Protein AF-A0AAW3J0A4-F1 (afdb_monomer_lite)

Secondary structure (DSSP, 8-state):
-PPTT-------S-S--TT-GGG-SHHHHHHHHHHHHHHHHHHHHHHHHHHTTTTS----EEHHHHHHHHHT--GGG-SEEEEEESSSTHHHHHHHHHHHHHHTT--EEEEEE----TTS-HHHHHHHHHHHHHHHHTTPEEEEES--S-EEEEEE-SSGGG-EEEEEE----------TTTT--EEEEEETGGGHHHHHHHHHHTT--TTTTT---TT--EEEEE---HHHHHHHTTSGGG-STT-EEEEEEEEGGGEEESBSEEEHHHHHHHHHHHHHHHTTT--TTS-EEEEETTS-EEE-PPPEEEEETTEEEEEE-HHHHHHHHHH---SEEEEEEEES--SPPS----B-GGG-EEE-S---HHHHBTT--GGG---HHHHHT-GGGT--GGGTSTTS----

Organism: Vibrio parahaemolyticus (NCBI:txid670)

Radius of gyration: 23.4 Å; chains: 1; bounding box: 53×56×75 Å

Sequence (408 aa):
MYQNNTYHIQINDLPLTTTSFDKINKTTIEESIQKGIEAASNFFNSETVHISNRENNSNYLSKDFILNSFVIEKPEKHNALVISSQDTKYVYGLFPTLLGWIDEKKPVIFITKKLDYYGIDPDRILHEKYRRLILRKFGIKIIEREHIPFSSFLFINHSREQCKSIIINNIENNTYGSSYNADMSYGTIYNGNIDLHIQDSLITSLDISSSDYKHTLSSIEFTIKKDNHNNVKRSLRQVSQYTNKDIDIQKKSINLNDVRLMTRYVKSYKYNQIENLDSILKRYDLSVEDFCSIEFKDGTTIPITPIILEKHGNENIVVKGNSRLSYISREKNITSVPVFMVNHVQAPLPSTGQFCLSDLIITTLDKEASSRYIKWDYNRFRHIELLVRKPEDYIKEDDANTTHRKSA

Foldseek 3Di:
DDDDDDQDQDQPDQPDDPPPPVVDDPVSVVVNVVSSLVSLLVSVVCCVVVVVPDPDDDPWAFPLRLLQVLLPDQLVLFQAKEWEDQALLCCVVCVLSVVRNLLVQHAYEYEYEDDDPPPDDPQVSLVRVLSVVVCVLSVHHYHYDNDTSFTWMWGHHPDLQAIKIKTFHADPDPDPDDDSPNGGGTIDMDHGDVCSVVSVVNCVSSVDDPVNRVPGSVPNDKAKDFDPLPLLVVLLCVFPLNVDPPKDKDKDKDFLQLEWEQFQEDRQSLLSSLVSNQVSQVVRVHGLQGFMWMAGPVRDIATPDHFEWEDDPSGTYTLDQLSSSLNCVPVPPDGIGIYIYIYPRPQDAQAPHTHHSVSHDHDSDDDDPPRGGHNGDPVRRGPSVCRSPPSPVPDDCCNVPVPPDDDD

Structure (mmCIF, N/CA/C/O backbone):
data_AF-A0AAW3J0A4-F1
#
_entry.id   AF-A0AAW3J0A4-F1
#
loop_
_atom_site.group_PDB
_atom_site.id
_atom_site.type_symbol
_atom_site.label_atom_id
_atom_site.label_alt_id
_atom_site.label_comp_id
_atom_site.label_asym_id
_atom_site.label_entity_id
_atom_site.label_seq_id
_atom_site.pdbx_PDB_ins_code
_atom_site.Cartn_x
_atom_site.Cartn_y
_atom_site.Cartn_z
_atom_site.occupancy
_atom_site.B_iso_or_equiv
_atom_site.auth_seq_id
_atom_site.auth_comp_id
_atom_site.auth_asym_id
_atom_site.auth_atom_id
_atom_site.pdbx_PDB_model_num
ATOM 1 N N . MET A 1 1 ? 25.966 -33.544 -26.942 1.00 33.97 1 MET A N 1
ATOM 2 C CA . MET A 1 1 ? 26.208 -32.870 -25.649 1.00 33.97 1 MET A CA 1
ATOM 3 C C . MET A 1 1 ? 25.363 -31.608 -25.643 1.00 33.97 1 MET A C 1
ATOM 5 O O . MET A 1 1 ? 25.751 -30.638 -26.275 1.00 33.97 1 MET A O 1
ATOM 9 N N . TYR A 1 2 ? 24.169 -31.661 -25.054 1.00 32.00 2 TYR A N 1
ATOM 10 C CA . TYR A 1 2 ? 23.320 -30.479 -24.883 1.00 32.00 2 TYR A CA 1
ATOM 11 C C . TYR A 1 2 ? 23.845 -29.687 -23.680 1.00 32.00 2 TYR A C 1
ATOM 13 O O . TYR A 1 2 ? 24.153 -30.290 -22.652 1.00 32.00 2 TYR A O 1
ATOM 21 N N . GLN A 1 3 ? 24.016 -28.371 -23.821 1.00 29.88 3 GLN A N 1
ATOM 22 C CA . GLN A 1 3 ? 24.344 -27.494 -22.696 1.00 29.88 3 GLN A CA 1
ATOM 23 C C . GLN A 1 3 ? 23.234 -27.612 -21.642 1.00 29.88 3 GLN A C 1
ATOM 25 O O . GLN A 1 3 ? 22.067 -27.355 -21.927 1.00 29.88 3 GLN A O 1
ATOM 30 N N . ASN A 1 4 ? 23.593 -28.012 -20.421 1.00 35.75 4 ASN A N 1
ATOM 31 C CA . ASN A 1 4 ? 22.702 -27.873 -19.274 1.00 35.75 4 ASN A CA 1
ATOM 32 C C . ASN A 1 4 ? 22.539 -26.364 -19.022 1.00 35.75 4 ASN A C 1
ATOM 34 O O . ASN A 1 4 ? 23.549 -25.701 -18.796 1.00 35.75 4 ASN A O 1
ATOM 38 N N . ASN A 1 5 ? 21.300 -25.858 -19.088 1.00 44.53 5 ASN A N 1
ATOM 39 C CA . ASN A 1 5 ? 20.868 -24.447 -18.957 1.00 44.53 5 ASN A CA 1
ATOM 40 C C . ASN A 1 5 ? 20.547 -23.695 -20.265 1.00 44.53 5 ASN A C 1
ATOM 42 O O . ASN A 1 5 ? 20.711 -22.478 -20.334 1.00 44.53 5 ASN A O 1
ATOM 46 N N . THR A 1 6 ? 20.040 -24.373 -21.296 1.00 43.56 6 THR A N 1
ATOM 47 C CA . THR A 1 6 ? 19.353 -23.694 -22.411 1.00 43.56 6 THR A CA 1
ATOM 48 C C . THR A 1 6 ? 17.845 -23.899 -22.280 1.00 43.56 6 THR A C 1
ATOM 50 O O . THR A 1 6 ? 17.370 -25.033 -22.311 1.00 43.56 6 THR A O 1
ATOM 53 N N . TYR A 1 7 ? 17.093 -22.808 -22.124 1.00 55.50 7 TYR A N 1
ATOM 54 C CA . TYR A 1 7 ? 15.631 -22.819 -22.094 1.00 55.50 7 TYR A CA 1
ATOM 55 C C . TYR A 1 7 ? 15.089 -22.254 -23.408 1.00 55.50 7 TYR A C 1
ATOM 57 O O . TYR A 1 7 ? 15.546 -21.210 -23.873 1.00 55.50 7 TYR A O 1
ATOM 65 N N . HIS A 1 8 ? 14.134 -22.951 -24.020 1.00 57.50 8 HIS A N 1
ATOM 66 C CA . HIS A 1 8 ? 13.570 -22.577 -25.315 1.00 57.50 8 HIS A CA 1
ATOM 67 C C . HIS A 1 8 ? 12.117 -22.128 -25.149 1.00 57.50 8 HIS A C 1
ATOM 69 O O . HIS A 1 8 ? 11.261 -22.927 -24.776 1.00 57.50 8 HIS A O 1
ATOM 75 N N . ILE A 1 9 ? 11.831 -20.862 -25.468 1.00 57.81 9 ILE A N 1
ATOM 76 C CA . ILE A 1 9 ? 10.458 -20.374 -25.641 1.00 57.81 9 ILE A CA 1
ATOM 77 C C . ILE A 1 9 ? 10.057 -20.668 -27.084 1.00 57.81 9 ILE A C 1
ATOM 79 O O . ILE A 1 9 ? 10.575 -20.052 -28.017 1.00 57.81 9 ILE A O 1
ATOM 83 N N . GLN A 1 10 ? 9.160 -21.631 -27.274 1.00 70.12 10 GLN A N 1
ATOM 84 C CA . GLN A 1 10 ? 8.637 -21.964 -28.593 1.00 70.12 10 GLN A CA 1
ATOM 85 C C . GLN A 1 10 ? 7.375 -21.141 -28.871 1.00 70.12 10 GLN A C 1
ATOM 87 O O . GLN A 1 10 ? 6.367 -21.288 -28.184 1.00 70.12 10 GLN A O 1
ATOM 92 N N . ILE A 1 11 ? 7.429 -20.285 -29.892 1.00 70.19 11 ILE A N 1
ATOM 93 C CA . ILE A 1 11 ? 6.273 -19.520 -30.371 1.00 70.19 11 ILE A CA 1
ATOM 94 C C . ILE A 1 11 ? 5.651 -20.298 -31.531 1.00 70.19 11 ILE A C 1
ATOM 96 O O . ILE A 1 11 ? 6.241 -20.386 -32.608 1.00 70.19 11 ILE A O 1
ATOM 100 N N . ASN A 1 12 ? 4.480 -20.889 -31.299 1.00 72.56 12 ASN A N 1
ATOM 101 C CA . ASN A 1 12 ? 3.760 -21.664 -32.308 1.00 72.56 12 ASN A CA 1
ATOM 102 C C . ASN A 1 12 ? 2.781 -20.788 -33.105 1.00 72.56 12 ASN A C 1
ATOM 104 O O . ASN A 1 12 ? 2.341 -19.734 -32.646 1.00 72.56 12 ASN A O 1
ATOM 108 N N . ASP A 1 13 ? 2.433 -21.253 -34.306 1.00 73.50 13 ASP A N 1
ATOM 109 C CA . ASP A 1 13 ? 1.355 -20.714 -35.143 1.00 73.50 13 ASP A CA 1
ATOM 110 C C . ASP A 1 13 ? 1.483 -19.233 -35.524 1.00 73.50 13 ASP A C 1
ATOM 112 O O . ASP A 1 13 ? 0.476 -18.544 -35.685 1.00 73.50 13 ASP A O 1
ATOM 116 N N . LEU A 1 14 ? 2.696 -18.703 -35.683 1.00 76.50 14 LEU A N 1
ATOM 117 C CA . LEU A 1 14 ? 2.867 -17.320 -36.135 1.00 76.50 14 LEU A CA 1
ATOM 118 C C . LEU A 1 14 ? 2.110 -17.070 -37.459 1.00 76.50 14 LEU A C 1
ATOM 120 O O . LEU A 1 14 ? 2.222 -17.870 -38.392 1.00 76.50 14 LEU A O 1
ATOM 124 N N . PRO A 1 15 ? 1.365 -15.952 -37.583 1.00 74.62 15 PRO A N 1
ATOM 125 C CA . PRO A 1 15 ? 0.663 -15.600 -38.825 1.00 74.62 15 PRO A CA 1
ATOM 126 C C . PRO A 1 15 ? 1.640 -15.265 -39.968 1.00 74.62 15 PRO A C 1
ATOM 128 O O . PRO A 1 15 ? 1.260 -15.208 -41.142 1.00 74.62 15 PRO A O 1
ATOM 131 N N . LEU A 1 16 ? 2.915 -15.067 -39.625 1.00 72.50 16 LEU A N 1
ATOM 132 C CA . LEU A 1 16 ? 4.015 -14.768 -40.525 1.00 72.50 16 LEU A CA 1
ATOM 133 C C . LEU A 1 16 ? 5.013 -15.933 -40.531 1.00 72.50 16 LEU A C 1
ATOM 135 O O . LEU A 1 16 ? 5.444 -16.411 -39.485 1.00 72.50 16 LEU A O 1
ATOM 139 N N . THR A 1 17 ? 5.404 -16.360 -41.730 1.00 70.56 17 THR A N 1
ATOM 140 C CA . THR A 1 17 ? 6.536 -17.269 -41.952 1.00 70.56 17 THR A CA 1
ATOM 141 C C . THR A 1 17 ? 7.714 -16.473 -42.509 1.00 70.56 17 THR A C 1
ATOM 143 O O . THR A 1 17 ? 7.550 -15.313 -42.894 1.00 70.56 17 THR A O 1
ATOM 146 N N . THR A 1 18 ? 8.896 -17.085 -42.603 1.00 66.56 18 THR A N 1
ATOM 147 C CA . THR A 1 18 ? 10.116 -16.440 -43.128 1.00 66.56 18 THR A CA 1
ATOM 148 C C . THR A 1 18 ? 9.983 -15.909 -44.561 1.00 66.56 18 THR A C 1
ATOM 150 O O . THR A 1 18 ? 10.826 -15.130 -44.993 1.00 66.56 18 THR A O 1
ATOM 153 N N . THR A 1 19 ? 8.932 -16.295 -45.290 1.00 70.69 19 THR A N 1
ATOM 154 C CA . THR A 1 19 ? 8.660 -15.874 -46.671 1.00 70.69 19 THR A CA 1
ATOM 155 C C . THR A 1 19 ? 7.355 -15.081 -46.833 1.00 70.69 19 THR A C 1
ATOM 157 O O . THR A 1 19 ? 7.002 -14.714 -47.951 1.00 70.69 19 THR A O 1
ATOM 160 N N . SER A 1 20 ? 6.638 -14.763 -45.747 1.00 68.12 20 SER A N 1
ATOM 161 C CA . SER A 1 20 ? 5.319 -14.103 -45.788 1.00 68.12 20 SER A CA 1
ATOM 162 C C . SER A 1 20 ? 5.383 -12.571 -45.943 1.00 68.12 20 SER A C 1
ATOM 164 O O . SER A 1 20 ? 4.632 -11.866 -45.269 1.00 68.12 20 SER A O 1
ATOM 166 N N . PHE A 1 21 ? 6.252 -12.033 -46.806 1.00 70.31 21 PHE A N 1
ATOM 167 C CA . PHE A 1 21 ? 6.453 -10.579 -46.946 1.00 70.31 21 PHE A CA 1
ATOM 168 C C . PHE A 1 21 ? 5.169 -9.823 -47.322 1.00 70.31 21 PHE A C 1
ATOM 170 O O . PHE A 1 21 ? 4.890 -8.770 -46.755 1.00 70.31 21 PHE A O 1
ATOM 177 N N . ASP A 1 22 ? 4.332 -10.412 -48.178 1.00 77.56 22 ASP A N 1
ATOM 178 C CA . ASP A 1 22 ? 3.074 -9.806 -48.644 1.00 77.56 22 ASP A CA 1
ATOM 179 C C . ASP A 1 22 ? 1.973 -9.770 -47.572 1.00 77.56 22 ASP A C 1
ATOM 181 O O . ASP A 1 22 ? 0.955 -9.096 -47.727 1.00 77.56 22 ASP A O 1
ATOM 185 N N . LYS A 1 23 ? 2.155 -10.518 -46.477 1.00 71.94 23 LYS A N 1
ATOM 186 C CA . LYS A 1 23 ? 1.202 -10.590 -45.363 1.00 71.94 23 LYS A CA 1
ATOM 187 C C . LYS A 1 23 ? 1.581 -9.665 -44.212 1.00 71.94 23 LYS A C 1
ATOM 189 O O . LYS A 1 23 ? 0.787 -9.544 -43.288 1.00 71.94 23 LYS A O 1
ATOM 194 N N . ILE A 1 24 ? 2.747 -9.012 -44.261 1.00 77.94 24 ILE A N 1
ATOM 195 C CA . ILE A 1 24 ? 3.204 -8.105 -43.205 1.00 77.94 24 ILE A CA 1
ATOM 196 C C . ILE A 1 24 ? 2.346 -6.840 -43.232 1.00 77.94 24 ILE A C 1
ATOM 198 O O . ILE A 1 24 ? 2.543 -5.922 -44.025 1.00 77.94 24 ILE A O 1
ATOM 202 N N . ASN A 1 25 ? 1.388 -6.789 -42.321 1.00 80.44 25 ASN A N 1
ATOM 203 C CA . ASN A 1 25 ? 0.594 -5.609 -42.021 1.00 80.44 25 ASN A CA 1
ATOM 204 C C . ASN A 1 25 ? 0.474 -5.436 -40.502 1.00 80.44 25 ASN A C 1
ATOM 206 O O . ASN A 1 25 ? 0.845 -6.321 -39.727 1.00 80.44 25 ASN A O 1
ATOM 210 N N . LYS A 1 26 ? -0.062 -4.290 -40.070 1.00 78.38 26 LYS A N 1
ATOM 211 C CA . LYS A 1 26 ? -0.186 -3.949 -38.648 1.00 78.38 26 LYS A CA 1
ATOM 212 C C . LYS A 1 26 ? -0.871 -5.056 -37.830 1.00 78.38 26 LYS A C 1
ATOM 214 O O . LYS A 1 26 ? -0.348 -5.434 -36.790 1.00 78.38 26 LYS A O 1
ATOM 219 N N . THR A 1 27 ? -1.961 -5.624 -38.340 1.00 79.25 27 THR A N 1
ATOM 220 C CA . THR A 1 27 ? -2.719 -6.691 -37.672 1.00 79.25 27 THR A CA 1
ATOM 221 C C . THR A 1 27 ? -1.880 -7.954 -37.483 1.00 79.25 27 THR A C 1
ATOM 223 O O . THR A 1 27 ? -1.773 -8.457 -36.372 1.00 79.25 27 THR A O 1
ATOM 226 N N . THR A 1 28 ? -1.196 -8.428 -38.527 1.00 81.56 28 THR A N 1
ATOM 227 C CA . THR A 1 28 ? -0.340 -9.629 -38.421 1.00 81.56 28 THR A CA 1
ATOM 228 C C . THR A 1 28 ? 0.875 -9.436 -37.507 1.00 81.56 28 THR A C 1
ATOM 230 O O . THR A 1 28 ? 1.349 -10.397 -36.897 1.00 81.56 28 THR A O 1
ATOM 233 N N . ILE A 1 29 ? 1.378 -8.201 -37.384 1.00 77.12 29 ILE A N 1
ATOM 234 C CA . ILE A 1 29 ? 2.446 -7.849 -36.440 1.00 77.12 29 ILE A CA 1
ATOM 235 C C . ILE A 1 29 ? 1.910 -7.903 -35.006 1.00 77.12 29 ILE A C 1
ATOM 237 O O . ILE A 1 29 ? 2.530 -8.541 -34.158 1.00 77.12 29 ILE A O 1
ATOM 241 N N . GLU A 1 30 ? 0.758 -7.285 -34.739 1.00 75.81 30 GLU A N 1
ATOM 242 C CA . GLU A 1 30 ? 0.104 -7.305 -33.422 1.00 75.81 30 GLU A CA 1
ATOM 243 C C . GLU A 1 30 ? -0.242 -8.737 -32.988 1.00 75.81 30 GLU A C 1
ATOM 245 O O . GLU A 1 30 ? 0.070 -9.130 -31.866 1.00 75.81 30 GLU A O 1
ATOM 250 N N . GLU A 1 31 ? -0.778 -9.557 -33.895 1.00 79.44 31 GLU A N 1
ATOM 251 C CA . GLU A 1 31 ? -1.033 -10.981 -33.652 1.00 79.44 31 GLU A CA 1
ATOM 252 C C . GLU A 1 31 ? 0.256 -11.760 -33.346 1.00 79.44 31 GLU A C 1
ATOM 254 O O . GLU A 1 31 ? 0.280 -12.586 -32.436 1.00 79.44 31 GLU A O 1
ATOM 259 N N . SER A 1 32 ? 1.350 -11.491 -34.066 1.00 77.94 32 SER A N 1
ATOM 260 C CA . SER A 1 32 ? 2.645 -12.143 -33.815 1.00 77.94 32 SER A CA 1
ATOM 261 C C . SER A 1 32 ? 3.224 -11.765 -32.449 1.00 77.94 32 SER A C 1
ATOM 263 O O . SER A 1 32 ? 3.738 -12.627 -31.735 1.00 77.94 32 SER A O 1
ATOM 265 N N . ILE A 1 33 ? 3.117 -10.488 -32.063 1.00 72.38 33 ILE A N 1
ATOM 266 C CA . ILE A 1 33 ? 3.530 -10.001 -30.741 1.00 72.38 33 ILE A CA 1
ATOM 267 C C . ILE A 1 33 ? 2.684 -10.666 -29.653 1.00 72.38 33 ILE A C 1
ATOM 269 O O . ILE A 1 33 ? 3.238 -11.165 -28.675 1.00 72.38 33 ILE A O 1
ATOM 273 N N . GLN A 1 34 ? 1.365 -10.728 -29.841 1.00 72.56 34 GLN A N 1
ATOM 274 C CA . GLN A 1 34 ? 0.445 -11.359 -28.901 1.00 72.56 34 GLN A CA 1
ATOM 275 C C . GLN A 1 34 ? 0.770 -12.847 -28.704 1.00 72.56 34 GLN A C 1
ATOM 277 O O . GLN A 1 34 ? 0.898 -13.291 -27.564 1.00 72.56 34 GLN A O 1
ATOM 282 N N . LYS A 1 35 ? 1.043 -13.588 -29.786 1.00 76.00 35 LYS A N 1
ATOM 283 C CA . LYS A 1 35 ? 1.506 -14.983 -29.702 1.00 76.00 35 LYS A CA 1
ATOM 284 C C . LYS A 1 35 ? 2.850 -15.121 -28.995 1.00 76.00 35 LYS A C 1
ATOM 286 O O . LYS A 1 35 ? 3.061 -16.093 -28.279 1.00 76.00 35 LYS A O 1
ATOM 291 N N . GLY A 1 36 ? 3.754 -14.155 -29.151 1.00 70.12 36 GLY A N 1
ATOM 292 C CA . GLY A 1 36 ? 5.008 -14.109 -28.397 1.00 70.12 36 GLY A CA 1
ATOM 293 C C . GLY A 1 36 ? 4.797 -13.903 -26.894 1.00 70.12 36 GLY A C 1
ATOM 294 O O . GLY A 1 36 ? 5.432 -14.583 -26.091 1.00 70.12 36 GLY A O 1
ATOM 295 N N . ILE A 1 37 ? 3.877 -13.014 -26.503 1.00 67.88 37 ILE A N 1
ATOM 296 C CA . ILE A 1 37 ? 3.503 -12.782 -25.095 1.00 67.88 37 ILE A CA 1
ATOM 297 C C . ILE A 1 37 ? 2.853 -14.027 -24.502 1.00 67.88 37 ILE A C 1
ATOM 299 O O . ILE A 1 37 ? 3.195 -14.425 -23.390 1.00 67.88 37 ILE A O 1
ATOM 303 N N . GLU A 1 38 ? 1.937 -14.649 -25.240 1.00 70.50 38 GLU A N 1
ATOM 304 C CA . GLU A 1 38 ? 1.288 -15.897 -24.842 1.00 70.50 38 GLU A CA 1
ATOM 305 C C . GLU A 1 38 ? 2.308 -17.019 -24.716 1.00 70.50 38 GLU A C 1
ATOM 307 O O . GLU A 1 38 ? 2.314 -17.709 -23.709 1.00 70.50 38 GLU A O 1
ATOM 312 N N . ALA A 1 39 ? 3.227 -17.170 -25.669 1.00 68.44 39 ALA A N 1
ATOM 313 C CA . ALA A 1 39 ? 4.290 -18.166 -25.602 1.00 68.44 39 ALA A CA 1
ATOM 314 C C . ALA A 1 39 ? 5.246 -17.927 -24.427 1.00 68.44 39 ALA A C 1
ATOM 316 O O . ALA A 1 39 ? 5.621 -18.885 -23.761 1.00 68.44 39 ALA A O 1
ATOM 317 N N . ALA A 1 40 ? 5.616 -16.678 -24.133 1.00 64.81 40 ALA A N 1
ATOM 318 C CA . ALA A 1 40 ? 6.432 -16.348 -22.967 1.00 64.81 40 ALA A CA 1
ATOM 319 C C . ALA A 1 40 ? 5.680 -16.641 -21.660 1.00 64.81 40 ALA A C 1
ATOM 321 O O . ALA A 1 40 ? 6.215 -17.310 -20.778 1.00 64.81 40 ALA A O 1
ATOM 322 N N . SER A 1 41 ? 4.419 -16.213 -21.563 1.00 62.34 41 SER A N 1
ATOM 323 C CA . SER A 1 41 ? 3.547 -16.494 -20.416 1.00 62.34 41 SER A CA 1
ATOM 324 C C . SER A 1 41 ? 3.371 -18.000 -20.223 1.00 62.34 41 SER A C 1
ATOM 326 O O . SER A 1 41 ? 3.578 -18.512 -19.129 1.00 62.34 41 SER A O 1
ATOM 328 N N . ASN A 1 42 ? 3.087 -18.730 -21.303 1.00 64.25 42 ASN A N 1
ATOM 329 C CA . ASN A 1 42 ? 2.945 -20.181 -21.322 1.00 64.25 42 ASN A CA 1
ATOM 330 C C . ASN A 1 42 ? 4.250 -20.883 -20.982 1.00 64.25 42 ASN A C 1
ATOM 332 O O . ASN A 1 42 ? 4.215 -21.867 -20.260 1.00 64.25 42 ASN A O 1
ATOM 336 N N . PHE A 1 43 ? 5.399 -20.404 -21.456 1.00 65.69 43 PHE A N 1
ATOM 337 C CA . PHE A 1 43 ? 6.700 -20.947 -21.085 1.00 65.69 43 PHE A CA 1
ATOM 338 C C . PHE A 1 43 ? 6.905 -20.848 -19.571 1.00 65.69 43 PHE A C 1
ATOM 340 O O . PHE A 1 43 ? 7.107 -21.876 -18.934 1.00 65.69 43 PHE A O 1
ATOM 347 N N . PHE A 1 44 ? 6.731 -19.671 -18.963 1.00 60.97 44 PHE A N 1
ATOM 348 C CA . PHE A 1 44 ? 6.833 -19.537 -17.503 1.00 60.97 44 PHE A CA 1
ATOM 349 C C . PHE A 1 44 ? 5.771 -20.379 -16.771 1.00 60.97 44 PHE A C 1
ATOM 351 O O . PHE A 1 44 ? 6.057 -21.010 -15.751 1.00 60.97 44 PHE A O 1
ATOM 358 N N . ASN A 1 45 ? 4.569 -20.488 -17.339 1.00 56.03 45 ASN A N 1
ATOM 359 C CA . ASN A 1 45 ? 3.487 -21.331 -16.829 1.00 56.03 45 ASN A CA 1
ATOM 360 C C . ASN A 1 45 ? 3.662 -22.839 -17.115 1.00 56.03 45 ASN A C 1
ATOM 362 O O . ASN A 1 45 ? 2.877 -23.620 -16.589 1.00 56.03 45 ASN A O 1
ATOM 366 N N . SER A 1 46 ? 4.639 -23.283 -17.923 1.00 52.38 46 SER A N 1
ATOM 367 C CA . SER A 1 46 ? 4.823 -24.693 -18.353 1.00 52.38 46 SER A CA 1
ATOM 368 C C . SER A 1 46 ? 6.202 -25.276 -18.035 1.00 52.38 46 SER A C 1
ATOM 370 O O . SER A 1 46 ? 6.300 -26.476 -17.772 1.00 52.38 46 SER A O 1
ATOM 372 N N . GLU A 1 47 ? 7.241 -24.448 -17.894 1.00 48.19 47 GLU A N 1
ATOM 373 C CA . GLU A 1 47 ? 8.426 -24.742 -17.071 1.00 48.19 47 GLU A CA 1
ATOM 374 C C . GLU A 1 47 ? 7.973 -25.273 -15.694 1.00 48.19 47 GLU A C 1
ATOM 376 O O . GLU A 1 47 ? 8.496 -26.250 -15.159 1.00 48.19 47 GLU A O 1
ATOM 381 N N . THR A 1 48 ? 6.854 -24.721 -15.230 1.00 41.78 48 THR A N 1
ATOM 382 C CA . THR A 1 48 ? 6.009 -25.152 -14.116 1.00 41.78 48 THR A CA 1
ATOM 383 C C . THR A 1 48 ? 5.634 -26.657 -14.103 1.00 41.78 48 THR A C 1
ATOM 385 O O . THR A 1 48 ? 5.651 -27.296 -13.048 1.00 41.78 48 THR A O 1
ATOM 388 N N . VAL A 1 49 ? 5.292 -27.257 -15.251 1.00 38.91 49 VAL A N 1
ATOM 389 C CA . VAL A 1 49 ? 4.831 -28.662 -15.369 1.00 38.91 49 VAL A CA 1
ATOM 390 C C . VAL A 1 49 ? 5.999 -29.632 -15.575 1.00 38.91 49 VAL A C 1
ATOM 392 O O . VAL A 1 49 ? 5.948 -30.786 -15.152 1.00 38.91 49 VAL A O 1
ATOM 395 N N . HIS A 1 50 ? 7.084 -29.179 -16.203 1.00 37.00 50 HIS A N 1
ATOM 396 C CA . HIS A 1 50 ? 8.261 -30.021 -16.425 1.00 37.00 50 HIS A CA 1
ATOM 397 C C . HIS A 1 50 ? 9.211 -30.074 -15.220 1.00 37.00 50 HIS A C 1
ATOM 399 O O . HIS A 1 50 ? 9.896 -31.084 -15.044 1.00 37.00 50 HIS A O 1
ATOM 405 N N . ILE A 1 51 ? 9.218 -29.049 -14.360 1.00 40.72 51 ILE A N 1
ATOM 406 C CA . ILE A 1 51 ? 9.975 -29.062 -13.099 1.00 40.72 51 ILE A CA 1
ATOM 407 C C . ILE A 1 51 ? 9.246 -29.863 -12.009 1.00 40.72 51 ILE A C 1
ATOM 409 O O . ILE A 1 51 ? 9.912 -30.526 -11.224 1.00 40.72 51 ILE A O 1
ATOM 413 N N . SER A 1 52 ? 7.908 -29.908 -11.989 1.00 35.06 52 SER A N 1
ATOM 414 C CA . SER A 1 52 ? 7.146 -30.680 -10.987 1.00 35.06 52 SER A CA 1
ATOM 415 C C . SER A 1 52 ? 7.280 -32.208 -11.113 1.00 35.06 52 SER A C 1
ATOM 417 O O . SER A 1 52 ? 7.020 -32.916 -10.144 1.00 35.06 52 SER A O 1
ATOM 419 N N . ASN A 1 53 ? 7.734 -32.720 -12.265 1.00 37.25 53 ASN A N 1
ATOM 420 C CA . ASN A 1 53 ? 8.017 -34.146 -12.495 1.00 37.25 53 ASN A CA 1
ATOM 421 C C . ASN A 1 53 ? 9.488 -34.544 -12.252 1.00 37.25 53 ASN A C 1
ATOM 423 O O . ASN A 1 53 ? 9.841 -35.714 -12.405 1.00 37.25 53 ASN A O 1
ATOM 427 N N . ARG A 1 54 ? 10.361 -33.599 -11.882 1.00 38.12 54 ARG A N 1
ATOM 428 C CA . ARG A 1 54 ? 11.690 -33.893 -11.328 1.00 38.12 54 ARG A CA 1
ATOM 429 C C . ARG A 1 54 ? 11.616 -33.627 -9.829 1.00 38.12 54 ARG A C 1
ATOM 431 O O . ARG A 1 54 ? 11.097 -32.599 -9.427 1.00 38.12 54 ARG A O 1
ATOM 438 N N . GLU A 1 55 ? 12.127 -34.535 -9.003 1.00 34.28 55 GLU A N 1
ATOM 439 C CA . GLU A 1 55 ? 12.091 -34.490 -7.528 1.00 34.28 55 GLU A CA 1
ATOM 440 C C . GLU A 1 55 ? 12.912 -33.341 -6.888 1.00 34.28 55 GLU A C 1
ATOM 442 O O . GLU A 1 55 ? 13.579 -33.523 -5.876 1.00 34.28 55 GLU A O 1
ATOM 447 N N . ASN A 1 56 ? 12.860 -32.130 -7.441 1.00 34.72 56 ASN A N 1
ATOM 448 C CA . ASN A 1 56 ? 13.358 -30.917 -6.814 1.00 34.72 56 ASN A CA 1
ATOM 449 C C . ASN A 1 56 ? 12.184 -29.955 -6.644 1.00 34.72 56 ASN A C 1
ATOM 451 O O . ASN A 1 56 ? 11.690 -29.400 -7.622 1.00 34.72 56 ASN A O 1
ATOM 455 N N . ASN A 1 57 ? 11.752 -29.800 -5.388 1.00 35.03 57 ASN A N 1
ATOM 456 C CA . ASN A 1 57 ? 10.780 -28.828 -4.885 1.00 35.03 57 ASN A CA 1
ATOM 457 C C . ASN A 1 57 ? 10.542 -27.656 -5.843 1.00 35.03 57 ASN A C 1
ATOM 459 O O . ASN A 1 57 ? 11.367 -26.751 -5.963 1.00 35.03 57 ASN A O 1
ATOM 463 N N . SER A 1 58 ? 9.387 -27.653 -6.495 1.00 41.38 58 SER A N 1
ATOM 464 C CA . SER A 1 58 ? 8.932 -26.506 -7.258 1.00 41.38 58 SER A CA 1
ATOM 465 C C . SER A 1 58 ? 8.863 -25.269 -6.351 1.00 41.38 58 SER A C 1
ATOM 467 O O . SER A 1 58 ? 8.068 -25.238 -5.409 1.00 41.38 58 SER A O 1
ATOM 469 N N . ASN A 1 59 ? 9.692 -24.260 -6.637 1.00 50.81 59 ASN A N 1
ATOM 470 C CA . ASN A 1 59 ? 9.780 -22.967 -5.945 1.00 50.81 59 ASN A CA 1
ATOM 471 C C . ASN A 1 59 ? 8.539 -22.076 -6.193 1.00 50.81 59 ASN A C 1
ATOM 473 O O . ASN A 1 59 ? 8.673 -20.891 -6.497 1.00 50.81 59 ASN A O 1
ATOM 477 N N . TYR A 1 60 ? 7.320 -22.618 -6.091 1.00 61.22 60 TYR A N 1
ATOM 478 C CA . TYR A 1 60 ? 6.111 -21.797 -6.096 1.00 61.22 60 TYR A CA 1
ATOM 479 C C . TYR A 1 60 ? 5.984 -21.111 -4.757 1.00 61.22 60 TYR A C 1
ATOM 481 O O . TYR A 1 60 ? 5.687 -21.725 -3.730 1.00 61.22 60 TYR A O 1
ATOM 489 N N . LEU A 1 61 ? 6.198 -19.808 -4.781 1.00 76.44 61 LEU A N 1
ATOM 490 C CA . LEU A 1 61 ? 6.027 -18.997 -3.603 1.00 76.44 61 LEU A CA 1
ATOM 491 C C . LEU A 1 61 ? 4.656 -18.342 -3.679 1.00 76.44 61 LEU A C 1
ATOM 493 O O . LEU A 1 61 ? 4.298 -17.685 -4.659 1.00 76.44 61 LEU A O 1
ATOM 497 N N . SER A 1 62 ? 3.891 -18.553 -2.612 1.00 81.44 62 SER A N 1
ATOM 498 C CA . SER A 1 62 ? 2.590 -17.927 -2.386 1.00 81.44 62 SER A CA 1
ATOM 499 C C . SER A 1 62 ? 2.668 -16.409 -2.576 1.00 81.44 62 SER A C 1
ATOM 501 O O . SER A 1 62 ? 3.723 -15.797 -2.365 1.00 81.44 62 SER A O 1
ATOM 503 N N . LYS A 1 63 ? 1.552 -15.779 -2.928 1.00 83.19 63 LYS A N 1
ATOM 504 C CA . LYS A 1 63 ? 1.484 -14.337 -3.163 1.00 83.19 63 LYS A CA 1
ATOM 505 C C . LYS A 1 63 ? 1.999 -13.532 -1.976 1.00 83.19 63 LYS A C 1
ATOM 507 O O . LYS A 1 63 ? 2.818 -12.631 -2.160 1.00 83.19 63 LYS A O 1
ATOM 512 N N . ASP A 1 64 ? 1.526 -13.826 -0.767 1.00 83.44 64 ASP A N 1
ATOM 513 C CA . ASP A 1 64 ? 1.927 -13.094 0.432 1.00 83.44 64 ASP A CA 1
ATOM 514 C C . ASP A 1 64 ? 3.426 -13.287 0.719 1.00 83.44 64 ASP A C 1
ATOM 516 O O . ASP A 1 64 ? 4.078 -12.330 1.146 1.00 83.44 64 ASP A O 1
ATOM 520 N N . PHE A 1 65 ? 3.999 -14.459 0.407 1.00 85.00 65 PHE A N 1
ATOM 521 C CA . PHE A 1 65 ? 5.448 -14.676 0.454 1.00 85.00 65 PHE A CA 1
ATOM 522 C C . PHE A 1 65 ? 6.186 -13.805 -0.563 1.00 85.00 65 PHE A C 1
ATOM 524 O O . PHE A 1 65 ? 7.125 -13.114 -0.185 1.00 85.00 65 PHE A O 1
ATOM 531 N N . ILE A 1 66 ? 5.763 -13.782 -1.829 1.00 88.50 66 ILE A N 1
ATOM 532 C CA . ILE A 1 66 ? 6.425 -12.976 -2.862 1.00 88.50 66 ILE A CA 1
ATOM 533 C C . ILE A 1 66 ? 6.352 -11.483 -2.541 1.00 88.50 66 ILE A C 1
ATOM 535 O O . ILE A 1 66 ? 7.363 -10.781 -2.612 1.00 88.50 66 ILE A O 1
ATOM 539 N N . LEU A 1 67 ? 5.178 -10.988 -2.138 1.00 90.06 67 LEU A N 1
ATOM 540 C CA . LEU A 1 67 ? 5.033 -9.603 -1.699 1.00 90.06 67 LEU A CA 1
ATOM 541 C C . LEU A 1 67 ? 5.941 -9.326 -0.500 1.00 90.06 67 LEU A C 1
ATOM 543 O O . LEU A 1 67 ? 6.561 -8.270 -0.436 1.00 90.06 67 LEU A O 1
ATOM 547 N N . ASN A 1 68 ? 6.082 -10.277 0.426 1.00 88.69 68 ASN A N 1
ATOM 548 C CA . ASN A 1 68 ? 7.022 -10.146 1.531 1.00 88.69 68 ASN A CA 1
ATOM 549 C C . ASN A 1 68 ? 8.469 -10.069 1.035 1.00 88.69 68 ASN A C 1
ATOM 551 O O . ASN A 1 68 ? 9.196 -9.180 1.460 1.00 88.69 68 ASN A O 1
ATOM 555 N N . SER A 1 69 ? 8.863 -10.935 0.102 1.00 89.44 69 SER A N 1
ATOM 556 C CA . SER A 1 69 ? 10.184 -10.929 -0.528 1.00 89.44 69 SER A CA 1
ATOM 557 C C . SER A 1 69 ? 10.487 -9.655 -1.308 1.00 89.44 69 SER A C 1
ATOM 559 O O . SER A 1 69 ? 11.662 -9.360 -1.490 1.00 89.44 69 SER A O 1
ATOM 561 N N . PHE A 1 70 ? 9.472 -8.924 -1.771 1.00 92.69 70 PHE A N 1
ATOM 562 C CA . PHE A 1 70 ? 9.626 -7.584 -2.333 1.00 92.69 70 PHE A CA 1
ATOM 563 C C . PHE A 1 70 ? 9.787 -6.523 -1.231 1.00 92.69 70 PHE A C 1
ATOM 565 O O . PHE A 1 70 ? 10.688 -5.695 -1.295 1.00 92.69 70 PHE A O 1
ATOM 572 N N . VAL A 1 71 ? 8.936 -6.557 -0.200 1.00 92.94 71 VAL A N 1
ATOM 573 C CA . VAL A 1 71 ? 8.903 -5.543 0.872 1.00 92.94 71 VAL A CA 1
ATOM 574 C C . VAL A 1 71 ? 10.165 -5.533 1.739 1.00 92.94 71 VAL A C 1
ATOM 576 O O . VAL A 1 71 ? 10.551 -4.466 2.211 1.00 92.94 71 VAL A O 1
ATOM 579 N N . ILE A 1 72 ? 10.781 -6.695 1.974 1.00 90.38 72 ILE A N 1
ATOM 580 C CA . ILE A 1 72 ? 11.993 -6.806 2.805 1.00 90.38 72 ILE A CA 1
ATOM 581 C C . ILE A 1 72 ? 13.269 -6.358 2.085 1.00 90.38 72 ILE A C 1
ATOM 583 O O . ILE A 1 72 ? 14.308 -6.228 2.735 1.00 90.38 72 ILE A O 1
ATOM 587 N N . GLU A 1 73 ? 13.221 -6.159 0.762 1.00 91.44 73 GLU A N 1
ATOM 588 C CA . GLU A 1 73 ? 14.381 -5.643 0.042 1.00 91.44 73 GLU A CA 1
ATOM 589 C C . GLU A 1 73 ? 14.624 -4.192 0.417 1.00 91.44 73 GLU A C 1
ATOM 591 O O . GLU A 1 73 ? 13.720 -3.352 0.390 1.00 91.44 73 GLU A O 1
ATOM 596 N N . LYS A 1 74 ? 15.874 -3.912 0.778 1.00 89.50 74 LYS A N 1
ATOM 597 C CA . LYS A 1 74 ? 16.258 -2.608 1.292 1.00 89.50 74 LYS A CA 1
ATOM 598 C C . LYS A 1 74 ? 16.836 -1.744 0.166 1.00 89.50 74 LYS A C 1
ATOM 600 O O . LYS A 1 74 ? 17.798 -2.191 -0.470 1.00 89.50 74 LYS A O 1
ATOM 605 N N . PRO A 1 75 ? 16.290 -0.541 -0.104 1.00 90.75 75 PRO A N 1
ATOM 606 C CA . PRO A 1 75 ? 16.692 0.262 -1.259 1.00 90.75 75 PRO A CA 1
ATOM 607 C C . PRO A 1 75 ? 18.197 0.552 -1.324 1.00 90.75 75 PRO A C 1
ATOM 609 O O . PRO A 1 75 ? 18.767 0.603 -2.412 1.00 90.75 75 PRO A O 1
ATOM 612 N N . GLU A 1 76 ? 18.879 0.696 -0.184 1.00 88.06 76 GLU A N 1
ATOM 613 C CA . GLU A 1 76 ? 20.314 0.981 -0.114 1.00 88.06 76 GLU A CA 1
ATOM 614 C C . GLU A 1 76 ? 21.190 -0.089 -0.782 1.00 88.06 76 GLU A C 1
ATOM 616 O O . GLU A 1 76 ? 22.263 0.243 -1.287 1.00 88.06 76 GLU A O 1
ATOM 621 N N . LYS A 1 77 ? 20.714 -1.341 -0.851 1.00 89.56 77 LYS A N 1
ATOM 622 C CA . LYS A 1 77 ? 21.421 -2.480 -1.463 1.00 89.56 77 LYS A CA 1
ATOM 623 C C . LYS A 1 77 ? 21.322 -2.532 -2.984 1.00 89.56 77 LYS A C 1
ATOM 625 O O . LYS A 1 77 ? 21.888 -3.436 -3.598 1.00 89.56 77 LYS A O 1
ATOM 630 N N . HIS A 1 78 ? 20.557 -1.621 -3.571 1.00 90.75 78 HIS A N 1
ATOM 631 C CA . HIS A 1 78 ? 20.223 -1.638 -4.982 1.00 90.75 78 HIS A CA 1
ATOM 632 C C . HIS A 1 78 ? 20.495 -0.285 -5.622 1.00 90.75 78 HIS A C 1
ATOM 634 O O . HIS A 1 78 ? 20.468 0.762 -4.972 1.00 90.75 78 HIS A O 1
ATOM 640 N N . ASN A 1 79 ? 20.741 -0.295 -6.924 1.00 89.38 79 ASN A N 1
ATOM 641 C CA . ASN A 1 79 ? 20.894 0.927 -7.700 1.00 89.38 79 ASN A CA 1
ATOM 642 C C . ASN A 1 79 ? 19.558 1.463 -8.185 1.00 89.38 79 ASN A C 1
ATOM 644 O O . ASN A 1 79 ? 19.373 2.672 -8.205 1.00 89.38 79 ASN A O 1
ATOM 648 N N . ALA A 1 80 ? 18.650 0.580 -8.596 1.00 92.00 80 ALA A N 1
ATOM 649 C CA . ALA A 1 80 ? 17.341 0.961 -9.098 1.00 92.00 80 ALA A CA 1
ATOM 650 C C . ALA A 1 80 ? 16.324 -0.164 -8.897 1.00 92.00 80 ALA A C 1
ATOM 652 O O . ALA A 1 80 ? 16.684 -1.337 -8.770 1.00 92.00 80 ALA A O 1
ATOM 653 N N . LEU A 1 81 ? 15.050 0.210 -8.921 1.00 93.94 81 LEU A N 1
ATOM 654 C CA . LEU A 1 81 ? 13.920 -0.704 -8.953 1.00 93.94 81 LEU A CA 1
ATOM 655 C C . LEU A 1 81 ? 13.163 -0.530 -10.268 1.00 93.94 81 LEU A C 1
ATOM 657 O O . LEU A 1 81 ? 12.749 0.574 -10.618 1.00 93.94 81 LEU A O 1
ATOM 661 N N . VAL A 1 82 ? 12.929 -1.631 -10.969 1.00 94.00 82 VAL A N 1
ATOM 662 C CA . VAL A 1 82 ? 12.025 -1.679 -12.117 1.00 94.00 82 VAL A CA 1
ATOM 663 C C . VAL A 1 82 ? 10.801 -2.487 -11.728 1.00 94.00 82 VAL A C 1
ATOM 665 O O . VAL A 1 82 ? 10.913 -3.595 -11.212 1.00 94.00 82 VAL A O 1
ATOM 668 N N . ILE A 1 83 ? 9.625 -1.944 -12.006 1.00 94.56 83 ILE A N 1
ATOM 669 C CA . ILE A 1 83 ? 8.352 -2.631 -11.836 1.00 94.56 83 ILE A CA 1
ATOM 670 C C . ILE A 1 83 ? 7.701 -2.745 -13.207 1.00 94.56 83 ILE A C 1
ATOM 672 O O . ILE A 1 83 ? 7.522 -1.728 -13.875 1.00 94.56 83 ILE A O 1
ATOM 676 N N . SER A 1 84 ? 7.328 -3.953 -13.622 1.00 93.06 84 SER A N 1
ATOM 677 C CA . SER A 1 84 ? 6.504 -4.171 -14.815 1.00 93.06 84 SER A CA 1
ATOM 678 C C . SER A 1 84 ? 5.154 -4.750 -14.416 1.00 93.06 84 SER A C 1
ATOM 680 O O . SER A 1 84 ? 5.077 -5.634 -13.566 1.00 93.06 84 SER A O 1
ATOM 682 N N . SER A 1 85 ? 4.069 -4.239 -14.991 1.00 91.50 85 SER A N 1
ATOM 683 C CA . SER A 1 85 ? 2.714 -4.752 -14.754 1.00 91.50 85 SER A CA 1
ATOM 684 C C . SER A 1 85 ? 1.766 -4.236 -15.833 1.00 91.50 85 SER A C 1
ATOM 686 O O . SER A 1 85 ? 2.003 -3.175 -16.399 1.00 91.50 85 SER A O 1
ATOM 688 N N . GLN A 1 86 ? 0.677 -4.954 -16.114 1.00 88.19 86 GLN A N 1
ATOM 689 C CA . GLN A 1 86 ? -0.336 -4.505 -17.084 1.00 88.19 86 GLN A CA 1
ATOM 690 C C . GLN A 1 86 ? -1.015 -3.192 -16.661 1.00 88.19 86 GLN A C 1
ATOM 692 O O . GLN A 1 86 ? -1.384 -2.376 -17.500 1.00 88.19 86 GLN A O 1
ATOM 697 N N . ASP A 1 87 ? -1.175 -2.986 -15.354 1.00 88.62 87 ASP A N 1
ATOM 698 C CA . ASP A 1 87 ? -1.709 -1.765 -14.759 1.00 88.62 87 ASP A CA 1
ATOM 699 C C . ASP A 1 87 ? -0.936 -1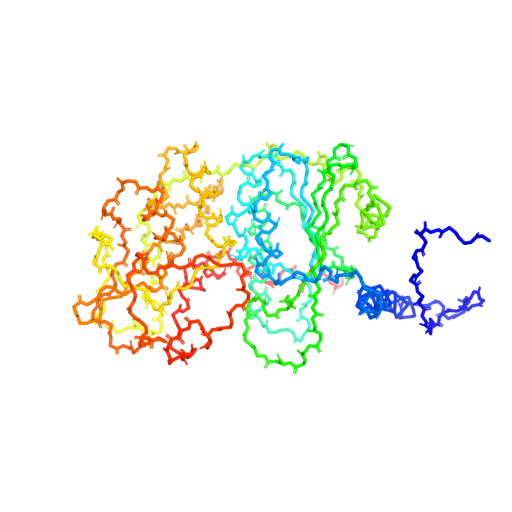.388 -13.482 1.00 88.62 87 ASP A C 1
ATOM 701 O O . ASP A 1 87 ? -0.027 -2.097 -13.038 1.00 88.62 87 ASP A O 1
ATOM 705 N N . THR A 1 88 ? -1.279 -0.252 -12.874 1.00 90.75 88 THR A N 1
ATOM 706 C CA . THR A 1 88 ? -0.576 0.252 -11.684 1.00 90.75 88 THR A CA 1
ATOM 707 C C . THR A 1 88 ? -1.234 -0.148 -10.356 1.00 90.75 88 THR A C 1
ATOM 709 O O . THR A 1 88 ? -0.927 0.454 -9.327 1.00 90.75 88 THR A O 1
ATOM 712 N N . LYS A 1 89 ? -2.117 -1.165 -10.307 1.00 86.94 89 LYS A N 1
ATOM 713 C CA . LYS A 1 89 ? -2.867 -1.555 -9.083 1.00 86.94 89 LYS A CA 1
ATOM 714 C C . LYS A 1 89 ? -2.001 -1.730 -7.836 1.00 86.94 89 LYS A C 1
ATOM 716 O O . LYS A 1 89 ? -2.414 -1.331 -6.742 1.00 86.94 89 LYS A O 1
ATOM 721 N N . TYR A 1 90 ? -0.785 -2.248 -8.000 1.00 84.25 90 TYR A N 1
ATOM 722 C CA . TYR A 1 90 ? 0.160 -2.467 -6.906 1.00 84.25 90 TYR A CA 1
ATOM 723 C C . TYR A 1 90 ? 0.524 -1.198 -6.129 1.00 84.25 90 TYR A C 1
ATOM 725 O O . TYR A 1 90 ? 0.856 -1.304 -4.949 1.00 84.25 90 TYR A O 1
ATOM 733 N N . VAL A 1 91 ? 0.404 -0.005 -6.724 1.00 88.38 91 VAL A N 1
ATOM 734 C CA . VAL A 1 91 ? 0.766 1.271 -6.081 1.00 88.38 91 VAL A CA 1
ATOM 735 C C . VAL A 1 91 ? 0.057 1.456 -4.743 1.00 88.38 91 VAL A C 1
ATOM 737 O O . VAL A 1 91 ? 0.693 1.824 -3.763 1.00 88.38 91 VAL A O 1
ATOM 740 N N . TYR A 1 92 ? -1.236 1.139 -4.646 1.00 87.12 92 TYR A N 1
ATOM 741 C CA . TYR A 1 92 ? -1.967 1.267 -3.380 1.00 87.12 92 TYR A CA 1
ATOM 742 C C . TYR A 1 92 ? -1.519 0.243 -2.333 1.00 87.12 92 TYR A C 1
ATOM 744 O O . TYR A 1 92 ? -1.409 0.553 -1.145 1.00 87.12 92 TYR A O 1
ATOM 752 N N . GLY A 1 93 ? -1.285 -0.999 -2.765 1.00 85.06 93 GLY A N 1
ATOM 753 C CA . GLY A 1 93 ? -0.891 -2.100 -1.890 1.00 85.06 93 GLY A CA 1
ATOM 754 C C . GLY A 1 93 ? 0.551 -1.988 -1.392 1.00 85.06 93 GLY A C 1
ATOM 755 O O . GLY A 1 93 ? 0.839 -2.426 -0.274 1.00 85.06 93 GLY A O 1
ATOM 756 N N . LEU A 1 94 ? 1.426 -1.389 -2.199 1.00 89.12 94 LEU A N 1
ATOM 757 C CA . LEU A 1 94 ? 2.869 -1.295 -1.990 1.00 89.12 94 LEU A CA 1
ATOM 758 C C . LEU A 1 94 ? 3.356 0.120 -1.672 1.00 89.12 94 LEU A C 1
ATOM 760 O O . LEU A 1 94 ? 4.558 0.341 -1.571 1.00 89.12 94 LEU A O 1
ATOM 764 N N . PHE A 1 95 ? 2.433 1.057 -1.444 1.00 89.75 95 PHE A N 1
ATOM 765 C CA . PHE A 1 95 ? 2.741 2.469 -1.236 1.00 89.75 95 PHE A CA 1
ATOM 766 C C . PHE A 1 95 ? 3.860 2.742 -0.213 1.00 89.75 95 PHE A C 1
ATOM 768 O O . PHE A 1 95 ? 4.802 3.440 -0.581 1.00 89.75 95 PHE A O 1
ATOM 775 N N . PRO A 1 96 ? 3.841 2.191 1.024 1.00 91.38 96 PRO A N 1
ATOM 776 C CA . PRO A 1 96 ? 4.909 2.468 1.991 1.00 91.38 96 PRO A CA 1
ATOM 777 C C . PRO A 1 96 ? 6.272 1.947 1.530 1.00 91.38 96 PRO A C 1
ATOM 779 O O . PRO A 1 96 ? 7.296 2.564 1.797 1.00 91.38 96 PRO A O 1
ATOM 782 N N . THR A 1 97 ? 6.284 0.825 0.808 1.00 93.19 97 THR A N 1
ATOM 783 C CA . THR A 1 97 ? 7.509 0.269 0.233 1.00 93.19 97 THR A CA 1
ATOM 784 C C . THR A 1 97 ? 8.054 1.197 -0.840 1.00 93.19 97 THR A C 1
ATOM 786 O O . THR A 1 97 ? 9.215 1.572 -0.760 1.00 93.19 97 THR A O 1
ATOM 789 N N . LEU A 1 98 ? 7.218 1.626 -1.795 1.00 93.00 98 LEU A N 1
ATOM 790 C CA . LEU A 1 98 ? 7.625 2.569 -2.842 1.00 93.00 98 LEU A CA 1
ATOM 791 C C . LEU A 1 98 ? 8.147 3.877 -2.245 1.00 93.00 98 LEU A C 1
ATOM 793 O O . LEU A 1 98 ? 9.187 4.359 -2.680 1.00 93.00 98 LEU A O 1
ATOM 797 N N . LEU A 1 99 ? 7.475 4.406 -1.218 1.00 92.69 99 LEU A N 1
ATOM 798 C CA . LEU A 1 99 ? 7.924 5.600 -0.504 1.00 92.69 99 LEU A CA 1
ATOM 799 C C . LEU A 1 99 ? 9.351 5.436 0.033 1.00 92.69 99 LEU A C 1
ATOM 801 O O . LEU A 1 99 ? 10.140 6.359 -0.107 1.00 92.69 99 LEU A O 1
ATOM 805 N N . GLY A 1 100 ? 9.706 4.263 0.567 1.00 92.75 100 GLY A N 1
ATOM 806 C CA . GLY A 1 100 ? 11.070 3.977 1.024 1.00 92.75 100 GLY A CA 1
ATOM 807 C C . GLY A 1 100 ? 12.111 4.049 -0.091 1.00 92.75 100 GLY A C 1
ATOM 808 O O . GLY A 1 100 ? 13.171 4.631 0.105 1.00 92.75 100 GLY A O 1
ATOM 809 N N . TRP A 1 101 ? 11.797 3.531 -1.281 1.00 93.19 101 TRP A N 1
ATOM 810 C CA . TRP A 1 101 ? 12.682 3.644 -2.449 1.00 93.19 101 TRP A CA 1
ATOM 811 C C . TRP A 1 101 ? 12.902 5.097 -2.874 1.00 93.19 101 TRP A C 1
ATOM 813 O O . TRP A 1 101 ? 14.031 5.505 -3.144 1.00 93.19 101 TRP A O 1
ATOM 823 N N . ILE A 1 102 ? 11.823 5.880 -2.906 1.00 91.88 102 ILE A N 1
ATOM 824 C CA . ILE A 1 102 ? 11.870 7.285 -3.314 1.00 91.88 102 ILE A CA 1
ATOM 825 C C . ILE A 1 102 ? 12.624 8.124 -2.273 1.00 91.88 102 ILE A C 1
ATOM 827 O O . ILE A 1 102 ? 13.437 8.969 -2.640 1.00 91.88 102 ILE A O 1
ATOM 831 N N . ASP A 1 103 ? 12.389 7.876 -0.984 1.00 90.56 103 ASP A N 1
ATOM 832 C CA . ASP A 1 103 ? 13.010 8.606 0.123 1.00 90.56 103 ASP A CA 1
ATOM 833 C C . ASP A 1 103 ? 14.525 8.350 0.222 1.00 90.56 103 ASP A C 1
ATOM 835 O O . ASP A 1 103 ? 15.303 9.276 0.437 1.00 90.56 103 ASP A O 1
ATOM 839 N N . GLU A 1 104 ? 14.964 7.120 -0.068 1.00 90.19 104 GLU A N 1
ATOM 840 C CA . GLU A 1 104 ? 16.384 6.761 -0.238 1.00 90.19 104 GLU A CA 1
ATOM 841 C C . GLU A 1 104 ? 16.982 7.266 -1.566 1.00 90.19 104 GLU A C 1
ATOM 843 O O . GLU A 1 104 ? 18.126 6.956 -1.911 1.00 90.19 104 GLU A O 1
ATOM 848 N N . LYS A 1 105 ? 16.209 8.037 -2.343 1.00 89.00 105 LYS A N 1
ATOM 849 C CA . LYS A 1 105 ? 16.598 8.607 -3.639 1.00 89.00 105 LYS A CA 1
ATOM 850 C C . LYS A 1 105 ? 17.101 7.542 -4.618 1.00 89.00 105 LYS A C 1
ATOM 852 O O . LYS A 1 105 ? 18.009 7.799 -5.413 1.00 89.00 105 LYS A O 1
ATOM 857 N N . LYS A 1 106 ? 16.491 6.351 -4.593 1.00 90.25 106 LYS A N 1
ATOM 858 C CA . LYS A 1 106 ? 16.784 5.252 -5.522 1.00 90.25 106 LYS A CA 1
ATOM 859 C C . LYS A 1 106 ? 15.844 5.297 -6.726 1.00 90.25 106 LYS A C 1
ATOM 861 O O . LYS A 1 106 ? 14.632 5.245 -6.524 1.00 90.25 106 LYS A O 1
ATOM 866 N N . PRO A 1 107 ? 16.361 5.386 -7.968 1.00 91.12 107 PRO A N 1
ATOM 867 C CA . PRO A 1 107 ? 15.545 5.401 -9.175 1.00 91.12 107 PRO A CA 1
ATOM 868 C C . PRO A 1 107 ? 14.511 4.274 -9.201 1.00 91.12 107 PRO A C 1
ATOM 870 O O . PRO A 1 107 ? 14.851 3.100 -9.041 1.00 91.12 107 PRO A O 1
ATOM 873 N N . VAL A 1 108 ? 13.253 4.641 -9.445 1.00 92.50 108 VAL A N 1
ATOM 874 C CA . VAL A 1 108 ? 12.160 3.694 -9.670 1.00 92.50 108 VAL A CA 1
ATOM 875 C C . VAL A 1 108 ? 11.593 3.926 -11.065 1.00 92.50 108 VAL A C 1
ATOM 877 O O . VAL A 1 108 ? 11.274 5.058 -11.441 1.00 92.50 108 VAL A O 1
ATOM 880 N N . ILE A 1 109 ? 11.460 2.845 -11.827 1.00 93.31 109 ILE A N 1
ATOM 881 C CA . ILE A 1 109 ? 10.883 2.835 -13.171 1.00 93.31 109 ILE A CA 1
ATOM 882 C C . ILE A 1 109 ? 9.656 1.932 -13.142 1.00 93.31 109 ILE A C 1
ATOM 884 O O . ILE A 1 109 ? 9.731 0.793 -12.688 1.00 93.31 109 ILE A O 1
ATOM 888 N N . PHE A 1 110 ? 8.532 2.431 -13.641 1.00 94.00 110 PHE A N 1
ATOM 889 C CA . PHE A 1 110 ? 7.295 1.674 -13.762 1.00 94.00 110 PHE A CA 1
ATOM 890 C C . PHE A 1 110 ? 6.944 1.499 -15.240 1.00 94.00 110 PHE A C 1
ATOM 892 O O . PHE A 1 110 ? 6.609 2.464 -15.925 1.00 94.00 110 PHE A O 1
ATOM 899 N N . ILE A 1 111 ? 7.007 0.270 -15.738 1.00 93.75 111 ILE A N 1
ATOM 900 C CA . ILE A 1 111 ? 6.636 -0.086 -17.106 1.00 93.75 111 ILE A CA 1
ATOM 901 C C . ILE A 1 111 ? 5.209 -0.630 -17.079 1.00 93.75 111 ILE A C 1
ATOM 903 O O . ILE A 1 111 ? 4.922 -1.595 -16.370 1.00 93.75 111 ILE A O 1
ATOM 907 N N . THR A 1 112 ? 4.304 0.006 -17.817 1.00 93.62 112 THR A N 1
ATOM 908 C CA . THR A 1 112 ? 2.876 -0.335 -17.797 1.00 93.62 112 THR A CA 1
ATOM 909 C C . THR A 1 112 ? 2.232 -0.225 -19.168 1.00 93.62 112 THR A C 1
ATOM 911 O O . THR A 1 112 ? 2.781 0.413 -20.070 1.00 93.62 112 THR A O 1
ATOM 914 N N . LYS A 1 113 ? 1.069 -0.856 -19.352 1.00 90.81 113 LYS A N 1
ATOM 915 C CA . LYS A 1 113 ? 0.337 -0.757 -20.612 1.00 90.81 113 LYS A CA 1
ATOM 916 C C . LYS A 1 113 ? -0.122 0.689 -20.845 1.00 90.81 113 LYS A C 1
ATOM 918 O O . LYS A 1 113 ? -0.451 1.410 -19.894 1.00 90.81 113 LYS A O 1
ATOM 923 N N . LYS A 1 114 ? -0.161 1.141 -22.099 1.00 90.00 114 LYS A N 1
ATOM 924 C CA . LYS A 1 114 ? -0.833 2.396 -22.459 1.00 90.00 114 LYS A CA 1
ATOM 925 C C . LYS A 1 114 ? -2.278 2.363 -21.976 1.00 90.00 114 LYS A C 1
ATOM 927 O O . LYS A 1 114 ? -2.927 1.318 -21.975 1.00 90.00 114 LYS A O 1
ATOM 932 N N . LEU A 1 115 ? -2.744 3.511 -21.497 1.00 85.62 115 LEU A N 1
ATOM 933 C CA . LEU A 1 115 ? -4.106 3.628 -21.005 1.00 85.62 115 LEU A CA 1
ATOM 934 C C . LEU A 1 115 ? -5.059 3.563 -22.202 1.00 85.62 115 LEU A C 1
ATOM 936 O O . LEU A 1 115 ? -5.063 4.474 -23.026 1.00 85.62 115 LEU A O 1
ATOM 940 N N . ASP A 1 116 ? -5.835 2.487 -22.289 1.00 76.38 116 ASP A N 1
ATOM 941 C CA . ASP A 1 116 ? -6.918 2.356 -23.258 1.00 76.38 116 ASP A CA 1
ATOM 942 C C . ASP A 1 116 ? -8.254 2.677 -22.575 1.00 76.38 116 ASP A C 1
ATOM 944 O O . ASP A 1 116 ? -8.497 2.275 -21.435 1.00 76.38 116 ASP A O 1
ATOM 948 N N . TYR A 1 117 ? -9.095 3.444 -23.261 1.00 68.19 117 TYR A N 1
ATOM 949 C CA . TYR A 1 117 ? -10.388 3.916 -22.775 1.00 68.19 117 TYR A CA 1
ATOM 950 C C . TYR A 1 117 ? -11.547 3.030 -23.256 1.00 68.19 117 TYR A C 1
ATOM 952 O O . TYR A 1 117 ? -12.655 3.144 -22.733 1.00 68.19 117 TYR A O 1
ATOM 960 N N . TYR A 1 118 ? -11.325 2.151 -24.239 1.00 56.84 118 TYR A N 1
ATOM 961 C CA . TYR A 1 118 ? -12.402 1.371 -24.844 1.00 56.84 118 TYR A CA 1
ATOM 962 C C . TYR A 1 118 ? -12.877 0.221 -23.945 1.00 56.84 118 TYR A C 1
ATOM 964 O O . TYR A 1 118 ? -12.115 -0.669 -23.577 1.00 56.84 118 TYR A O 1
ATOM 972 N N . GLY A 1 119 ? -14.174 0.221 -23.617 1.00 61.72 119 GLY A N 1
ATOM 973 C CA . GLY A 1 119 ? -14.852 -0.894 -22.942 1.00 61.72 119 GLY A CA 1
ATOM 974 C C . GLY A 1 119 ? -14.484 -1.104 -21.468 1.00 61.72 119 GLY A C 1
ATOM 975 O O . GLY A 1 119 ? -14.910 -2.095 -20.877 1.00 61.72 119 GLY A O 1
ATOM 976 N N . ILE A 1 120 ? -13.712 -0.196 -20.865 1.00 72.12 120 ILE A N 1
ATOM 977 C CA . ILE A 1 120 ? -13.329 -0.262 -19.452 1.00 72.12 120 ILE A CA 1
ATOM 978 C C . ILE A 1 120 ? -14.244 0.642 -18.622 1.00 72.12 120 ILE A C 1
ATOM 980 O O . ILE A 1 120 ? -14.541 1.771 -19.003 1.00 72.12 120 ILE A O 1
ATOM 984 N N . ASP A 1 121 ? -14.654 0.134 -17.461 1.00 79.81 121 ASP A N 1
ATOM 985 C CA . ASP A 1 121 ? -15.369 0.873 -16.418 1.00 79.81 121 ASP A CA 1
ATOM 986 C C . ASP A 1 121 ? -14.708 2.245 -16.116 1.00 79.81 121 ASP A C 1
ATOM 988 O O . ASP A 1 121 ? -13.514 2.275 -15.778 1.00 79.81 121 ASP A O 1
ATOM 992 N N . PRO A 1 122 ? -15.444 3.373 -16.222 1.00 82.56 122 PRO A N 1
ATOM 993 C CA . PRO A 1 122 ? -14.922 4.714 -15.953 1.00 82.56 122 PRO A CA 1
ATOM 994 C C . PRO A 1 122 ? -14.223 4.854 -14.596 1.00 82.56 122 PRO A C 1
ATOM 996 O O . PRO A 1 122 ? -13.160 5.476 -14.521 1.00 82.56 122 PRO A O 1
ATOM 999 N N . ASP A 1 123 ? -14.747 4.215 -13.546 1.00 82.62 123 ASP A N 1
ATOM 1000 C CA . ASP A 1 123 ? -14.154 4.264 -12.204 1.00 82.62 123 ASP A CA 1
ATOM 1001 C C . ASP A 1 123 ? -12.768 3.605 -12.190 1.00 82.62 123 ASP A C 1
ATOM 1003 O O . ASP A 1 123 ? -11.808 4.110 -11.594 1.00 82.62 123 ASP A O 1
ATOM 1007 N N . ARG A 1 124 ? -12.610 2.492 -12.917 1.00 83.00 124 ARG A N 1
ATOM 1008 C CA . ARG A 1 124 ? -11.318 1.810 -13.061 1.00 83.00 124 ARG A CA 1
ATOM 1009 C C . ARG A 1 124 ? -10.297 2.686 -13.787 1.00 83.00 124 ARG A C 1
ATOM 1011 O O . ARG A 1 124 ? -9.130 2.707 -13.380 1.00 83.00 124 ARG A O 1
ATOM 1018 N N . ILE A 1 125 ? -10.717 3.407 -14.828 1.00 86.94 125 ILE A N 1
ATOM 1019 C CA . ILE A 1 125 ? -9.860 4.358 -15.553 1.00 86.94 125 ILE A CA 1
ATOM 1020 C C . ILE A 1 125 ? -9.431 5.492 -14.619 1.00 86.94 125 ILE A C 1
ATOM 1022 O O . ILE A 1 125 ? -8.250 5.845 -14.577 1.00 86.94 125 ILE A O 1
ATOM 1026 N N . LEU A 1 126 ? -10.364 6.037 -13.838 1.00 87.94 126 LEU A N 1
ATOM 1027 C CA . LEU A 1 126 ? -10.094 7.123 -12.903 1.00 87.94 126 LEU A CA 1
ATOM 1028 C C . LEU A 1 126 ? -9.069 6.713 -11.831 1.00 87.94 126 LEU A C 1
ATOM 1030 O O . LEU A 1 126 ? -8.083 7.421 -11.601 1.00 87.94 126 LEU A O 1
ATOM 1034 N N . HIS A 1 127 ? -9.226 5.527 -11.239 1.00 88.75 127 HIS A N 1
ATOM 1035 C CA . HIS A 1 127 ? -8.248 4.977 -10.298 1.00 88.75 127 HIS A CA 1
ATOM 1036 C C . HIS A 1 127 ? -6.868 4.752 -10.937 1.00 88.75 127 HIS A C 1
ATOM 1038 O O . HIS A 1 127 ? -5.847 5.030 -10.303 1.00 88.75 127 HIS A O 1
ATOM 1044 N N . GLU A 1 128 ? -6.800 4.274 -12.182 1.00 90.75 128 GLU A N 1
ATOM 1045 C CA . GLU A 1 128 ? -5.529 4.105 -12.898 1.00 90.75 128 GLU A CA 1
ATOM 1046 C C . GLU A 1 128 ? -4.842 5.451 -13.169 1.00 90.75 128 GLU A C 1
ATOM 1048 O O . GLU A 1 128 ? -3.646 5.591 -12.896 1.00 90.75 128 GLU A O 1
ATOM 1053 N N . LYS A 1 129 ? -5.592 6.472 -13.609 1.00 91.62 129 LYS A N 1
ATOM 1054 C CA . LYS A 1 129 ? -5.077 7.842 -13.766 1.00 91.62 129 LYS A CA 1
ATOM 1055 C C . LYS A 1 129 ? -4.497 8.371 -12.457 1.00 91.62 129 LYS A C 1
ATOM 1057 O O . LYS A 1 129 ? -3.405 8.939 -12.454 1.00 91.62 129 LYS A O 1
ATOM 1062 N N . TYR A 1 130 ? -5.178 8.131 -11.339 1.00 91.94 130 TYR A N 1
ATOM 1063 C CA . TYR A 1 130 ? -4.746 8.638 -10.038 1.00 91.94 130 TYR A CA 1
ATOM 1064 C C . TYR A 1 130 ? -3.464 7.959 -9.560 1.00 91.94 130 TYR A C 1
ATOM 1066 O O . TYR A 1 130 ? -2.544 8.621 -9.082 1.00 91.94 130 TYR A O 1
ATOM 1074 N N . ARG A 1 131 ? -3.347 6.641 -9.745 1.00 92.38 131 ARG A N 1
ATOM 1075 C CA . ARG A 1 131 ? -2.112 5.911 -9.424 1.00 92.38 131 ARG A CA 1
ATOM 1076 C C . ARG A 1 131 ? -0.932 6.408 -10.261 1.00 92.38 131 ARG A C 1
ATOM 1078 O O . ARG A 1 131 ? 0.136 6.646 -9.699 1.00 92.38 131 ARG A O 1
ATOM 1085 N N . ARG A 1 132 ? -1.125 6.654 -11.563 1.00 93.44 132 ARG A N 1
ATOM 1086 C CA . ARG A 1 132 ? -0.092 7.257 -12.429 1.00 93.44 132 ARG A CA 1
ATOM 1087 C C . ARG A 1 132 ? 0.263 8.685 -12.006 1.00 93.44 132 ARG A C 1
ATOM 1089 O O . ARG A 1 132 ? 1.439 9.037 -12.024 1.00 93.44 132 ARG A O 1
ATOM 1096 N N . LEU A 1 133 ? -0.713 9.491 -11.582 1.00 91.75 133 LEU A N 1
ATOM 1097 C CA . LEU A 1 133 ? -0.472 10.828 -11.026 1.00 91.75 133 LEU A CA 1
ATOM 1098 C C . LEU A 1 133 ? 0.414 10.760 -9.775 1.00 91.75 133 LEU A C 1
ATOM 1100 O O . LEU A 1 133 ? 1.398 11.492 -9.692 1.00 91.75 133 LEU A O 1
ATOM 1104 N N . ILE A 1 134 ? 0.105 9.864 -8.832 1.00 90.81 134 ILE A N 1
ATOM 1105 C CA . ILE A 1 134 ? 0.912 9.661 -7.622 1.00 90.81 134 ILE A CA 1
ATOM 1106 C C . ILE A 1 134 ? 2.350 9.281 -7.988 1.00 90.81 134 ILE A C 1
ATOM 1108 O O . ILE A 1 134 ? 3.286 9.916 -7.509 1.00 90.81 134 ILE A O 1
ATOM 1112 N N . LEU A 1 135 ? 2.528 8.277 -8.853 1.00 91.88 135 LEU A N 1
ATOM 1113 C CA . LEU A 1 135 ? 3.850 7.837 -9.310 1.00 91.88 135 LEU A CA 1
ATOM 1114 C C . LEU A 1 135 ? 4.661 9.011 -9.889 1.00 91.88 135 LEU A C 1
ATOM 1116 O O . LEU A 1 135 ? 5.804 9.222 -9.490 1.00 91.88 135 LEU A O 1
ATOM 1120 N N . ARG A 1 136 ? 4.051 9.828 -10.760 1.00 90.25 136 ARG A N 1
ATOM 1121 C CA . ARG A 1 136 ? 4.698 11.014 -11.349 1.00 90.25 136 ARG A CA 1
ATOM 1122 C C . ARG A 1 136 ? 5.043 12.082 -10.313 1.00 90.25 136 ARG A C 1
ATOM 1124 O O . ARG A 1 136 ? 6.117 12.666 -10.401 1.00 90.25 136 ARG A O 1
ATOM 1131 N N . LYS A 1 137 ? 4.177 12.329 -9.323 1.00 88.81 137 LYS A N 1
ATOM 1132 C CA . LYS A 1 137 ? 4.459 13.276 -8.226 1.00 88.81 137 LYS A CA 1
ATOM 1133 C C . LYS A 1 137 ? 5.659 12.847 -7.380 1.00 88.81 137 LYS A C 1
ATOM 1135 O O . LYS A 1 137 ? 6.417 13.694 -6.925 1.00 88.81 137 LYS A O 1
ATOM 1140 N N . PHE A 1 138 ? 5.870 11.542 -7.231 1.00 88.69 138 PHE A N 1
ATOM 1141 C CA . PHE A 1 138 ? 7.080 10.975 -6.635 1.00 88.69 138 PHE A CA 1
ATOM 1142 C C . PHE A 1 138 ? 8.259 10.854 -7.613 1.00 88.69 138 PHE A C 1
ATOM 1144 O O . PHE A 1 138 ? 9.238 10.187 -7.300 1.00 88.69 138 PHE A O 1
ATOM 1151 N N . GLY A 1 139 ? 8.156 11.446 -8.807 1.00 88.25 139 GLY A N 1
ATOM 1152 C CA . GLY A 1 139 ? 9.159 11.407 -9.874 1.00 88.25 139 GLY A CA 1
ATOM 1153 C C . GLY A 1 139 ? 9.557 10.001 -10.326 1.00 88.25 139 GLY A C 1
ATOM 1154 O O . GLY A 1 139 ? 10.658 9.803 -10.838 1.00 88.25 139 GLY A O 1
ATOM 1155 N N . ILE A 1 140 ? 8.658 9.027 -10.169 1.00 91.00 140 ILE A N 1
ATOM 1156 C CA . ILE A 1 140 ? 8.815 7.693 -10.743 1.00 91.00 140 ILE A CA 1
ATOM 1157 C C . ILE A 1 140 ? 8.625 7.803 -12.255 1.00 91.00 140 ILE A C 1
ATOM 1159 O O . ILE A 1 140 ? 7.602 8.304 -12.735 1.00 91.00 140 ILE A O 1
ATOM 1163 N N . LYS A 1 141 ? 9.601 7.301 -13.018 1.00 90.56 141 LYS A N 1
ATOM 1164 C CA . LYS A 1 141 ? 9.525 7.274 -14.481 1.00 90.56 141 LYS A CA 1
ATOM 1165 C C . LYS A 1 141 ? 8.498 6.231 -14.907 1.00 90.56 141 LYS A C 1
ATOM 1167 O O . LYS A 1 141 ? 8.675 5.050 -14.626 1.00 90.56 141 LYS A O 1
ATOM 1172 N N . ILE A 1 142 ? 7.453 6.655 -15.613 1.00 92.38 142 ILE A N 1
ATOM 1173 C CA . ILE A 1 142 ? 6.465 5.743 -16.199 1.00 92.38 142 ILE A CA 1
ATOM 1174 C C . ILE A 1 142 ? 6.796 5.543 -17.677 1.00 92.38 142 ILE A C 1
ATOM 1176 O O . ILE A 1 142 ? 6.863 6.516 -18.426 1.00 92.38 142 ILE A O 1
ATOM 1180 N N . ILE A 1 143 ? 6.990 4.292 -18.090 1.00 92.38 143 ILE A N 1
ATOM 1181 C CA . ILE A 1 143 ? 7.182 3.898 -19.489 1.00 92.38 143 ILE A CA 1
ATOM 1182 C C . ILE A 1 143 ? 5.920 3.167 -19.936 1.00 92.38 143 ILE A C 1
ATOM 1184 O O . ILE A 1 143 ? 5.597 2.098 -19.421 1.00 92.38 143 ILE A O 1
ATOM 1188 N N . GLU A 1 144 ? 5.196 3.752 -20.885 1.00 93.19 144 GLU A N 1
ATOM 1189 C CA . GLU A 1 144 ? 3.952 3.181 -21.396 1.00 93.19 144 GLU A CA 1
ATOM 1190 C C . GLU A 1 144 ? 4.210 2.374 -22.674 1.00 93.19 144 GLU A C 1
ATOM 1192 O O . GLU A 1 144 ? 4.851 2.864 -23.606 1.00 93.19 144 GLU A O 1
ATOM 1197 N N . ARG A 1 145 ? 3.707 1.137 -22.732 1.00 89.75 145 ARG A N 1
ATOM 1198 C CA . ARG A 1 145 ? 3.873 0.223 -23.877 1.00 89.75 145 ARG A CA 1
ATOM 1199 C C . ARG A 1 145 ? 2.537 -0.348 -24.331 1.00 89.75 145 ARG A C 1
ATOM 1201 O O . ARG A 1 145 ? 1.608 -0.437 -23.541 1.00 89.75 145 ARG A O 1
ATOM 1208 N N . GLU A 1 146 ? 2.436 -0.761 -25.590 1.00 85.81 146 GLU A N 1
ATOM 1209 C CA . GLU A 1 146 ? 1.238 -1.480 -26.065 1.00 85.81 146 GLU A CA 1
ATOM 1210 C C . GLU A 1 146 ? 1.106 -2.849 -25.389 1.00 85.81 146 GLU A C 1
ATOM 1212 O O . GLU A 1 146 ? 0.015 -3.286 -25.027 1.00 85.81 146 GLU A O 1
ATOM 1217 N N . HIS A 1 147 ? 2.251 -3.489 -25.154 1.00 83.06 147 HIS A N 1
ATOM 1218 C CA . HIS A 1 147 ? 2.342 -4.831 -24.614 1.00 83.06 147 HIS A CA 1
ATOM 1219 C C . HIS A 1 147 ? 3.364 -4.900 -23.482 1.00 83.06 147 HIS A C 1
ATOM 1221 O O . HIS A 1 147 ? 4.464 -4.350 -23.582 1.00 83.06 147 HIS A O 1
ATOM 1227 N N . ILE A 1 148 ? 2.994 -5.605 -22.414 1.00 86.44 148 ILE A N 1
ATOM 1228 C CA . ILE A 1 148 ? 3.863 -5.904 -21.276 1.00 86.44 148 ILE A CA 1
ATOM 1229 C C . ILE A 1 148 ? 4.066 -7.422 -21.239 1.00 86.44 148 ILE A C 1
ATOM 1231 O O . ILE A 1 148 ? 3.072 -8.135 -21.084 1.00 86.44 148 ILE A O 1
ATOM 1235 N N . PRO A 1 149 ? 5.307 -7.925 -21.395 1.00 83.56 149 PRO A N 1
ATOM 1236 C CA . PRO A 1 149 ? 5.554 -9.357 -21.571 1.00 83.56 149 PRO A CA 1
ATOM 1237 C C . PRO A 1 149 ? 5.303 -10.169 -20.295 1.00 83.56 149 PRO A C 1
ATOM 1239 O O . PRO A 1 149 ? 4.923 -11.328 -20.377 1.00 83.56 149 PRO A O 1
ATOM 1242 N N . PHE A 1 150 ? 5.505 -9.569 -19.118 1.00 87.19 150 PHE A N 1
ATOM 1243 C CA . PHE A 1 150 ? 5.272 -10.196 -17.816 1.00 87.19 150 PHE A CA 1
ATOM 1244 C C . PHE A 1 150 ? 5.177 -9.140 -16.708 1.00 87.19 150 PHE A C 1
ATOM 1246 O O . PHE A 1 150 ? 5.652 -8.006 -16.859 1.00 87.19 150 PHE A O 1
ATOM 1253 N N . SER A 1 151 ? 4.593 -9.520 -15.570 1.00 89.56 151 SER A N 1
ATOM 1254 C CA . SER A 1 151 ? 4.578 -8.686 -14.363 1.00 89.56 151 SER A CA 1
ATOM 1255 C C . SER A 1 151 ? 5.770 -9.023 -13.467 1.00 89.56 151 SER A C 1
ATOM 1257 O O . SER A 1 151 ? 6.036 -10.197 -13.218 1.00 89.56 151 SER A O 1
ATOM 1259 N N . SER A 1 152 ? 6.511 -8.022 -12.990 1.00 92.56 152 SER A N 1
ATOM 1260 C CA . SER A 1 152 ? 7.738 -8.259 -12.226 1.00 92.56 152 SER A CA 1
ATOM 1261 C C . SER A 1 152 ? 8.165 -7.116 -11.309 1.00 92.56 152 SER A C 1
ATOM 1263 O O . SER A 1 152 ? 7.777 -5.961 -11.497 1.00 92.56 152 SER A O 1
ATOM 1265 N N . PHE A 1 153 ? 9.028 -7.457 -10.351 1.00 94.19 153 PHE A N 1
ATOM 1266 C CA . PHE A 1 153 ? 9.889 -6.527 -9.624 1.00 94.19 153 PHE A CA 1
ATOM 1267 C C . PHE A 1 153 ? 11.351 -6.902 -9.886 1.00 94.19 153 PHE A C 1
ATOM 1269 O O . PHE A 1 153 ? 11.784 -7.988 -9.496 1.00 94.19 153 PHE A O 1
ATOM 1276 N N . LEU A 1 154 ? 12.115 -6.024 -10.533 1.00 93.75 154 LEU A N 1
ATOM 1277 C CA . LEU A 1 154 ? 13.538 -6.226 -10.805 1.00 93.75 154 LEU A CA 1
ATOM 1278 C C . LEU A 1 154 ? 14.366 -5.246 -9.976 1.00 93.75 154 LEU A C 1
ATOM 1280 O O . LEU A 1 154 ? 14.241 -4.027 -10.109 1.00 93.75 154 LEU A O 1
ATOM 1284 N N . PHE A 1 155 ? 15.232 -5.790 -9.135 1.00 93.12 155 PHE A N 1
ATOM 1285 C CA . PHE A 1 155 ? 16.172 -5.050 -8.311 1.00 93.12 155 PHE A CA 1
ATOM 1286 C C . PHE A 1 155 ? 17.519 -5.008 -9.027 1.00 93.12 155 PHE A C 1
ATOM 1288 O O . PHE A 1 155 ? 18.223 -6.017 -9.116 1.00 93.12 155 PHE A O 1
ATOM 1295 N N . ILE A 1 156 ? 17.852 -3.838 -9.567 1.00 89.75 156 ILE A N 1
ATOM 1296 C CA . ILE A 1 156 ? 19.013 -3.636 -10.433 1.00 89.75 156 ILE A CA 1
ATOM 1297 C C . ILE A 1 156 ? 20.223 -3.228 -9.598 1.00 89.75 156 ILE A C 1
ATOM 1299 O O . ILE A 1 156 ? 20.129 -2.348 -8.741 1.00 89.75 156 ILE A O 1
ATOM 1303 N N . ASN A 1 157 ? 21.373 -3.827 -9.897 1.00 86.19 157 ASN A N 1
ATOM 1304 C CA . ASN A 1 157 ? 22.657 -3.560 -9.256 1.00 86.19 157 ASN A CA 1
ATOM 1305 C C . ASN A 1 157 ? 23.787 -3.369 -10.277 1.00 86.19 157 ASN A C 1
ATOM 1307 O O . ASN A 1 157 ? 23.630 -3.666 -11.459 1.00 86.19 157 ASN A O 1
ATOM 1311 N N . HIS A 1 158 ? 24.930 -2.834 -9.827 1.00 76.94 158 HIS A N 1
ATOM 1312 C CA . HIS A 1 158 ? 26.125 -2.705 -10.673 1.00 76.94 158 HIS A CA 1
ATOM 1313 C C . HIS A 1 158 ? 26.716 -4.080 -10.979 1.00 76.94 158 HIS A C 1
ATOM 1315 O O . HIS A 1 158 ? 27.037 -4.371 -12.129 1.00 76.94 158 HIS A O 1
ATOM 1321 N N . SER A 1 159 ? 26.839 -4.918 -9.945 1.00 79.75 159 SER A N 1
ATOM 1322 C CA . SER A 1 159 ? 27.190 -6.322 -10.113 1.00 79.75 159 SER A CA 1
ATOM 1323 C C . SER A 1 159 ? 25.932 -7.120 -10.426 1.00 79.75 159 SER A C 1
ATOM 1325 O O . SER A 1 159 ? 24.977 -7.105 -9.646 1.00 79.75 159 SER A O 1
ATOM 1327 N N . ARG A 1 160 ? 25.947 -7.841 -11.552 1.00 72.50 160 ARG A N 1
ATOM 1328 C CA . ARG A 1 160 ? 24.819 -8.687 -11.966 1.00 72.50 160 ARG A CA 1
ATOM 1329 C C . ARG A 1 160 ? 24.531 -9.796 -10.954 1.00 72.50 160 ARG A C 1
ATOM 1331 O O . ARG A 1 160 ? 23.381 -10.132 -10.729 1.00 72.50 160 ARG A O 1
ATOM 1338 N N . GLU A 1 161 ? 25.558 -10.279 -10.264 1.00 73.00 161 GLU A N 1
ATOM 1339 C CA . GLU A 1 161 ? 25.461 -11.306 -9.216 1.00 73.00 161 GLU A CA 1
ATOM 1340 C C . GLU A 1 161 ? 24.593 -10.879 -8.020 1.00 73.00 161 GLU A C 1
ATOM 1342 O O . GLU A 1 161 ? 24.099 -11.706 -7.257 1.00 73.00 161 GLU A O 1
ATOM 1347 N N . GLN A 1 162 ? 24.400 -9.569 -7.852 1.00 79.50 162 GLN A N 1
ATOM 1348 C CA . GLN A 1 162 ? 23.611 -8.970 -6.778 1.00 79.50 162 GLN A CA 1
ATOM 1349 C C . GLN A 1 162 ? 22.218 -8.537 -7.246 1.00 79.50 162 GLN A C 1
ATOM 1351 O O . GLN A 1 162 ? 21.467 -7.940 -6.470 1.00 79.50 162 GLN A O 1
ATOM 1356 N N . CYS A 1 163 ? 21.870 -8.779 -8.510 1.00 84.06 163 CYS A N 1
ATOM 1357 C CA . CYS A 1 163 ? 20.527 -8.535 -9.003 1.00 84.06 163 CYS A CA 1
ATOM 1358 C C . CYS A 1 163 ? 19.566 -9.593 -8.450 1.00 84.06 163 CYS A C 1
ATOM 1360 O O . CYS A 1 163 ? 19.903 -10.766 -8.252 1.00 84.06 163 CYS A O 1
ATOM 1362 N N . LYS A 1 164 ? 18.331 -9.160 -8.214 1.00 90.25 164 LYS A N 1
ATOM 1363 C CA . LYS A 1 164 ? 17.217 -10.024 -7.829 1.00 90.25 164 LYS A CA 1
ATOM 1364 C C . LYS A 1 164 ? 16.048 -9.702 -8.735 1.00 90.25 164 LYS A C 1
ATOM 1366 O O . LYS A 1 164 ? 15.740 -8.535 -8.952 1.00 90.25 164 LYS A O 1
ATOM 1371 N N . SER A 1 165 ? 15.382 -10.725 -9.240 1.00 91.69 165 SER A N 1
ATOM 1372 C CA . SER A 1 165 ? 14.181 -10.567 -10.051 1.00 91.69 165 SER A CA 1
ATOM 1373 C C . SER A 1 165 ? 13.053 -11.378 -9.444 1.00 91.69 165 SER A C 1
ATOM 1375 O O . SER A 1 165 ? 13.249 -12.511 -9.017 1.00 91.69 165 SER A O 1
ATOM 1377 N N . ILE A 1 166 ? 11.872 -10.786 -9.378 1.00 91.94 166 ILE A N 1
ATOM 1378 C CA . ILE A 1 166 ? 10.656 -11.434 -8.911 1.00 91.94 166 ILE A CA 1
ATOM 1379 C C . ILE A 1 166 ? 9.668 -11.396 -10.065 1.00 91.94 166 ILE A C 1
ATOM 1381 O O . ILE A 1 166 ? 9.248 -10.311 -10.460 1.00 91.94 166 ILE A O 1
ATOM 1385 N N . ILE A 1 167 ? 9.291 -12.560 -10.585 1.00 90.56 167 ILE A N 1
ATOM 1386 C CA . ILE A 1 167 ? 8.242 -12.690 -11.598 1.00 90.56 167 ILE A CA 1
ATOM 1387 C C . ILE A 1 167 ? 6.929 -13.030 -10.911 1.00 90.56 167 ILE A C 1
ATOM 1389 O O . ILE A 1 167 ? 6.865 -13.911 -10.053 1.00 90.56 167 ILE A O 1
ATOM 1393 N N . ILE A 1 168 ? 5.891 -12.287 -11.276 1.00 86.62 168 ILE A N 1
ATOM 1394 C CA . ILE A 1 168 ? 4.541 -12.433 -10.753 1.00 86.62 168 ILE A CA 1
ATOM 1395 C C . ILE A 1 168 ? 3.721 -13.199 -11.779 1.00 86.62 168 ILE A C 1
ATOM 1397 O O . ILE A 1 168 ? 3.550 -12.731 -12.906 1.00 86.62 168 ILE A O 1
ATOM 1401 N N . ASN A 1 169 ? 3.183 -14.337 -11.353 1.00 75.38 169 ASN A N 1
ATOM 1402 C CA . ASN A 1 169 ? 2.373 -15.206 -12.187 1.00 75.38 169 ASN A CA 1
ATOM 1403 C C . ASN A 1 169 ? 0.922 -15.211 -11.697 1.00 75.38 169 ASN A C 1
ATOM 1405 O O . ASN A 1 169 ? 0.621 -15.252 -10.494 1.00 75.38 169 ASN A O 1
ATOM 1409 N N . ASN A 1 170 ? 0.014 -15.188 -12.662 1.00 67.50 170 ASN A N 1
ATOM 1410 C CA . ASN A 1 170 ? -1.419 -15.219 -12.431 1.00 67.50 170 ASN A CA 1
ATOM 1411 C C . ASN A 1 170 ? -1.920 -16.582 -12.906 1.00 67.50 170 ASN A C 1
ATOM 1413 O O . ASN A 1 170 ? -1.623 -16.979 -14.030 1.00 67.50 170 ASN A O 1
ATOM 1417 N N . ILE A 1 171 ? -2.679 -17.296 -12.075 1.00 54.31 171 ILE A N 1
ATOM 1418 C CA . ILE A 1 171 ? -3.454 -18.434 -12.571 1.00 54.31 171 ILE A CA 1
ATOM 1419 C C . ILE A 1 171 ? -4.638 -17.831 -13.325 1.00 54.31 171 ILE A C 1
ATOM 1421 O O . ILE A 1 171 ? -5.363 -17.011 -12.759 1.00 54.31 171 ILE A O 1
ATOM 1425 N N . GLU A 1 172 ? -4.832 -18.220 -14.586 1.00 42.59 172 GLU A N 1
ATOM 1426 C CA . GLU A 1 172 ? -6.046 -17.924 -15.353 1.00 42.59 172 GLU A CA 1
ATOM 1427 C C . GLU A 1 172 ? -7.257 -18.602 -14.698 1.00 42.59 172 GLU A C 1
ATOM 1429 O O . GLU A 1 172 ? -7.753 -19.629 -15.147 1.00 42.59 172 GLU A O 1
ATOM 1434 N N . ASN A 1 173 ? -7.751 -18.037 -13.602 1.00 36.78 173 ASN A N 1
ATOM 1435 C CA . ASN A 1 173 ? -9.045 -18.400 -13.061 1.00 36.78 173 ASN A CA 1
ATOM 1436 C C . ASN A 1 173 ? -10.039 -17.320 -13.478 1.00 36.78 173 ASN A C 1
ATOM 1438 O O . ASN A 1 173 ? -10.030 -16.204 -12.959 1.00 36.78 173 ASN A O 1
ATOM 1442 N N . ASN A 1 174 ? -10.893 -17.698 -14.433 1.00 30.47 174 ASN A N 1
ATOM 1443 C CA . ASN A 1 174 ? -12.068 -16.999 -14.970 1.00 30.47 174 ASN A CA 1
ATOM 1444 C C . ASN A 1 174 ? -13.144 -16.688 -13.905 1.00 30.47 174 ASN A C 1
ATOM 1446 O O . ASN A 1 174 ? -14.336 -16.914 -14.102 1.00 30.47 174 ASN A O 1
ATOM 1450 N N . THR A 1 175 ? -12.758 -16.154 -12.754 1.00 31.50 175 THR A N 1
ATOM 1451 C CA . THR A 1 175 ? -13.686 -15.649 -11.745 1.00 31.50 175 THR A CA 1
ATOM 1452 C C . THR A 1 175 ? -13.627 -14.134 -11.735 1.00 31.50 175 THR A C 1
ATOM 1454 O O . THR A 1 175 ? -12.850 -13.513 -11.012 1.00 31.50 175 THR A O 1
ATOM 1457 N N . TYR A 1 176 ? -14.497 -13.539 -12.553 1.00 31.06 176 TYR A N 1
ATOM 1458 C CA . TYR A 1 176 ? -14.987 -12.179 -12.363 1.00 31.06 176 TYR A CA 1
ATOM 1459 C C . TYR A 1 176 ? -15.521 -12.053 -10.929 1.00 31.06 176 TYR A C 1
ATOM 1461 O O . TYR A 1 176 ? -16.608 -12.529 -10.614 1.00 31.06 176 TYR A O 1
ATOM 1469 N N . GLY A 1 177 ? -14.729 -11.458 -10.037 1.00 31.38 177 GLY A N 1
ATOM 1470 C CA . GLY A 1 177 ? -15.103 -11.360 -8.630 1.00 31.38 177 GLY A CA 1
ATOM 1471 C C . GLY A 1 177 ? -14.042 -10.716 -7.745 1.00 31.38 177 GLY A C 1
ATOM 1472 O O . GLY A 1 177 ? -13.210 -11.390 -7.155 1.00 31.38 177 GLY A O 1
ATOM 1473 N N . SER A 1 178 ? -14.137 -9.393 -7.600 1.00 34.66 178 SER A N 1
ATOM 1474 C CA . SER A 1 178 ? -13.790 -8.632 -6.388 1.00 34.66 178 SER A CA 1
ATOM 1475 C C . SER A 1 178 ? -12.410 -8.847 -5.737 1.00 34.66 178 SER A C 1
ATOM 1477 O O . SER A 1 178 ? -12.280 -9.577 -4.759 1.00 34.66 178 SER A O 1
ATOM 1479 N N . SER A 1 179 ? -11.402 -8.073 -6.160 1.00 36.91 179 SER A N 1
ATOM 1480 C CA . SER A 1 179 ? -10.356 -7.510 -5.281 1.00 36.91 179 SER A CA 1
ATOM 1481 C C . SER A 1 179 ? -9.338 -6.720 -6.107 1.00 36.91 179 SER A C 1
ATOM 1483 O O . SER A 1 179 ? -8.845 -7.198 -7.122 1.00 36.91 179 SER A O 1
ATOM 1485 N N . TYR A 1 180 ? -8.938 -5.539 -5.628 1.00 39.66 180 TYR A N 1
ATOM 1486 C CA . TYR A 1 180 ? -7.868 -4.707 -6.208 1.00 39.66 180 TYR A CA 1
ATOM 1487 C C . TYR A 1 180 ? -6.481 -5.393 -6.263 1.00 39.66 180 TYR A C 1
ATOM 1489 O O . TYR A 1 180 ? -5.529 -4.793 -6.747 1.00 39.66 180 TYR A O 1
ATOM 1497 N N . ASN A 1 181 ? -6.362 -6.638 -5.785 1.00 39.78 181 ASN A N 1
ATOM 1498 C CA . ASN A 1 181 ? -5.172 -7.483 -5.887 1.00 39.78 181 ASN A CA 1
ATOM 1499 C C . ASN A 1 181 ? -5.489 -8.887 -6.447 1.00 39.78 181 ASN A C 1
ATOM 1501 O O . ASN A 1 181 ? -4.696 -9.789 -6.205 1.00 39.78 181 ASN A O 1
ATOM 1505 N N . ALA A 1 182 ? -6.644 -9.131 -7.075 1.00 43.72 182 ALA A N 1
ATOM 1506 C CA . ALA A 1 182 ? -7.096 -10.481 -7.453 1.00 43.72 182 ALA A CA 1
ATOM 1507 C C . ALA A 1 182 ? -6.198 -11.194 -8.480 1.00 43.72 182 ALA A C 1
ATOM 1509 O O . ALA A 1 182 ? -6.252 -12.412 -8.575 1.00 43.72 182 ALA A O 1
ATOM 1510 N N . ASP A 1 183 ? -5.346 -10.453 -9.189 1.00 51.31 183 ASP A N 1
ATOM 1511 C CA . ASP A 1 183 ? -4.654 -11.005 -10.351 1.00 51.31 183 ASP A CA 1
ATOM 1512 C C . ASP A 1 183 ? -3.465 -11.904 -9.949 1.00 51.31 183 ASP A C 1
ATOM 1514 O O . ASP A 1 183 ? -3.255 -12.938 -10.564 1.00 51.31 183 ASP A O 1
ATOM 1518 N N . MET A 1 184 ? -2.749 -11.606 -8.856 1.00 60.22 184 MET A N 1
ATOM 1519 C CA . MET A 1 184 ? -1.573 -12.387 -8.441 1.00 60.22 184 MET A CA 1
ATOM 1520 C C . MET A 1 184 ? -1.936 -13.653 -7.661 1.00 60.22 184 MET A C 1
ATOM 1522 O O . MET A 1 184 ? -2.513 -13.555 -6.570 1.00 60.22 184 MET A O 1
ATOM 1526 N N . SER A 1 185 ? -1.504 -14.809 -8.173 1.00 66.00 185 SER A N 1
ATOM 1527 C CA . SER A 1 185 ? -1.692 -16.121 -7.540 1.00 66.00 185 SER A CA 1
ATOM 1528 C C . SER A 1 185 ? -0.402 -16.669 -6.917 1.00 66.00 185 SER A C 1
ATOM 1530 O O . SER A 1 185 ? -0.430 -17.158 -5.793 1.00 66.00 185 SER A O 1
ATOM 1532 N N . TYR A 1 186 ? 0.733 -16.553 -7.609 1.00 77.69 186 TYR A N 1
ATOM 1533 C CA . TYR A 1 186 ? 2.043 -17.015 -7.135 1.00 77.69 186 TYR A CA 1
ATOM 1534 C C . TYR A 1 186 ? 3.167 -16.215 -7.807 1.00 77.69 186 TYR A C 1
ATOM 1536 O O . TYR A 1 186 ? 2.923 -15.307 -8.603 1.00 77.69 186 TYR A O 1
ATOM 1544 N N . GLY A 1 187 ? 4.418 -16.522 -7.486 1.00 83.06 187 GLY A N 1
ATOM 1545 C CA . GLY A 1 187 ? 5.552 -15.969 -8.217 1.00 83.06 187 GLY A CA 1
ATOM 1546 C C . GLY A 1 187 ? 6.822 -16.784 -8.054 1.00 83.06 187 GLY A C 1
ATOM 1547 O O . GLY A 1 187 ? 6.877 -17.726 -7.260 1.00 83.06 187 GLY A O 1
ATOM 1548 N N . THR A 1 188 ? 7.836 -16.370 -8.803 1.00 86.19 188 THR A N 1
ATOM 1549 C CA . THR A 1 188 ? 9.162 -16.990 -8.844 1.00 86.19 188 THR A CA 1
ATOM 1550 C C . THR A 1 188 ? 10.214 -15.936 -8.531 1.00 86.19 188 THR A C 1
ATOM 1552 O O . THR A 1 188 ? 10.117 -14.797 -8.992 1.00 86.19 188 THR A O 1
ATOM 1555 N N . ILE A 1 189 ? 11.217 -16.299 -7.733 1.00 87.31 189 ILE A N 1
ATOM 1556 C CA . ILE A 1 189 ? 12.350 -15.431 -7.406 1.00 87.31 189 ILE A CA 1
ATOM 1557 C C . ILE A 1 189 ? 13.586 -15.984 -8.102 1.00 87.31 189 ILE A C 1
ATOM 1559 O O . ILE A 1 189 ? 13.913 -17.150 -7.916 1.00 87.31 189 ILE A O 1
ATOM 1563 N N . TYR A 1 190 ? 14.273 -15.118 -8.837 1.00 87.75 190 TYR A N 1
ATOM 1564 C CA . TYR A 1 190 ? 15.551 -15.387 -9.480 1.00 87.75 190 TYR A CA 1
ATOM 1565 C C . TYR A 1 190 ? 16.638 -14.538 -8.823 1.00 87.75 190 TYR A C 1
ATOM 1567 O O . TYR A 1 190 ? 16.498 -13.310 -8.740 1.00 87.75 190 TYR A O 1
ATOM 1575 N N . ASN A 1 191 ? 17.722 -15.151 -8.353 1.00 84.19 191 ASN A N 1
ATOM 1576 C CA . ASN A 1 191 ? 18.807 -14.449 -7.666 1.00 84.19 191 ASN A CA 1
ATOM 1577 C C . ASN A 1 191 ? 20.177 -15.132 -7.814 1.00 84.19 191 ASN A C 1
ATOM 1579 O O . ASN A 1 191 ? 20.297 -16.339 -7.996 1.00 84.19 191 ASN A O 1
ATOM 1583 N N . GLY A 1 192 ? 21.237 -14.333 -7.676 1.00 73.94 192 GLY A N 1
ATOM 1584 C CA . GLY A 1 192 ? 22.607 -14.838 -7.668 1.00 73.94 192 GLY A CA 1
ATOM 1585 C C . GLY A 1 192 ? 23.094 -15.367 -9.020 1.00 73.94 192 GLY A C 1
ATOM 1586 O O . GLY A 1 192 ? 22.495 -15.139 -10.070 1.00 73.94 192 GLY A O 1
ATOM 1587 N N . ASN A 1 193 ? 24.220 -16.082 -8.981 1.00 73.12 193 ASN A N 1
ATOM 1588 C CA . ASN A 1 193 ? 24.997 -16.423 -10.178 1.00 73.12 193 ASN A CA 1
ATOM 1589 C C . ASN A 1 193 ? 24.329 -17.455 -11.091 1.00 73.12 193 ASN A C 1
ATOM 1591 O O . ASN A 1 193 ? 24.622 -17.504 -12.283 1.00 73.12 193 ASN A O 1
ATOM 1595 N N . ILE A 1 194 ? 23.445 -18.281 -10.536 1.00 75.50 194 ILE A N 1
ATOM 1596 C CA . ILE A 1 194 ? 22.791 -19.370 -11.270 1.00 75.50 194 ILE A CA 1
ATOM 1597 C C . ILE A 1 194 ? 21.757 -18.808 -12.258 1.00 75.50 194 ILE A C 1
ATOM 1599 O O . ILE A 1 194 ? 21.612 -19.340 -13.357 1.00 75.50 194 ILE A O 1
ATOM 1603 N N . ASP A 1 195 ? 21.120 -17.686 -11.914 1.00 80.75 195 ASP A N 1
ATOM 1604 C CA . ASP A 1 195 ? 20.010 -17.119 -12.682 1.00 80.75 195 ASP A CA 1
ATOM 1605 C C . ASP A 1 195 ? 20.411 -15.929 -13.568 1.00 80.75 195 ASP A C 1
ATOM 1607 O O . ASP A 1 195 ? 19.545 -15.277 -14.154 1.00 80.75 195 ASP A O 1
ATOM 1611 N N . LEU A 1 196 ? 21.708 -15.627 -13.700 1.00 80.00 196 LEU A N 1
ATOM 1612 C CA . LEU A 1 196 ? 22.199 -14.439 -14.418 1.00 80.00 196 LEU A CA 1
ATOM 1613 C C . LEU A 1 196 ? 21.639 -14.323 -15.841 1.00 80.00 196 LEU A C 1
ATOM 1615 O O . LEU A 1 196 ? 21.185 -13.256 -16.247 1.00 80.00 196 LEU A O 1
ATOM 1619 N N . HIS A 1 197 ? 21.615 -15.429 -16.588 1.00 80.38 197 HIS A N 1
ATOM 1620 C CA . HIS A 1 197 ? 21.091 -15.445 -17.956 1.00 80.38 197 HIS A CA 1
ATOM 1621 C C . HIS A 1 197 ? 19.583 -15.179 -18.021 1.00 80.38 197 HIS A C 1
ATOM 1623 O O . HIS A 1 197 ? 19.110 -14.530 -18.957 1.00 80.38 197 HIS A O 1
ATOM 1629 N N . ILE A 1 198 ? 18.829 -15.649 -17.024 1.00 84.81 198 ILE A N 1
ATOM 1630 C CA . ILE A 1 198 ? 17.395 -15.370 -16.912 1.00 84.81 198 ILE A CA 1
ATOM 1631 C C . ILE A 1 198 ? 17.211 -13.883 -16.616 1.00 84.81 198 ILE A C 1
ATOM 1633 O O . ILE A 1 198 ? 16.461 -13.211 -17.314 1.00 84.81 198 ILE A O 1
ATOM 1637 N N . GLN A 1 199 ? 17.948 -13.340 -15.647 1.00 83.06 199 GLN A N 1
ATOM 1638 C CA . GLN A 1 199 ? 17.880 -11.923 -15.290 1.00 83.06 199 GLN A CA 1
ATOM 1639 C C . GLN A 1 199 ? 18.225 -11.000 -16.468 1.00 83.06 199 GLN A C 1
ATOM 1641 O O . GLN A 1 199 ? 17.498 -10.037 -16.717 1.00 83.06 199 GLN A O 1
ATOM 1646 N N . ASP A 1 200 ? 19.271 -11.320 -17.232 1.00 84.00 200 ASP A N 1
ATOM 1647 C CA . ASP A 1 200 ? 19.625 -10.589 -18.453 1.00 84.00 200 ASP A CA 1
ATOM 1648 C C . ASP A 1 200 ? 18.481 -10.647 -19.478 1.00 84.00 200 ASP A C 1
ATOM 1650 O O . ASP A 1 200 ? 18.069 -9.617 -20.011 1.00 84.00 200 ASP A O 1
ATOM 1654 N N . SER A 1 201 ? 17.901 -11.833 -19.690 1.00 85.06 201 SER A N 1
ATOM 1655 C CA . SER A 1 201 ? 16.773 -12.021 -20.610 1.00 85.06 201 SER A CA 1
ATOM 1656 C C . SER A 1 201 ? 15.540 -11.218 -20.189 1.00 85.06 201 SER A C 1
ATOM 1658 O O . SER A 1 201 ? 14.862 -10.642 -21.041 1.00 85.06 201 SER A O 1
ATOM 1660 N N . LEU A 1 202 ? 15.258 -11.125 -18.885 1.00 89.31 202 LEU A N 1
ATOM 1661 C CA . LEU A 1 202 ? 14.156 -10.323 -18.348 1.00 89.31 202 LEU A CA 1
ATOM 1662 C C . LEU A 1 202 ? 14.378 -8.826 -18.605 1.00 89.31 202 LEU A C 1
ATOM 1664 O O . LEU A 1 202 ? 13.476 -8.145 -19.093 1.00 89.31 202 LEU A O 1
ATOM 1668 N N . ILE A 1 203 ? 15.582 -8.318 -18.330 1.00 87.50 203 ILE A N 1
ATOM 1669 C CA . ILE A 1 203 ? 15.936 -6.910 -18.567 1.00 87.50 203 ILE A CA 1
ATOM 1670 C C . ILE A 1 203 ? 15.844 -6.575 -20.061 1.00 87.50 203 ILE A C 1
ATOM 1672 O O . ILE A 1 203 ? 15.252 -5.558 -20.425 1.00 87.50 203 ILE A O 1
ATOM 1676 N N . THR A 1 204 ? 16.376 -7.441 -20.930 1.00 87.19 204 THR A N 1
ATOM 1677 C CA . THR A 1 204 ? 16.302 -7.272 -22.387 1.00 87.19 204 THR A CA 1
ATOM 1678 C C . THR A 1 204 ? 14.864 -7.340 -22.899 1.00 87.19 204 THR A C 1
ATOM 1680 O O . THR A 1 204 ? 14.483 -6.524 -23.733 1.00 87.19 204 THR A O 1
ATOM 1683 N N . SER A 1 205 ? 14.031 -8.243 -22.374 1.00 87.62 205 SER A N 1
ATOM 1684 C CA . SER A 1 205 ? 12.615 -8.362 -22.768 1.00 87.62 205 SER A CA 1
ATOM 1685 C C . SER A 1 205 ? 11.798 -7.125 -22.399 1.00 87.62 205 SER A C 1
ATOM 1687 O O . SER A 1 205 ? 10.858 -6.749 -23.100 1.00 87.62 205 SER A O 1
ATOM 1689 N N . LEU A 1 206 ? 12.163 -6.463 -21.301 1.00 88.50 206 LEU A N 1
ATOM 1690 C CA . LEU A 1 206 ? 11.594 -5.177 -20.920 1.00 88.50 206 LEU A CA 1
ATOM 1691 C C . LEU A 1 206 ? 12.266 -3.998 -21.625 1.00 88.50 206 LEU A C 1
ATOM 1693 O O . LEU A 1 206 ? 11.888 -2.870 -21.329 1.00 88.50 206 LEU A O 1
ATOM 1697 N N . ASP A 1 207 ? 13.198 -4.223 -22.558 1.00 85.50 207 ASP A N 1
ATOM 1698 C CA . ASP A 1 207 ? 13.914 -3.204 -23.341 1.00 85.50 207 ASP A CA 1
ATOM 1699 C C . ASP A 1 207 ? 14.301 -1.991 -22.478 1.00 85.50 207 ASP A C 1
ATOM 1701 O O . ASP A 1 207 ? 13.847 -0.866 -22.692 1.00 85.50 207 ASP A O 1
ATOM 1705 N N . ILE A 1 208 ? 15.023 -2.270 -21.389 1.00 80.56 208 ILE A N 1
ATOM 1706 C CA . ILE A 1 208 ? 15.469 -1.261 -20.426 1.00 80.56 208 ILE A CA 1
ATOM 1707 C C . ILE A 1 208 ? 16.916 -0.927 -20.737 1.00 80.56 208 ILE A C 1
ATOM 1709 O O . ILE A 1 208 ? 17.804 -1.778 -20.668 1.00 80.56 208 ILE A O 1
ATOM 1713 N N . SER A 1 209 ? 17.163 0.336 -21.048 1.00 76.12 209 SER A N 1
ATOM 1714 C CA . SER A 1 209 ? 18.491 0.839 -21.362 1.00 76.12 209 SER A CA 1
ATOM 1715 C C . SER A 1 209 ? 19.211 1.354 -20.119 1.00 76.12 209 SER A C 1
ATOM 1717 O O . SER A 1 209 ? 18.605 1.732 -19.112 1.00 76.12 209 SER A O 1
ATOM 1719 N N . SER A 1 210 ? 20.539 1.469 -20.214 1.00 72.19 210 SER A N 1
ATOM 1720 C CA . SER A 1 210 ? 21.332 2.026 -19.116 1.00 72.19 210 SER A CA 1
ATOM 1721 C C . SER A 1 210 ? 21.050 3.489 -18.787 1.00 72.19 210 SER A C 1
ATOM 1723 O O . SER A 1 210 ? 21.271 3.939 -17.663 1.00 72.19 210 SER A O 1
ATOM 1725 N N . SER A 1 211 ? 20.521 4.232 -19.755 1.00 74.12 211 SER A N 1
ATOM 1726 C CA . SER A 1 211 ? 20.018 5.589 -19.566 1.00 74.12 211 SER A CA 1
ATOM 1727 C C . SER A 1 211 ? 18.757 5.645 -18.708 1.00 74.12 211 SER A C 1
ATOM 1729 O O . SER A 1 211 ? 18.547 6.648 -18.031 1.00 74.12 211 SER A O 1
ATOM 1731 N N . ASP A 1 212 ? 17.933 4.593 -18.690 1.00 73.94 212 ASP A N 1
ATOM 1732 C CA . ASP A 1 212 ? 16.655 4.623 -17.978 1.00 73.94 212 ASP A CA 1
ATOM 1733 C C . ASP A 1 212 ? 16.840 4.678 -16.462 1.00 73.94 212 ASP A C 1
ATOM 1735 O O . ASP A 1 212 ? 16.146 5.439 -15.790 1.00 73.94 212 ASP A O 1
ATOM 1739 N N . TYR A 1 213 ? 17.819 3.941 -15.930 1.00 70.38 213 TYR A N 1
ATOM 1740 C CA . TYR A 1 213 ? 18.140 3.932 -14.499 1.00 70.38 213 TYR A CA 1
ATOM 1741 C C . TYR A 1 213 ? 19.184 4.975 -14.080 1.00 70.38 213 TYR A C 1
ATOM 1743 O O . TYR A 1 213 ? 19.426 5.152 -12.890 1.00 70.38 213 TYR A O 1
ATOM 1751 N N . LYS A 1 214 ? 19.785 5.708 -15.028 1.00 65.00 214 LYS A N 1
ATOM 1752 C CA . LYS A 1 214 ? 20.601 6.901 -14.729 1.00 65.00 214 LYS A CA 1
ATOM 1753 C C . LYS A 1 214 ? 19.757 8.143 -14.431 1.00 65.00 214 LYS A C 1
ATOM 1755 O O . LYS A 1 214 ? 20.323 9.184 -14.097 1.00 65.00 214 LYS A O 1
ATOM 1760 N N . HIS A 1 215 ? 18.428 8.051 -14.545 1.00 61.31 215 HIS A N 1
ATOM 1761 C CA . HIS A 1 215 ? 17.531 9.145 -14.196 1.00 61.31 215 HIS A CA 1
ATOM 1762 C C . HIS A 1 215 ? 17.790 9.592 -12.754 1.00 61.31 215 HIS A C 1
ATOM 1764 O O . HIS A 1 215 ? 17.560 8.855 -11.797 1.00 61.31 215 HIS A O 1
ATOM 1770 N N . THR A 1 216 ? 18.288 10.814 -12.598 1.00 53.94 216 THR A N 1
ATOM 1771 C CA . THR A 1 216 ? 18.574 11.378 -11.286 1.00 53.94 216 THR A CA 1
ATOM 1772 C C . THR A 1 216 ? 17.254 11.814 -10.658 1.00 53.94 216 THR A C 1
ATOM 1774 O O . THR A 1 216 ? 16.530 12.621 -11.233 1.00 53.94 216 THR A O 1
ATOM 1777 N N . LEU A 1 217 ? 16.932 11.314 -9.464 1.00 61.84 217 LEU A N 1
ATOM 1778 C CA . LEU A 1 217 ? 15.786 11.770 -8.658 1.00 61.84 217 LEU A CA 1
ATOM 1779 C C . LEU A 1 217 ? 16.002 13.188 -8.078 1.00 61.84 217 LEU A C 1
ATOM 1781 O O . LEU A 1 217 ? 15.424 13.547 -7.058 1.00 61.84 217 LEU A O 1
ATOM 1785 N N . SER A 1 218 ? 16.852 14.005 -8.709 1.00 51.97 218 SER A N 1
ATOM 1786 C CA . SER A 1 218 ? 17.371 15.274 -8.183 1.00 51.97 218 SER A CA 1
ATOM 1787 C C . SER A 1 218 ? 16.327 16.384 -8.047 1.00 51.97 218 SER A C 1
ATOM 1789 O O . SER A 1 218 ? 16.656 17.436 -7.510 1.00 51.97 218 SER A O 1
ATOM 1791 N N . SER A 1 219 ? 15.087 16.171 -8.492 1.00 56.25 219 SER A N 1
ATOM 1792 C CA . SER A 1 219 ? 14.029 17.187 -8.498 1.00 56.25 219 SER A CA 1
ATOM 1793 C C . SER A 1 219 ? 12.794 16.842 -7.659 1.00 56.25 219 SER A C 1
ATOM 1795 O O . SER A 1 219 ? 11.808 17.576 -7.723 1.00 56.25 219 SER A O 1
ATOM 1797 N N . ILE A 1 220 ? 12.786 15.726 -6.921 1.00 66.19 220 ILE A N 1
ATOM 1798 C CA . ILE A 1 220 ? 11.615 15.351 -6.117 1.00 66.19 220 ILE A CA 1
ATOM 1799 C C . ILE A 1 220 ? 11.710 16.010 -4.747 1.00 66.19 220 ILE A C 1
ATOM 1801 O O . ILE A 1 220 ? 12.531 15.640 -3.912 1.00 66.19 220 ILE A O 1
ATOM 1805 N N . GLU A 1 221 ? 10.823 16.970 -4.522 1.00 75.19 221 GLU A N 1
ATOM 1806 C CA . GLU A 1 221 ? 10.666 17.680 -3.258 1.00 75.19 221 GLU A CA 1
ATOM 1807 C C . GLU A 1 221 ? 9.292 17.322 -2.677 1.00 75.19 221 GLU A C 1
ATOM 1809 O O . GLU A 1 221 ? 8.273 17.943 -2.999 1.00 75.19 221 GLU A O 1
ATOM 1814 N N . PHE A 1 222 ? 9.257 16.277 -1.849 1.00 91.19 222 PHE A N 1
ATOM 1815 C CA . PHE A 1 222 ? 8.161 16.048 -0.911 1.00 91.19 222 PHE A CA 1
ATOM 1816 C C . PHE A 1 222 ? 8.690 16.171 0.517 1.00 91.19 222 PHE A C 1
ATOM 1818 O O . PHE A 1 222 ? 9.886 16.036 0.769 1.00 91.19 222 PHE A O 1
ATOM 1825 N N . THR A 1 223 ? 7.784 16.410 1.453 1.00 93.56 223 THR A N 1
ATOM 1826 C CA . THR A 1 223 ? 8.059 16.296 2.883 1.00 93.56 223 THR A CA 1
ATOM 1827 C C . THR A 1 223 ? 6.972 15.467 3.545 1.00 93.56 223 THR A C 1
ATOM 1829 O O . THR A 1 223 ? 5.848 15.376 3.041 1.00 93.56 223 THR A O 1
ATOM 1832 N N . ILE A 1 224 ? 7.292 14.851 4.676 1.00 95.88 224 ILE A N 1
ATOM 1833 C CA . ILE A 1 224 ? 6.295 14.237 5.544 1.00 95.88 224 ILE A CA 1
ATOM 1834 C C . ILE A 1 224 ? 6.155 15.130 6.766 1.00 95.88 224 ILE A C 1
ATOM 1836 O O . ILE A 1 224 ? 7.138 15.436 7.434 1.00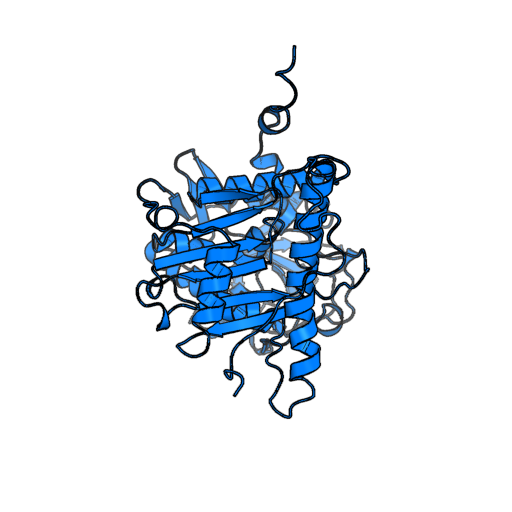 95.88 224 ILE A O 1
ATOM 1840 N N . LYS A 1 225 ? 4.925 15.551 7.061 1.00 95.50 225 LYS A N 1
ATOM 1841 C CA . LYS A 1 225 ? 4.631 16.426 8.199 1.00 95.50 225 LYS A CA 1
ATOM 1842 C C . LYS A 1 225 ? 3.480 15.895 9.034 1.00 95.50 225 LYS A C 1
ATOM 1844 O O . LYS A 1 225 ? 2.617 15.172 8.526 1.00 95.50 225 LYS A O 1
ATOM 1849 N N . LYS A 1 226 ? 3.433 16.306 10.305 1.00 95.69 226 LYS A N 1
ATOM 1850 C CA . LYS A 1 226 ? 2.240 16.112 11.136 1.00 95.69 226 LYS A CA 1
ATOM 1851 C C . LYS A 1 226 ? 1.054 16.821 10.494 1.00 95.69 226 LYS A C 1
ATOM 1853 O O . LYS A 1 226 ? 1.168 17.947 10.015 1.00 95.69 226 LYS A O 1
ATOM 1858 N N . ASP A 1 227 ? -0.090 16.160 10.515 1.00 93.06 227 ASP A N 1
ATOM 1859 C CA . ASP A 1 227 ? -1.335 16.669 9.966 1.00 93.06 227 ASP A CA 1
ATOM 1860 C C . ASP A 1 227 ? -2.474 16.398 10.954 1.00 93.06 227 ASP A C 1
ATOM 1862 O O . ASP A 1 227 ? -2.560 15.361 11.611 1.00 93.06 227 ASP A O 1
ATOM 1866 N N . ASN A 1 228 ? -3.387 17.355 11.066 1.00 87.81 228 ASN A N 1
ATOM 1867 C CA . ASN A 1 228 ? -4.599 17.180 11.839 1.00 87.81 228 ASN A CA 1
ATOM 1868 C C . ASN A 1 228 ? -5.610 16.253 11.138 1.00 87.81 228 ASN A C 1
ATOM 1870 O O . ASN A 1 228 ? -6.622 15.920 11.750 1.00 87.81 228 ASN A O 1
ATOM 1874 N N . HIS A 1 229 ? -5.391 15.820 9.897 1.00 91.56 229 HIS A N 1
ATOM 1875 C CA . HIS A 1 229 ? -6.265 14.853 9.225 1.00 91.56 229 HIS A CA 1
ATOM 1876 C C . HIS A 1 229 ? -7.743 15.292 9.206 1.00 91.56 229 HIS A C 1
ATOM 1878 O O . HIS A 1 229 ? -8.657 14.463 9.227 1.00 91.56 229 HIS A O 1
ATOM 1884 N N . ASN A 1 230 ? -8.011 16.603 9.145 1.00 88.69 230 ASN A N 1
ATOM 1885 C CA . ASN A 1 230 ? -9.378 17.120 9.022 1.00 88.69 230 ASN A CA 1
ATOM 1886 C C . ASN A 1 230 ? -10.062 16.582 7.755 1.00 88.69 230 ASN A C 1
ATOM 1888 O O . ASN A 1 230 ? -11.252 16.260 7.780 1.00 88.69 230 ASN A O 1
ATOM 1892 N N . ASN A 1 231 ? -9.296 16.418 6.672 1.00 89.19 231 ASN A N 1
ATOM 1893 C CA . ASN A 1 231 ? -9.777 15.814 5.431 1.00 89.19 231 ASN A CA 1
ATOM 1894 C C . ASN A 1 231 ? -10.151 14.342 5.631 1.00 89.19 231 ASN A C 1
ATOM 1896 O O . ASN A 1 231 ? -11.247 13.954 5.247 1.00 89.19 231 ASN A O 1
ATOM 1900 N N . VAL A 1 232 ? -9.331 13.558 6.342 1.00 92.44 232 VAL A N 1
ATOM 1901 C CA . VAL A 1 232 ? -9.660 12.165 6.694 1.00 92.44 232 VAL A CA 1
ATOM 1902 C C . VAL A 1 232 ? -10.963 12.105 7.492 1.00 92.44 232 VAL A C 1
ATOM 1904 O O . VAL A 1 232 ? -11.848 11.325 7.154 1.00 92.44 232 VAL A O 1
ATOM 1907 N N . LYS A 1 233 ? -11.133 12.964 8.509 1.00 93.06 233 LYS A N 1
ATOM 1908 C CA . LYS A 1 233 ? -12.380 13.033 9.293 1.00 93.06 233 LYS A CA 1
ATOM 1909 C C . LYS A 1 233 ? -13.597 13.324 8.407 1.00 93.06 233 LYS A C 1
ATOM 1911 O O . LYS A 1 233 ? -14.647 12.713 8.606 1.00 93.06 233 LYS A O 1
ATOM 1916 N N . ARG A 1 234 ? -13.466 14.231 7.432 1.00 91.44 234 ARG A N 1
ATOM 1917 C CA . ARG A 1 234 ? -14.527 14.537 6.458 1.00 91.44 234 ARG A CA 1
ATOM 1918 C C . ARG A 1 234 ? -14.827 13.332 5.562 1.00 91.44 234 ARG A C 1
ATOM 1920 O O . ARG A 1 234 ? -15.991 12.966 5.435 1.00 91.44 234 ARG A O 1
ATOM 1927 N N . SER A 1 235 ? -13.799 12.686 5.016 1.00 92.56 235 SER A N 1
ATOM 1928 C CA . SER A 1 235 ? -13.924 11.492 4.173 1.00 92.56 235 SER A CA 1
ATOM 1929 C C . SER A 1 235 ? -14.574 10.319 4.902 1.00 92.56 235 SER A C 1
ATOM 1931 O O . SER A 1 235 ? -15.380 9.602 4.315 1.00 92.56 235 SER A O 1
ATOM 1933 N N . LEU A 1 236 ? -14.292 10.134 6.196 1.00 93.88 236 LEU A N 1
ATOM 1934 C CA . LEU A 1 236 ? -14.928 9.079 6.986 1.00 93.88 236 LEU A CA 1
ATOM 1935 C C . LEU A 1 236 ? -16.451 9.242 7.043 1.00 93.88 236 LEU A C 1
ATOM 1937 O O . LEU A 1 236 ? -17.152 8.244 6.946 1.00 93.88 236 LEU A O 1
ATOM 1941 N N . ARG A 1 237 ? -16.994 10.465 7.092 1.00 93.12 237 ARG A N 1
ATOM 1942 C CA 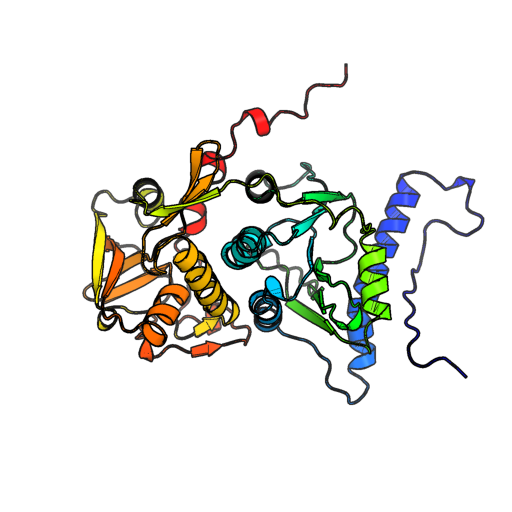. ARG A 1 237 ? -18.458 10.674 7.056 1.00 93.12 237 ARG A CA 1
ATOM 1943 C C . ARG A 1 237 ? -19.123 10.228 5.746 1.00 93.12 237 ARG A C 1
ATOM 1945 O O . ARG A 1 237 ? -20.344 10.153 5.689 1.00 93.12 237 ARG A O 1
ATOM 1952 N N . GLN A 1 238 ? -18.339 9.938 4.709 1.00 92.69 238 GLN A N 1
ATOM 1953 C CA . GLN A 1 238 ? -18.826 9.425 3.427 1.00 92.69 238 GLN A CA 1
ATOM 1954 C C . GLN A 1 238 ? -18.796 7.891 3.354 1.00 92.69 238 GLN A C 1
ATOM 1956 O O . GLN A 1 238 ? -19.270 7.318 2.375 1.00 92.69 238 GLN A O 1
ATOM 1961 N N . VAL A 1 239 ? -18.241 7.208 4.364 1.00 93.88 239 VAL A N 1
ATOM 1962 C CA . VAL A 1 239 ? -18.352 5.749 4.496 1.00 93.88 239 VAL A CA 1
ATOM 1963 C C . VAL A 1 239 ? -19.830 5.425 4.670 1.00 93.88 239 VAL A C 1
ATOM 1965 O O . VAL A 1 239 ? -20.476 6.009 5.536 1.00 93.88 239 VAL A O 1
ATOM 1968 N N . SER A 1 240 ? -20.373 4.502 3.870 1.00 92.94 240 SER A N 1
ATOM 1969 C CA . SER A 1 240 ? -21.817 4.214 3.842 1.00 92.94 240 SER A CA 1
ATOM 1970 C C . SER A 1 240 ? -22.378 3.883 5.229 1.00 92.94 240 SER A C 1
ATOM 1972 O O . SER A 1 240 ? -23.469 4.332 5.579 1.00 92.94 240 SER A O 1
ATOM 1974 N N . GLN A 1 241 ? -21.592 3.188 6.056 1.00 94.69 241 GLN A N 1
ATOM 1975 C CA . GLN A 1 241 ? -21.937 2.836 7.434 1.00 94.69 241 GLN A CA 1
ATOM 1976 C C . GLN A 1 241 ? -21.894 4.014 8.431 1.00 94.69 241 GLN A C 1
ATOM 1978 O O . GLN A 1 241 ? -22.382 3.870 9.550 1.00 94.69 241 GLN A O 1
ATOM 1983 N N . TYR A 1 242 ? -21.312 5.162 8.064 1.00 94.44 242 TYR A N 1
ATOM 1984 C CA . TYR A 1 242 ? -21.074 6.325 8.938 1.00 94.44 242 TYR A CA 1
ATOM 1985 C C . TYR A 1 242 ? -21.890 7.568 8.538 1.00 94.44 242 TYR A C 1
ATOM 1987 O O . TYR A 1 242 ? -21.599 8.678 8.985 1.00 94.44 242 TYR A O 1
ATOM 1995 N N . THR A 1 243 ? -22.903 7.402 7.686 1.00 88.81 243 THR A N 1
ATOM 1996 C CA . THR A 1 243 ? -23.707 8.512 7.144 1.00 88.81 243 THR A CA 1
ATOM 1997 C C . THR A 1 243 ? -24.775 9.035 8.110 1.00 88.81 243 THR A C 1
ATOM 1999 O O . THR A 1 243 ? -25.284 10.140 7.918 1.00 88.81 243 THR A O 1
ATOM 2002 N N . ASN A 1 244 ? -25.111 8.279 9.163 1.00 89.31 244 ASN A N 1
ATOM 2003 C CA . ASN A 1 244 ? -26.080 8.706 10.174 1.00 89.31 244 ASN A CA 1
ATOM 2004 C C . ASN A 1 244 ? -25.569 9.955 10.932 1.00 89.31 244 ASN A C 1
ATOM 2006 O O . ASN A 1 244 ? -24.389 10.063 11.266 1.00 89.31 244 ASN A O 1
ATOM 2010 N N . LYS A 1 245 ? -26.472 10.901 11.217 1.00 88.81 245 LYS A N 1
ATOM 2011 C CA . LYS A 1 245 ? -26.202 12.145 11.954 1.00 88.81 245 LYS A CA 1
ATOM 2012 C C . LYS A 1 245 ? -25.675 11.905 13.372 1.00 88.81 245 LYS A C 1
ATOM 2014 O O . LYS A 1 245 ? -24.865 12.702 13.836 1.00 88.81 245 LYS A O 1
ATOM 2019 N N . ASP A 1 246 ? -26.069 10.803 14.008 1.00 92.12 246 ASP A N 1
ATOM 2020 C CA . ASP A 1 246 ? -25.643 10.450 15.372 1.00 92.12 246 ASP A CA 1
ATOM 2021 C C . ASP A 1 246 ? -24.195 9.931 15.437 1.00 92.12 246 ASP A C 1
ATOM 2023 O O . ASP A 1 246 ? -23.631 9.767 16.525 1.00 92.12 246 ASP A O 1
ATOM 2027 N N . ILE A 1 247 ? -23.576 9.681 14.274 1.00 95.75 247 ILE A N 1
ATOM 2028 C CA . ILE A 1 247 ? -22.182 9.258 14.179 1.00 95.75 247 ILE A CA 1
ATOM 2029 C C . ILE A 1 247 ? -21.271 10.392 14.636 1.00 95.75 247 ILE A C 1
ATOM 2031 O O . ILE A 1 247 ? -21.177 11.470 14.025 1.00 95.75 247 ILE A O 1
ATOM 2035 N N . ASP A 1 248 ? -20.522 10.081 15.683 1.00 95.50 248 ASP A N 1
ATOM 2036 C CA . ASP A 1 248 ? -19.511 10.942 16.262 1.00 95.50 248 ASP A CA 1
ATOM 2037 C C . ASP A 1 248 ? -18.114 10.400 15.932 1.00 95.50 248 ASP A C 1
ATOM 2039 O O . ASP A 1 248 ? -17.816 9.225 16.134 1.00 95.50 248 ASP A O 1
ATOM 2043 N N . ILE A 1 249 ? -17.264 11.269 15.379 1.00 96.12 249 ILE A N 1
ATOM 2044 C CA . ILE A 1 249 ? -15.903 10.928 14.951 1.00 96.12 249 ILE A CA 1
ATOM 2045 C C . ILE A 1 249 ? -14.931 11.834 15.694 1.00 96.12 249 ILE A C 1
ATOM 2047 O O . ILE A 1 249 ? -14.858 13.046 15.435 1.00 96.12 249 ILE A O 1
ATOM 2051 N N . GLN A 1 250 ? -14.148 11.235 16.583 1.00 95.19 250 GLN A N 1
ATOM 2052 C CA . GLN A 1 250 ? -13.229 11.946 17.465 1.00 95.19 250 GLN A CA 1
ATOM 2053 C C . GLN A 1 250 ? -11.814 11.411 17.336 1.00 95.19 250 GLN A C 1
ATOM 2055 O O . GLN A 1 250 ? -11.595 10.238 17.047 1.00 95.19 250 GLN A O 1
ATOM 2060 N N . LYS A 1 251 ? -10.842 12.281 17.592 1.00 95.75 251 LYS A N 1
ATOM 2061 C CA . LYS A 1 251 ? -9.474 11.845 17.847 1.00 95.75 251 LYS A CA 1
ATOM 2062 C C . LYS A 1 251 ? -9.349 11.539 19.326 1.00 95.75 251 LYS A C 1
ATOM 2064 O O . LYS A 1 251 ? -9.735 12.371 20.145 1.00 95.75 251 LYS A O 1
ATOM 2069 N N . LYS A 1 252 ? -8.803 10.380 19.668 1.00 95.25 252 LYS A N 1
ATOM 2070 C CA . LYS A 1 252 ? -8.617 9.977 21.061 1.00 95.25 252 LYS A CA 1
ATOM 2071 C C . LYS A 1 252 ? -7.324 9.188 21.204 1.00 95.25 252 LYS A C 1
ATOM 2073 O O . LYS A 1 252 ? -6.943 8.485 20.275 1.00 95.25 252 LYS A O 1
ATOM 2078 N N . SER A 1 253 ? -6.670 9.293 22.357 1.00 96.56 253 SER A N 1
ATOM 2079 C CA . SER A 1 253 ? -5.646 8.322 22.746 1.00 96.56 253 SER A CA 1
ATOM 2080 C C . SER A 1 253 ? -6.330 7.104 23.363 1.00 96.56 253 SER A C 1
ATOM 2082 O O . SER A 1 253 ? -7.152 7.260 24.270 1.00 96.56 253 SER A O 1
ATOM 2084 N N . ILE A 1 254 ? -6.043 5.911 22.850 1.00 96.62 254 ILE A N 1
ATOM 2085 C CA . ILE A 1 254 ? -6.609 4.652 23.346 1.00 96.62 254 ILE A CA 1
ATOM 2086 C C . ILE A 1 254 ? -5.502 3.769 23.909 1.00 96.62 254 ILE A C 1
ATOM 2088 O O . ILE A 1 254 ? -4.418 3.708 23.327 1.00 96.62 254 ILE A O 1
ATOM 2092 N N . ASN A 1 255 ? -5.769 3.088 25.025 1.00 96.44 255 ASN A N 1
ATOM 2093 C CA . ASN A 1 255 ? -4.862 2.069 25.540 1.00 96.44 255 ASN A CA 1
ATOM 2094 C C . ASN A 1 255 ? -4.879 0.863 24.593 1.00 96.44 255 ASN A C 1
ATOM 2096 O O . ASN A 1 255 ? -5.946 0.417 24.173 1.00 96.44 255 ASN A O 1
ATOM 2100 N N . LEU A 1 256 ? -3.707 0.329 24.258 1.00 94.75 256 LEU A N 1
ATOM 2101 C CA . LEU A 1 256 ? -3.586 -0.825 23.368 1.00 94.75 256 LEU A CA 1
ATOM 2102 C C . LEU A 1 256 ? -4.297 -2.074 23.918 1.00 94.75 256 LEU A C 1
ATOM 2104 O O . LEU A 1 256 ? -4.812 -2.868 23.134 1.00 94.75 256 LEU A O 1
ATOM 2108 N N . ASN A 1 257 ? -4.403 -2.217 25.241 1.00 94.06 257 ASN A N 1
ATOM 2109 C CA . ASN A 1 257 ? -5.118 -3.325 25.880 1.00 94.06 257 ASN A CA 1
ATOM 2110 C C . ASN A 1 257 ? -6.642 -3.262 25.676 1.00 94.06 257 ASN A C 1
ATOM 211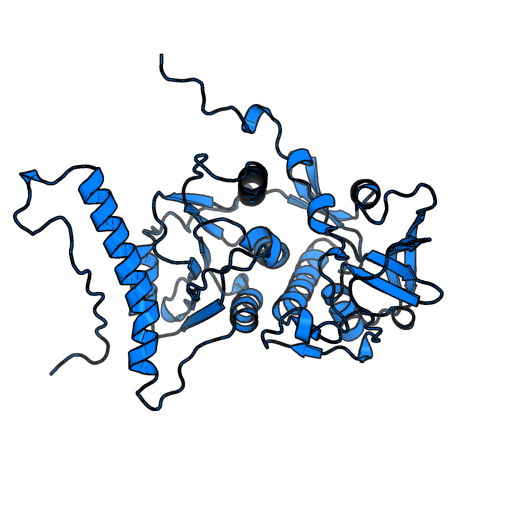2 O O . ASN A 1 257 ? -7.305 -4.295 25.753 1.00 94.06 257 ASN A O 1
ATOM 2116 N N . ASP A 1 258 ? -7.191 -2.083 25.367 1.00 95.81 258 ASP A N 1
ATOM 2117 C CA . ASP A 1 258 ? -8.632 -1.869 25.166 1.00 95.81 258 ASP A CA 1
ATOM 2118 C C . ASP A 1 258 ? -9.064 -2.089 23.705 1.00 95.81 258 ASP A C 1
ATOM 2120 O O . ASP A 1 258 ? -10.212 -1.815 23.336 1.00 95.81 258 ASP A O 1
ATOM 2124 N N . VAL A 1 259 ? -8.137 -2.520 22.844 1.00 96.69 259 VAL A N 1
ATOM 2125 C CA . VAL A 1 259 ? -8.347 -2.667 21.403 1.00 96.69 259 VAL A CA 1
ATOM 2126 C C . VAL A 1 259 ? -8.582 -4.129 21.035 1.00 96.69 259 VAL A C 1
ATOM 2128 O O . VAL A 1 259 ? -7.833 -5.024 21.430 1.00 96.69 259 VAL A O 1
ATOM 2131 N N . ARG A 1 260 ? -9.593 -4.369 20.194 1.00 97.12 260 ARG A N 1
ATOM 2132 C CA . ARG A 1 260 ? -9.901 -5.689 19.631 1.00 97.12 260 ARG A CA 1
ATOM 2133 C C . ARG A 1 260 ? -9.755 -5.718 18.120 1.00 97.12 260 ARG A C 1
ATOM 2135 O O . ARG A 1 260 ? -10.157 -4.792 17.418 1.00 97.12 260 ARG A O 1
ATOM 2142 N N . LEU A 1 261 ? -9.249 -6.829 17.599 1.00 95.81 261 LEU A N 1
ATOM 2143 C CA . LEU A 1 261 ? -9.118 -7.084 16.169 1.00 95.81 261 LEU A CA 1
ATOM 2144 C C . LEU A 1 261 ? -10.147 -8.110 15.701 1.00 95.81 261 LEU A C 1
ATOM 2146 O O . LEU A 1 261 ? -10.426 -9.095 16.378 1.00 95.81 261 LEU A O 1
ATOM 2150 N N . MET A 1 262 ? -10.639 -7.920 14.479 1.00 95.31 262 MET A N 1
ATOM 2151 C CA . MET A 1 262 ? -11.566 -8.855 13.831 1.00 95.31 262 MET A CA 1
ATOM 2152 C C . MET A 1 262 ? -10.903 -10.141 13.306 1.00 95.31 262 MET A C 1
ATOM 2154 O O . MET A 1 262 ? -11.602 -11.066 12.890 1.00 95.31 262 MET A O 1
ATOM 2158 N N . THR A 1 263 ? -9.568 -10.187 13.279 1.00 93.06 263 THR A N 1
ATOM 2159 C CA . THR A 1 263 ? -8.736 -11.281 12.752 1.00 93.06 263 THR A CA 1
ATOM 2160 C C . THR A 1 263 ? -7.539 -11.512 13.667 1.00 93.06 263 THR A C 1
ATOM 2162 O O . THR A 1 263 ? -6.987 -10.552 14.202 1.00 93.06 263 THR A O 1
ATOM 2165 N N . ARG A 1 264 ? -7.096 -12.769 13.782 1.00 89.19 264 ARG A N 1
ATOM 2166 C CA . ARG A 1 264 ? -5.826 -13.135 14.438 1.00 89.19 264 ARG A CA 1
ATOM 2167 C C . ARG A 1 264 ? -4.619 -13.011 13.520 1.00 89.19 264 ARG A C 1
ATOM 2169 O O . ARG A 1 264 ? -3.495 -13.095 13.985 1.00 89.19 264 ARG A O 1
ATOM 2176 N N . TYR A 1 265 ? -4.823 -12.856 12.218 1.00 86.88 265 TYR A N 1
ATOM 2177 C CA . TYR A 1 265 ? -3.742 -12.928 11.241 1.00 86.88 265 TYR A CA 1
ATOM 2178 C C . TYR A 1 265 ? -3.430 -11.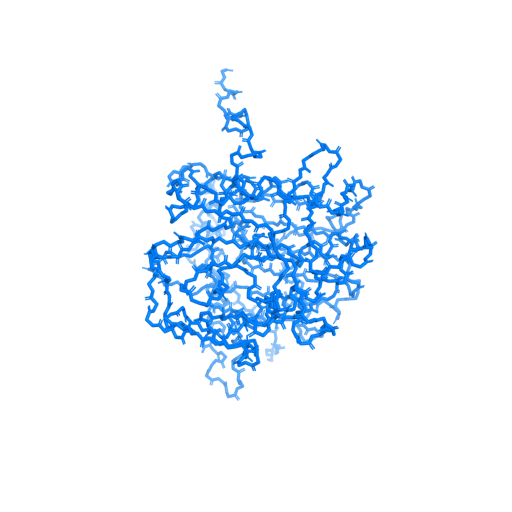568 10.636 1.00 86.88 265 TYR A C 1
ATOM 2180 O O . TYR A 1 265 ? -4.323 -10.866 10.144 1.00 86.88 265 TYR A O 1
ATOM 2188 N N . VAL A 1 266 ? -2.138 -11.253 10.597 1.00 88.31 266 VAL A N 1
ATOM 2189 C CA . VAL A 1 266 ? -1.565 -10.096 9.913 1.00 88.31 266 VAL A CA 1
ATOM 2190 C C . VAL A 1 266 ? -0.619 -10.609 8.839 1.00 88.31 266 VAL A C 1
ATOM 2192 O O . VAL A 1 266 ? 0.257 -11.426 9.107 1.00 88.31 266 VAL A O 1
ATOM 2195 N N . LYS A 1 267 ? -0.799 -10.129 7.608 1.00 89.06 267 LYS A N 1
ATOM 2196 C CA . LYS A 1 267 ? 0.073 -10.496 6.488 1.00 89.06 267 LYS A CA 1
ATOM 2197 C C . LYS A 1 267 ? 1.471 -9.924 6.728 1.00 89.06 267 LYS A C 1
ATOM 2199 O O . LYS A 1 267 ? 1.583 -8.726 7.002 1.00 89.06 267 LYS A O 1
ATOM 2204 N N . SER A 1 268 ? 2.511 -10.744 6.609 1.00 86.81 268 SER A N 1
ATOM 2205 C CA . SER A 1 268 ? 3.890 -10.354 6.936 1.00 86.81 268 SER A CA 1
ATOM 2206 C C . SER A 1 268 ? 4.373 -9.152 6.126 1.00 86.81 268 SER A C 1
ATOM 2208 O O . SER A 1 268 ? 4.895 -8.203 6.700 1.00 86.81 268 SER A O 1
ATOM 2210 N N . TYR A 1 269 ? 4.079 -9.101 4.824 1.00 90.25 269 TYR A N 1
ATOM 2211 C CA . TYR A 1 269 ? 4.478 -7.966 3.990 1.00 90.25 269 TYR A CA 1
ATOM 2212 C C . TYR A 1 269 ? 3.807 -6.657 4.436 1.00 90.25 269 TYR A C 1
ATOM 2214 O O . TYR A 1 269 ? 4.405 -5.592 4.337 1.00 90.25 269 TYR A O 1
ATOM 2222 N N . LYS A 1 270 ? 2.576 -6.710 4.971 1.00 93.06 270 LYS A N 1
ATOM 2223 C CA . LYS A 1 270 ? 1.913 -5.525 5.537 1.00 93.06 270 LYS A CA 1
ATOM 2224 C C . LYS A 1 270 ? 2.534 -5.102 6.858 1.00 93.06 270 LYS A C 1
ATOM 2226 O O . LYS A 1 270 ? 2.527 -3.916 7.151 1.00 93.06 270 LYS A O 1
ATOM 2231 N N . TYR A 1 271 ? 3.017 -6.048 7.656 1.00 90.88 271 TYR A N 1
ATOM 2232 C CA . TYR A 1 271 ? 3.731 -5.758 8.895 1.00 90.88 271 TYR A CA 1
ATOM 2233 C C . TYR A 1 271 ? 5.094 -5.108 8.598 1.00 90.88 271 TYR A C 1
ATOM 2235 O O . TYR A 1 271 ? 5.343 -4.001 9.064 1.00 90.88 271 TYR A O 1
ATOM 2243 N N . ASN A 1 272 ? 5.895 -5.704 7.711 1.00 90.88 272 ASN A N 1
ATOM 2244 C CA . ASN A 1 272 ? 7.204 -5.173 7.302 1.00 90.88 272 ASN A CA 1
ATOM 2245 C C . ASN A 1 272 ? 7.088 -3.819 6.575 1.00 90.88 272 ASN A C 1
ATOM 2247 O O . ASN A 1 272 ? 7.955 -2.962 6.685 1.00 90.88 272 ASN A O 1
ATOM 2251 N N . GLN A 1 273 ? 5.970 -3.560 5.888 1.00 94.94 273 GLN A N 1
ATOM 2252 C CA . GLN A 1 273 ? 5.671 -2.222 5.364 1.00 94.94 273 GLN A CA 1
ATOM 2253 C C . GLN A 1 273 ? 5.572 -1.150 6.449 1.00 94.94 273 GLN A C 1
ATOM 2255 O O . GLN A 1 273 ? 5.915 -0.001 6.184 1.00 94.94 273 GLN A O 1
ATOM 2260 N N . ILE A 1 274 ? 5.070 -1.496 7.638 1.00 96.06 274 ILE A N 1
ATOM 2261 C CA . ILE A 1 274 ? 4.996 -0.557 8.760 1.00 96.06 274 ILE A CA 1
ATOM 2262 C C . ILE A 1 274 ? 6.374 -0.350 9.378 1.00 96.06 274 ILE A C 1
ATOM 2264 O O . ILE A 1 274 ? 6.695 0.782 9.715 1.00 96.06 274 ILE A O 1
ATOM 2268 N N . GLU A 1 275 ? 7.191 -1.396 9.474 1.00 92.75 275 GLU A N 1
ATOM 2269 C CA . GLU A 1 275 ? 8.588 -1.265 9.898 1.00 92.75 275 GLU A CA 1
ATOM 2270 C C . GLU A 1 275 ? 9.356 -0.297 8.987 1.00 92.75 275 GLU A C 1
ATOM 2272 O O . GLU A 1 275 ? 9.968 0.658 9.463 1.00 92.75 275 GLU A O 1
ATOM 2277 N N . ASN A 1 276 ? 9.238 -0.471 7.667 1.00 92.69 276 ASN A N 1
ATOM 2278 C CA . ASN A 1 276 ? 9.842 0.447 6.703 1.00 92.69 276 ASN A CA 1
ATOM 2279 C C . ASN A 1 276 ? 9.282 1.868 6.853 1.00 92.69 276 ASN A C 1
ATOM 2281 O O . ASN A 1 276 ? 10.041 2.834 6.833 1.00 92.69 276 ASN A O 1
ATOM 2285 N N . LEU A 1 277 ? 7.964 2.007 7.039 1.00 95.94 277 LEU A N 1
ATOM 2286 C CA . LEU A 1 277 ? 7.334 3.307 7.262 1.00 95.94 277 LEU A CA 1
ATOM 2287 C C . LEU A 1 277 ? 7.852 3.991 8.533 1.00 95.94 277 LEU A C 1
ATOM 2289 O O . LEU A 1 277 ? 8.085 5.192 8.505 1.00 95.94 277 LEU A O 1
ATOM 2293 N N . ASP A 1 278 ? 8.045 3.256 9.628 1.00 96.06 278 ASP A N 1
ATOM 2294 C CA . ASP A 1 278 ? 8.613 3.792 10.867 1.00 96.06 278 ASP A CA 1
ATOM 2295 C C . ASP A 1 278 ? 10.037 4.322 10.655 1.00 96.06 278 ASP A C 1
ATOM 2297 O O . ASP A 1 278 ? 10.353 5.426 11.096 1.00 96.06 278 ASP A O 1
ATOM 2301 N N . SER A 1 279 ? 10.876 3.580 9.927 1.00 93.56 279 SER A N 1
ATOM 2302 C CA . SER A 1 279 ? 12.220 4.038 9.555 1.00 93.56 279 SER A CA 1
ATOM 2303 C C . SER A 1 279 ? 12.196 5.298 8.688 1.00 93.56 279 SER A C 1
ATOM 2305 O O . SER A 1 279 ? 12.994 6.203 8.927 1.00 93.56 279 SER A O 1
ATOM 2307 N N . ILE A 1 280 ? 11.269 5.390 7.726 1.00 94.81 280 ILE A N 1
ATOM 2308 C CA . ILE A 1 280 ? 11.082 6.598 6.906 1.00 94.81 280 ILE A CA 1
ATOM 2309 C C . ILE A 1 280 ? 10.671 7.772 7.799 1.00 94.81 280 ILE A C 1
ATOM 2311 O O . ILE A 1 280 ? 11.313 8.813 7.772 1.00 94.81 280 ILE A O 1
ATOM 2315 N N . LEU A 1 281 ? 9.633 7.609 8.627 1.00 96.44 281 LEU A N 1
ATOM 2316 C CA . LEU A 1 281 ? 9.086 8.682 9.465 1.00 96.44 281 LEU A CA 1
ATOM 2317 C C . LEU A 1 281 ? 10.112 9.252 10.450 1.00 96.44 281 LEU A C 1
ATOM 2319 O O . LEU A 1 281 ? 10.160 10.468 10.629 1.00 96.44 281 LEU A O 1
ATOM 2323 N N . LYS A 1 282 ? 10.988 8.411 11.010 1.00 95.56 282 LYS A N 1
ATOM 2324 C CA . LYS A 1 282 ? 12.077 8.858 11.892 1.00 95.56 282 LYS A CA 1
ATOM 2325 C C . LYS A 1 282 ? 13.024 9.858 11.229 1.00 95.56 282 LYS A C 1
ATOM 2327 O O . LYS A 1 282 ? 13.545 10.722 11.922 1.00 95.56 282 LYS A O 1
ATOM 2332 N N . ARG A 1 283 ? 13.232 9.784 9.908 1.00 93.88 283 ARG A N 1
ATOM 2333 C CA . ARG A 1 283 ? 14.056 10.762 9.168 1.00 93.88 283 ARG A CA 1
ATOM 2334 C C . ARG A 1 283 ? 13.414 12.145 9.062 1.00 93.88 283 ARG A C 1
ATOM 2336 O O . ARG A 1 283 ? 14.102 13.102 8.729 1.00 93.88 283 ARG A O 1
ATOM 2343 N N . TYR A 1 284 ? 12.119 12.237 9.352 1.00 95.69 284 TYR A N 1
ATOM 2344 C CA . TYR A 1 284 ? 11.341 13.474 9.380 1.00 95.69 284 TYR A CA 1
ATOM 2345 C C . TYR A 1 284 ? 10.984 13.901 10.815 1.00 95.69 284 TYR A C 1
ATOM 2347 O O . TYR A 1 284 ? 10.096 14.731 10.989 1.00 95.69 284 TYR A O 1
ATOM 2355 N N . ASP A 1 285 ? 11.623 13.321 11.839 1.00 96.44 285 ASP A N 1
ATOM 2356 C CA . ASP A 1 285 ? 11.302 13.542 13.259 1.00 96.44 285 ASP A CA 1
ATOM 2357 C C . ASP A 1 285 ? 9.835 13.216 13.612 1.00 96.44 285 ASP A C 1
ATOM 2359 O O . ASP A 1 285 ? 9.193 13.860 14.449 1.00 96.44 285 ASP A O 1
ATOM 2363 N N . LEU A 1 286 ? 9.286 12.193 12.951 1.00 96.75 286 LEU A N 1
ATOM 2364 C CA . LEU A 1 286 ? 7.930 11.690 13.150 1.00 96.75 286 LEU A CA 1
ATOM 2365 C C . LEU A 1 286 ? 7.954 10.251 13.653 1.00 96.75 286 LEU A C 1
ATOM 2367 O O . LEU A 1 286 ? 8.874 9.483 13.367 1.00 96.75 286 LEU A O 1
ATOM 2371 N N . SER A 1 287 ? 6.883 9.858 14.334 1.00 94.75 287 SER A N 1
ATOM 2372 C CA . SER A 1 287 ? 6.712 8.484 14.795 1.00 94.75 287 SER A CA 1
ATOM 2373 C C . SER A 1 287 ? 5.609 7.756 14.035 1.00 94.75 287 SER A C 1
ATOM 2375 O O . SER A 1 287 ? 4.659 8.351 13.521 1.00 94.75 287 SER A O 1
ATOM 2377 N N . VAL A 1 288 ? 5.687 6.425 13.997 1.00 95.25 288 VAL A N 1
ATOM 2378 C CA . VAL A 1 288 ? 4.683 5.584 13.336 1.00 95.25 288 VAL A CA 1
ATOM 2379 C C . VAL A 1 288 ? 3.306 5.632 13.994 1.00 95.25 288 VAL A C 1
ATOM 2381 O O . VAL A 1 288 ? 2.366 5.099 13.431 1.00 95.25 288 VAL A O 1
ATOM 2384 N N . GLU A 1 289 ? 3.108 6.267 15.135 1.00 94.69 289 GLU A N 1
ATOM 2385 C CA . GLU A 1 289 ? 1.796 6.529 15.729 1.00 94.69 289 GLU A CA 1
ATOM 2386 C C . GLU A 1 289 ? 1.192 7.872 15.291 1.00 94.69 289 GLU A C 1
ATOM 2388 O O . GLU A 1 289 ? -0.023 8.042 15.367 1.00 94.69 289 GLU A O 1
ATOM 2393 N N . ASP A 1 290 ? 2.001 8.802 14.777 1.00 94.94 290 ASP A N 1
ATOM 2394 C CA . ASP A 1 290 ? 1.552 10.152 14.446 1.00 94.94 290 ASP A CA 1
ATOM 2395 C C . ASP A 1 290 ? 0.539 10.171 13.285 1.00 94.94 290 ASP A C 1
ATOM 2397 O O . ASP A 1 290 ? 0.531 9.336 12.365 1.00 94.94 290 ASP A O 1
ATOM 2401 N N . PHE A 1 291 ? -0.323 11.186 13.303 1.00 96.12 291 PHE A N 1
ATOM 2402 C CA . PHE A 1 291 ? -1.117 11.564 12.140 1.00 96.12 291 PHE A CA 1
ATOM 2403 C C . PHE A 1 291 ? -0.245 12.395 11.211 1.00 96.12 291 PHE A C 1
ATOM 2405 O O . PHE A 1 291 ? 0.132 13.519 11.541 1.00 96.12 291 PHE A O 1
ATOM 2412 N N . CYS A 1 292 ? 0.084 11.818 10.058 1.00 96.00 292 CYS A N 1
ATOM 2413 C CA . CYS A 1 292 ? 1.027 12.396 9.114 1.00 96.00 292 CYS A CA 1
ATOM 2414 C C . CYS A 1 292 ? 0.442 12.435 7.710 1.00 96.00 292 CYS A C 1
ATOM 2416 O O . CYS A 1 292 ? -0.385 11.596 7.335 1.00 96.00 292 CYS A O 1
ATOM 2418 N N . SER A 1 293 ? 0.927 13.378 6.919 1.00 95.81 293 SER A N 1
ATOM 2419 C CA . SER A 1 293 ? 0.611 13.477 5.503 1.00 95.81 293 SER A CA 1
ATOM 2420 C C . SER A 1 293 ? 1.869 13.791 4.710 1.00 95.81 293 SER A C 1
ATOM 2422 O O . SER A 1 293 ? 2.799 14.418 5.217 1.00 95.81 293 SER A O 1
ATOM 2424 N N . ILE A 1 294 ? 1.884 13.328 3.467 1.00 95.25 294 ILE A N 1
ATOM 2425 C CA . ILE A 1 294 ? 2.926 13.636 2.495 1.00 95.25 294 ILE A CA 1
ATOM 2426 C C . ILE A 1 294 ? 2.494 14.901 1.772 1.00 95.25 294 ILE A C 1
ATOM 2428 O O . ILE A 1 294 ? 1.406 14.930 1.196 1.00 95.25 294 ILE A O 1
ATOM 2432 N N . GLU A 1 295 ? 3.327 15.929 1.815 1.00 94.19 295 GLU A N 1
ATOM 2433 C CA . GLU A 1 295 ? 3.119 17.186 1.108 1.00 94.19 295 GLU A CA 1
ATOM 2434 C C . GLU A 1 295 ? 4.105 17.289 -0.052 1.00 94.19 295 GLU A C 1
ATOM 2436 O O . GLU A 1 295 ? 5.314 17.147 0.130 1.00 94.19 295 GLU A O 1
ATOM 2441 N N . PHE A 1 296 ? 3.576 17.536 -1.246 1.00 91.50 296 PHE A N 1
ATOM 2442 C CA . PHE A 1 296 ? 4.362 17.822 -2.440 1.00 91.50 296 PHE A CA 1
ATOM 2443 C C . PHE A 1 296 ? 4.553 19.332 -2.604 1.00 91.50 296 PHE A C 1
ATOM 2445 O O . PHE A 1 296 ? 3.748 20.126 -2.118 1.00 91.50 296 PHE A O 1
ATOM 2452 N N . LYS A 1 297 ? 5.575 19.734 -3.367 1.00 87.38 297 LYS A N 1
ATOM 2453 C CA . LYS A 1 297 ? 5.882 21.144 -3.675 1.00 87.38 297 LYS A CA 1
ATOM 2454 C C . LYS A 1 297 ? 4.699 21.961 -4.208 1.00 87.38 297 LYS A C 1
ATOM 2456 O O . LYS A 1 297 ? 4.610 23.155 -3.945 1.00 87.38 297 LYS A O 1
ATOM 2461 N N . ASP A 1 298 ? 3.789 21.331 -4.948 1.00 87.06 298 ASP A N 1
ATOM 2462 C CA . ASP A 1 298 ? 2.593 21.988 -5.490 1.00 87.06 298 ASP A CA 1
ATOM 2463 C C . ASP A 1 298 ? 1.448 22.150 -4.468 1.00 87.06 298 ASP A C 1
ATOM 2465 O O . ASP A 1 298 ? 0.335 22.523 -4.838 1.00 87.06 298 ASP A O 1
ATOM 2469 N N . GLY A 1 299 ? 1.704 21.857 -3.189 1.00 88.44 299 GLY A N 1
ATOM 2470 C CA . GLY A 1 299 ? 0.738 21.934 -2.092 1.00 88.44 299 GLY A CA 1
ATOM 2471 C C . GLY A 1 299 ? -0.201 20.729 -2.005 1.00 88.44 299 GLY A C 1
ATOM 2472 O O . GLY A 1 299 ? -0.991 20.626 -1.062 1.00 88.44 299 GLY A O 1
ATOM 2473 N N . THR A 1 300 ? -0.125 19.785 -2.951 1.00 90.06 300 THR A N 1
ATOM 2474 C CA . THR A 1 300 ? -0.911 18.551 -2.868 1.00 90.06 300 THR A CA 1
ATOM 2475 C C . THR A 1 300 ? -0.521 17.792 -1.611 1.00 90.06 300 THR A C 1
ATOM 2477 O O . THR A 1 300 ? 0.658 17.553 -1.360 1.00 90.06 300 THR A O 1
ATOM 2480 N N . THR A 1 301 ? -1.521 17.366 -0.846 1.00 92.06 301 THR A N 1
ATOM 2481 C CA . THR A 1 301 ? -1.311 16.597 0.379 1.00 92.06 301 THR A CA 1
ATOM 2482 C C . THR A 1 301 ? -1.993 15.236 0.274 1.00 92.06 301 THR A C 1
ATOM 2484 O O . THR A 1 301 ? -3.187 15.145 -0.020 1.00 92.06 301 THR A O 1
ATOM 2487 N N . ILE A 1 302 ? -1.242 14.162 0.524 1.00 92.06 302 ILE A N 1
ATOM 2488 C CA . ILE A 1 302 ? -1.761 12.791 0.581 1.00 92.06 302 ILE A CA 1
ATOM 2489 C C . ILE A 1 302 ? -1.666 12.290 2.026 1.00 92.06 302 ILE A C 1
ATOM 2491 O O . ILE A 1 302 ? -0.555 12.153 2.548 1.00 92.06 302 ILE A O 1
ATOM 2495 N N . PRO A 1 303 ? -2.796 11.979 2.685 1.00 93.31 303 PRO A N 1
ATOM 2496 C CA . PRO A 1 303 ? -2.767 11.488 4.053 1.00 93.31 303 PRO A CA 1
ATOM 2497 C C . PRO A 1 303 ? -2.183 10.076 4.131 1.00 93.31 303 PRO A C 1
ATOM 2499 O O . PRO A 1 303 ? -2.541 9.183 3.355 1.00 93.31 303 PRO A O 1
ATOM 2502 N N . ILE A 1 304 ? -1.324 9.847 5.126 1.00 93.56 304 ILE A N 1
ATOM 2503 C CA . ILE A 1 304 ? -0.968 8.495 5.557 1.00 93.56 304 ILE A CA 1
ATOM 2504 C C . ILE A 1 304 ? -2.106 8.017 6.454 1.00 93.56 304 ILE A C 1
ATOM 2506 O O . ILE A 1 304 ? -2.256 8.496 7.578 1.00 93.56 304 ILE A O 1
ATOM 2510 N N . THR A 1 305 ? -2.927 7.092 5.947 1.00 91.81 305 THR A N 1
ATOM 2511 C CA . THR A 1 305 ? -4.182 6.696 6.600 1.00 91.81 305 THR A CA 1
ATOM 2512 C C . THR A 1 305 ? -3.951 6.329 8.083 1.00 91.81 305 THR A C 1
ATOM 2514 O O . THR A 1 305 ? -3.147 5.433 8.380 1.00 91.81 305 THR A O 1
ATOM 2517 N N . PRO A 1 306 ? -4.625 7.015 9.028 1.00 94.12 306 PRO A N 1
ATOM 2518 C CA . PRO A 1 306 ? -4.455 6.797 10.462 1.00 94.12 306 PRO A CA 1
ATOM 2519 C C . PRO A 1 306 ? -5.100 5.481 10.916 1.00 94.12 306 PRO A C 1
ATOM 2521 O O . PRO A 1 306 ? -5.817 4.812 10.166 1.00 94.12 306 PRO A O 1
ATOM 2524 N N . ILE A 1 307 ? -4.852 5.109 12.173 1.00 96.88 307 ILE A N 1
ATOM 2525 C CA . ILE A 1 307 ? -5.572 4.015 12.832 1.00 96.88 307 ILE A CA 1
ATOM 2526 C C . ILE A 1 307 ? -7.009 4.474 13.092 1.00 96.88 307 ILE A C 1
ATOM 2528 O O . ILE A 1 307 ? -7.234 5.570 13.611 1.00 96.88 307 ILE A O 1
ATOM 2532 N N . ILE A 1 308 ? -7.978 3.637 12.720 1.00 97.56 308 ILE A N 1
ATOM 2533 C CA . ILE A 1 308 ? -9.406 3.927 12.874 1.00 97.56 308 ILE A CA 1
ATOM 2534 C C . ILE A 1 308 ? -10.063 2.763 13.606 1.00 97.56 308 ILE A C 1
ATOM 2536 O O . ILE A 1 308 ? -9.935 1.603 13.189 1.00 97.56 308 ILE A O 1
ATOM 2540 N N . LEU A 1 309 ? -10.768 3.098 14.683 1.00 97.94 309 LEU A N 1
ATOM 2541 C CA . LEU A 1 309 ? -11.534 2.185 15.519 1.00 97.94 309 LEU A CA 1
ATOM 2542 C C . LEU A 1 309 ? -13.028 2.515 15.435 1.00 97.94 309 LEU A C 1
ATOM 2544 O O . LEU A 1 309 ? -13.404 3.682 15.329 1.00 97.94 309 LEU A O 1
ATOM 2548 N N . GLU A 1 310 ? -13.870 1.493 15.529 1.00 97.62 310 GLU A N 1
ATOM 2549 C CA . GLU A 1 310 ? -15.302 1.638 15.793 1.00 97.62 310 GLU A CA 1
ATOM 2550 C C . GLU A 1 310 ? -15.603 1.192 17.223 1.00 97.62 310 GLU A C 1
ATOM 2552 O O . GLU A 1 310 ? -15.138 0.135 17.656 1.00 97.62 310 GLU A O 1
ATOM 2557 N N . LYS A 1 311 ? -16.423 1.959 17.942 1.00 96.50 311 LYS A N 1
ATOM 2558 C CA . LYS A 1 311 ? -16.943 1.542 19.244 1.00 96.50 311 LYS A CA 1
ATOM 2559 C C . LYS A 1 311 ? -18.230 0.736 19.064 1.00 96.50 311 LYS A C 1
ATOM 2561 O O . LYS A 1 311 ? -19.238 1.283 18.619 1.00 96.50 311 LYS A O 1
ATOM 2566 N N . HIS A 1 312 ? -18.197 -0.539 19.453 1.00 94.56 312 HIS A N 1
ATOM 2567 C CA . HIS A 1 312 ? -19.344 -1.457 19.442 1.00 94.56 312 HIS A CA 1
ATOM 2568 C C . HIS A 1 312 ? -19.612 -1.954 20.861 1.00 94.56 312 HIS A C 1
ATOM 2570 O O . HIS A 1 312 ? -18.862 -2.765 21.402 1.00 94.56 312 HIS A O 1
ATOM 2576 N N . GLY A 1 313 ? -20.672 -1.439 21.490 1.00 89.12 313 GLY A N 1
ATOM 2577 C CA . GLY A 1 313 ? -20.913 -1.660 22.917 1.00 89.12 313 GLY A CA 1
ATOM 2578 C C . GLY A 1 313 ? -19.748 -1.127 23.760 1.00 89.12 313 GLY A C 1
ATOM 2579 O O . GLY A 1 313 ? -19.439 0.067 23.715 1.00 89.12 313 GLY A O 1
ATOM 2580 N N . ASN A 1 314 ? -19.092 -2.020 24.503 1.00 88.94 314 ASN A N 1
ATOM 2581 C CA . ASN A 1 314 ? -17.929 -1.693 25.333 1.00 88.94 314 ASN A CA 1
ATOM 2582 C C . ASN A 1 314 ? -16.583 -1.923 24.628 1.00 88.94 314 ASN A C 1
ATOM 2584 O O . ASN A 1 314 ? -15.550 -1.546 25.174 1.00 88.94 314 ASN A O 1
ATOM 2588 N N . GLU A 1 315 ? -16.580 -2.498 23.424 1.00 94.69 315 GLU A N 1
ATOM 2589 C CA . GLU A 1 315 ? -15.354 -2.883 22.726 1.00 94.69 315 GLU A CA 1
ATOM 2590 C C . GLU A 1 315 ? -14.927 -1.823 21.700 1.00 94.69 315 GLU A C 1
ATOM 2592 O O . GLU A 1 315 ? -15.757 -1.258 20.978 1.00 94.69 315 GLU A O 1
ATOM 2597 N N . ASN A 1 316 ? -13.615 -1.593 21.591 1.00 97.38 316 ASN A N 1
ATOM 2598 C CA . ASN A 1 316 ? -13.026 -0.737 20.561 1.00 97.38 316 ASN A CA 1
ATOM 2599 C C . ASN A 1 316 ? -12.432 -1.612 19.451 1.00 97.38 316 ASN A C 1
ATOM 2601 O O . ASN A 1 316 ? -11.358 -2.196 19.607 1.00 97.38 316 ASN A O 1
ATOM 2605 N N . ILE A 1 317 ? -13.134 -1.721 18.326 1.00 97.75 317 ILE A N 1
ATOM 2606 C CA . ILE A 1 317 ? -12.799 -2.654 17.249 1.00 97.75 317 ILE A CA 1
ATOM 2607 C C . ILE A 1 317 ? -11.968 -1.966 16.166 1.00 97.75 317 ILE A C 1
ATOM 2609 O O . ILE A 1 317 ? -12.369 -0.940 15.619 1.00 97.75 317 ILE A O 1
ATOM 2613 N N . VAL A 1 318 ? -10.834 -2.559 15.786 1.00 97.12 318 VAL A N 1
ATOM 2614 C CA . VAL A 1 318 ? -10.002 -2.061 14.682 1.00 97.12 318 VAL A CA 1
ATOM 2615 C C . VAL A 1 318 ? -10.678 -2.301 13.340 1.00 97.12 318 VAL A C 1
ATOM 2617 O O . VAL A 1 318 ? -10.832 -3.443 12.903 1.00 97.12 318 VAL A O 1
ATOM 2620 N N . VAL A 1 319 ? -10.979 -1.215 12.626 1.00 96.25 319 VAL A N 1
ATOM 2621 C CA . VAL A 1 319 ? -11.466 -1.271 11.237 1.00 96.25 319 VAL A CA 1
ATOM 2622 C C . VAL A 1 319 ? -10.394 -0.888 10.228 1.00 96.25 319 VAL A C 1
ATOM 2624 O O . VAL A 1 319 ? -10.386 -1.390 9.103 1.00 96.25 319 VAL A O 1
ATOM 2627 N N . LYS A 1 320 ? -9.420 -0.069 10.640 1.00 94.75 320 LYS A N 1
ATOM 2628 C CA . LYS A 1 320 ? -8.234 0.244 9.844 1.00 94.75 320 LYS A CA 1
ATOM 2629 C C . LYS A 1 320 ? -7.001 0.361 10.731 1.00 94.75 320 LYS A C 1
ATOM 2631 O O . LYS A 1 320 ? -7.038 0.997 11.775 1.00 94.75 320 LYS A O 1
ATOM 2636 N N . GLY A 1 321 ? -5.891 -0.218 10.271 1.00 94.38 321 GLY A N 1
ATOM 2637 C CA . GLY A 1 321 ? -4.600 -0.114 10.958 1.00 94.38 321 GLY A CA 1
ATOM 2638 C C . GLY A 1 321 ? -4.144 -1.373 11.694 1.00 94.38 321 GLY A C 1
ATOM 2639 O O . GLY A 1 321 ? -3.230 -1.262 12.498 1.00 94.38 321 GLY A O 1
ATOM 2640 N N . ASN A 1 322 ? -4.703 -2.559 11.397 1.00 93.69 322 ASN A N 1
ATOM 2641 C CA . ASN A 1 322 ? -4.297 -3.833 12.022 1.00 93.69 322 ASN A CA 1
ATOM 2642 C C . ASN A 1 322 ? -2.769 -4.006 12.057 1.00 93.69 322 ASN A C 1
ATOM 2644 O O . ASN A 1 322 ? -2.195 -4.128 13.131 1.00 93.69 322 ASN A O 1
ATOM 2648 N N . SER A 1 323 ? -2.095 -3.936 10.903 1.00 93.69 323 SER A N 1
ATOM 2649 C CA . SER A 1 323 ? -0.632 -4.079 10.822 1.00 93.69 323 SER A CA 1
ATOM 2650 C C . SER A 1 323 ? 0.122 -2.989 11.584 1.00 93.69 323 SER A C 1
ATOM 2652 O O . SER A 1 323 ? 1.139 -3.284 12.198 1.00 93.69 323 SER A O 1
ATOM 2654 N N . ARG A 1 324 ? -0.400 -1.753 11.587 1.00 95.50 324 ARG A N 1
ATOM 2655 C CA . ARG A 1 324 ? 0.215 -0.604 12.268 1.00 95.50 324 ARG A CA 1
ATOM 2656 C C . ARG A 1 324 ? 0.179 -0.782 13.784 1.00 95.50 324 ARG A C 1
ATOM 2658 O O . ARG A 1 324 ? 1.213 -0.690 14.428 1.00 95.50 324 ARG A O 1
ATOM 2665 N N . LEU A 1 325 ? -0.982 -1.152 14.324 1.00 95.50 325 LEU A N 1
ATOM 2666 C CA . LEU A 1 325 ? -1.142 -1.497 15.738 1.00 95.50 325 LEU A CA 1
ATOM 2667 C C . LEU A 1 325 ? -0.340 -2.735 16.139 1.00 95.50 325 LEU A C 1
ATOM 2669 O O . LEU A 1 325 ? 0.210 -2.772 17.231 1.00 95.50 325 LEU A O 1
ATOM 2673 N N . SER A 1 326 ? -0.252 -3.734 15.259 1.00 91.38 326 SER A N 1
ATOM 2674 C CA . SER A 1 326 ? 0.524 -4.954 15.520 1.00 91.38 326 SER A CA 1
ATOM 2675 C C . SER A 1 326 ? 2.011 -4.656 15.663 1.00 91.38 326 SER A C 1
ATOM 2677 O O . SER A 1 326 ? 2.652 -5.178 16.565 1.00 91.38 326 SER A O 1
ATOM 2679 N N . TYR A 1 327 ? 2.548 -3.826 14.766 1.00 93.19 327 TYR A N 1
ATOM 2680 C CA . TYR A 1 327 ? 3.931 -3.367 14.828 1.00 93.19 327 TYR A CA 1
ATOM 2681 C C . TYR A 1 327 ? 4.169 -2.532 16.085 1.00 93.19 327 TYR A C 1
ATOM 2683 O O . TYR A 1 327 ? 5.055 -2.850 16.867 1.00 93.19 327 TYR A O 1
ATOM 2691 N N . ILE A 1 328 ? 3.315 -1.534 16.338 1.00 94.94 328 ILE A N 1
ATOM 2692 C CA . ILE A 1 328 ? 3.416 -0.687 17.529 1.00 94.94 328 ILE A CA 1
ATOM 2693 C C . ILE A 1 328 ? 3.403 -1.528 18.811 1.00 94.94 328 ILE A C 1
ATOM 2695 O O . ILE A 1 328 ? 4.307 -1.414 19.622 1.00 94.94 328 ILE A O 1
ATOM 2699 N N . SER A 1 329 ? 2.425 -2.415 18.979 1.00 92.25 329 SER A N 1
ATOM 2700 C CA . SER A 1 329 ? 2.276 -3.211 20.202 1.00 92.25 329 SER A CA 1
ATOM 2701 C C . SER A 1 329 ? 3.444 -4.156 20.487 1.00 92.25 329 SER A C 1
ATOM 2703 O O . SER A 1 329 ? 3.579 -4.590 21.628 1.00 92.25 329 SER A O 1
ATOM 2705 N N . ARG A 1 330 ? 4.212 -4.552 19.466 1.00 87.94 330 ARG A N 1
ATOM 2706 C CA . ARG A 1 330 ? 5.324 -5.504 19.606 1.00 87.94 330 ARG A CA 1
ATOM 2707 C C . ARG A 1 330 ? 6.670 -4.810 19.716 1.00 87.94 330 ARG A C 1
ATOM 2709 O O . ARG A 1 330 ? 7.484 -5.195 20.542 1.00 87.94 330 ARG A O 1
ATOM 2716 N N . GLU A 1 331 ? 6.874 -3.792 18.888 1.00 90.75 331 GLU A N 1
ATOM 2717 C CA . GLU A 1 331 ? 8.184 -3.170 18.685 1.00 90.75 331 GLU A CA 1
ATOM 2718 C C . GLU A 1 331 ? 8.321 -1.831 19.412 1.00 90.75 331 GLU A C 1
ATOM 2720 O O . GLU A 1 331 ? 9.422 -1.294 19.544 1.00 90.75 331 GLU A O 1
ATOM 2725 N N . LYS A 1 332 ? 7.206 -1.242 19.858 1.00 86.69 332 LYS A N 1
ATOM 2726 C CA . LYS A 1 332 ? 7.197 0.046 20.550 1.00 86.69 332 LYS A CA 1
ATOM 2727 C C . LYS A 1 332 ? 6.815 -0.170 22.003 1.00 86.69 332 LYS A C 1
ATOM 2729 O O . LYS A 1 332 ? 5.762 -0.712 22.315 1.00 86.69 332 LYS A O 1
ATOM 2734 N N . ASN A 1 333 ? 7.640 0.356 22.902 1.00 86.62 333 ASN A N 1
ATOM 2735 C CA . ASN A 1 333 ? 7.351 0.408 24.334 1.00 86.62 333 ASN A CA 1
ATOM 2736 C C . ASN A 1 333 ? 6.342 1.526 24.656 1.00 86.62 333 ASN A C 1
ATOM 2738 O O . ASN A 1 333 ? 6.608 2.387 25.493 1.00 86.62 333 ASN A O 1
ATOM 2742 N N . ILE A 1 334 ? 5.202 1.550 23.961 1.00 91.75 334 ILE A N 1
ATOM 2743 C CA . ILE A 1 334 ? 4.125 2.520 24.180 1.00 91.75 334 ILE A CA 1
ATOM 2744 C C . ILE A 1 334 ? 2.827 1.793 24.512 1.00 91.75 334 ILE A C 1
ATOM 2746 O O . ILE A 1 334 ? 2.506 0.761 23.935 1.00 91.75 334 ILE A O 1
ATOM 2750 N N . THR A 1 335 ? 2.071 2.341 25.457 1.00 91.88 335 THR A N 1
ATOM 2751 C CA . THR A 1 335 ? 0.841 1.725 25.978 1.00 91.88 335 THR A CA 1
ATOM 2752 C C . THR A 1 335 ? -0.424 2.333 25.387 1.00 91.88 335 THR A C 1
ATOM 2754 O O . THR A 1 335 ? -1.503 1.755 25.509 1.00 91.88 335 THR A O 1
ATOM 2757 N N . SER A 1 336 ? -0.308 3.489 24.731 1.00 95.88 336 SER A N 1
ATOM 2758 C CA . SER A 1 336 ? -1.434 4.197 24.132 1.00 95.88 336 SER A CA 1
ATOM 2759 C C . SER A 1 336 ? -1.077 4.817 22.793 1.00 95.88 336 SER A C 1
ATOM 2761 O O . SER A 1 336 ? 0.056 5.260 22.607 1.00 95.88 336 SER A O 1
ATOM 2763 N N . VAL A 1 337 ? -2.056 4.903 21.894 1.00 96.50 337 VAL A N 1
ATOM 2764 C CA . VAL A 1 337 ? -1.883 5.483 20.556 1.00 96.50 337 VAL A CA 1
ATOM 2765 C C . VAL A 1 337 ? -3.026 6.430 20.195 1.00 96.50 337 VAL A C 1
ATOM 2767 O O . VAL A 1 337 ? -4.177 6.167 20.561 1.00 96.50 337 VAL A O 1
ATOM 2770 N N . PRO A 1 338 ? -2.755 7.516 19.450 1.00 96.50 338 PRO A N 1
ATOM 2771 C CA . PRO A 1 338 ? -3.801 8.340 18.873 1.00 96.50 338 PRO A CA 1
ATOM 2772 C C . PRO A 1 338 ? -4.532 7.577 17.757 1.00 96.50 338 PRO A C 1
ATOM 2774 O O . PRO A 1 338 ? -3.928 6.986 16.862 1.00 96.50 338 PRO A O 1
ATOM 2777 N N . VAL A 1 339 ? -5.861 7.613 17.796 1.00 97.44 339 VAL A N 1
ATOM 2778 C CA . VAL A 1 339 ? -6.745 6.981 16.809 1.00 97.44 339 VAL A CA 1
ATOM 2779 C C . VAL A 1 339 ? -7.882 7.917 16.425 1.00 97.44 339 VAL A C 1
ATOM 2781 O O . VAL A 1 339 ? -8.245 8.819 17.185 1.00 97.44 339 VAL A O 1
ATOM 2784 N N . PHE A 1 340 ? -8.492 7.665 15.270 1.00 97.44 340 PHE A N 1
ATOM 2785 C CA . PHE A 1 340 ? -9.864 8.097 15.029 1.00 97.44 340 PHE A CA 1
ATOM 2786 C C . PHE A 1 340 ? -10.826 7.060 15.607 1.00 97.44 340 PHE A C 1
ATOM 2788 O O . PHE A 1 340 ? -10.832 5.910 15.176 1.00 97.44 340 PHE A O 1
ATOM 2795 N N . MET A 1 341 ? -11.636 7.475 16.575 1.00 97.38 341 MET A N 1
ATOM 2796 C CA . MET A 1 341 ? -12.721 6.683 17.140 1.00 97.38 341 MET A CA 1
ATOM 2797 C C . MET A 1 341 ? -14.036 7.085 16.477 1.00 97.38 341 MET A C 1
ATOM 2799 O O . MET A 1 341 ? -14.388 8.267 16.478 1.00 97.38 341 MET A O 1
ATOM 2803 N N . VAL A 1 342 ? -14.752 6.106 15.930 1.00 97.62 342 VAL A N 1
ATOM 2804 C CA . VAL A 1 342 ? -16.104 6.264 15.390 1.00 97.62 342 VAL A CA 1
ATOM 2805 C C . VAL A 1 342 ? -17.093 5.674 16.393 1.00 97.62 342 VAL A C 1
ATOM 2807 O O . VAL A 1 342 ? -17.090 4.470 16.650 1.00 97.62 342 VAL A O 1
ATOM 2810 N N . ASN A 1 343 ? -17.924 6.530 16.979 1.00 96.69 343 ASN A N 1
ATOM 2811 C CA . ASN A 1 343 ? -18.919 6.170 17.984 1.00 96.69 343 ASN A CA 1
ATOM 2812 C C . ASN A 1 343 ? -20.319 6.044 17.365 1.00 96.69 343 ASN A C 1
ATOM 2814 O O . ASN A 1 343 ? -20.600 6.605 16.305 1.00 96.69 343 ASN A O 1
ATOM 2818 N N . HIS A 1 344 ? -21.200 5.331 18.074 1.00 95.31 344 HIS A N 1
ATOM 2819 C CA . HIS A 1 344 ? -22.616 5.131 17.723 1.00 95.31 344 HIS A CA 1
ATOM 2820 C C . HIS A 1 344 ? -22.853 4.432 16.373 1.00 95.31 344 HIS A C 1
ATOM 2822 O O . HIS A 1 344 ? -23.902 4.607 15.749 1.00 95.31 344 HIS A O 1
ATOM 2828 N N . VAL A 1 345 ? -21.901 3.610 15.922 1.00 94.50 345 VAL A N 1
ATOM 2829 C CA . VAL A 1 345 ? -22.051 2.821 14.694 1.00 94.50 345 VAL A CA 1
ATOM 2830 C C . VAL A 1 345 ? -23.064 1.702 14.925 1.00 94.50 345 VAL A C 1
ATOM 2832 O O . VAL A 1 345 ? -22.819 0.792 15.707 1.00 94.50 345 VAL A O 1
ATOM 2835 N N . GLN A 1 346 ? -24.195 1.757 14.220 1.00 91.38 346 GLN A N 1
ATOM 2836 C CA . GLN A 1 346 ? -25.233 0.715 14.283 1.00 91.38 346 GLN A CA 1
ATOM 2837 C C . GLN A 1 346 ? -25.031 -0.387 13.235 1.00 91.38 346 GLN A C 1
ATOM 2839 O O . GLN A 1 346 ? -25.543 -1.495 13.372 1.00 91.38 346 GLN A O 1
ATOM 2844 N N . ALA A 1 347 ? -24.295 -0.088 12.160 1.00 94.56 347 ALA A N 1
ATOM 2845 C CA . ALA A 1 347 ? -24.069 -1.035 11.079 1.00 94.56 347 ALA A CA 1
ATOM 2846 C C . ALA A 1 347 ? -23.207 -2.220 11.559 1.00 94.56 347 ALA A C 1
ATOM 2848 O O . ALA A 1 347 ? -22.120 -2.002 12.108 1.00 94.56 347 ALA A O 1
ATOM 2849 N N . PRO A 1 348 ? -23.615 -3.475 11.297 1.00 94.94 348 PRO A N 1
ATOM 2850 C CA . PRO A 1 348 ? -22.898 -4.648 11.783 1.00 94.94 348 PRO A CA 1
ATOM 2851 C C . PRO A 1 348 ? -21.491 -4.734 11.188 1.00 94.94 348 PRO A C 1
ATOM 2853 O O . PRO A 1 348 ? -21.273 -4.366 10.033 1.00 94.94 348 PRO A O 1
ATOM 2856 N N . LEU A 1 349 ? -20.538 -5.251 11.963 1.00 95.75 349 LEU A N 1
ATOM 2857 C CA . LEU A 1 349 ? -19.167 -5.500 11.514 1.00 95.75 349 LEU A CA 1
ATOM 2858 C C . LEU A 1 349 ? -19.105 -6.631 10.467 1.00 95.75 349 LEU A C 1
ATOM 2860 O O . LEU A 1 349 ? -19.980 -7.503 10.445 1.00 95.75 349 LEU A O 1
ATOM 2864 N N . PRO A 1 350 ? -18.060 -6.654 9.618 1.00 94.25 350 PRO A N 1
ATOM 2865 C CA . PRO A 1 350 ? -17.871 -7.699 8.610 1.00 94.25 350 PRO A CA 1
ATOM 2866 C C . PRO A 1 350 ? -17.378 -9.038 9.172 1.00 94.25 350 PRO A C 1
ATOM 2868 O O . PRO A 1 350 ? -17.245 -9.999 8.427 1.00 94.25 350 PRO A O 1
ATOM 2871 N N . SER A 1 351 ? -17.076 -9.116 10.466 1.00 95.31 351 SER A N 1
ATOM 2872 C CA . SER A 1 351 ? -16.637 -10.326 11.164 1.00 95.31 351 SER A CA 1
ATOM 2873 C C . SER A 1 351 ? -17.055 -10.224 12.622 1.00 95.31 351 SER A C 1
ATOM 2875 O O . SER A 1 351 ? -17.079 -9.126 13.180 1.00 95.31 351 SER A O 1
ATOM 2877 N N . THR A 1 352 ? -17.330 -11.360 13.258 1.00 94.44 352 THR A N 1
ATOM 2878 C CA . THR A 1 352 ? -17.599 -11.425 14.704 1.00 94.44 352 THR A CA 1
ATOM 2879 C C . THR A 1 352 ? -16.341 -11.699 15.530 1.00 94.44 352 THR A C 1
ATOM 2881 O O . THR A 1 352 ? -16.439 -11.923 16.732 1.00 94.44 352 THR A O 1
ATOM 2884 N N . GLY A 1 353 ? -15.164 -11.753 14.899 1.00 93.31 353 GLY A N 1
ATOM 2885 C CA . GLY A 1 353 ? -13.899 -11.965 15.600 1.00 93.31 353 GLY A CA 1
ATOM 2886 C C . GLY A 1 353 ? -13.593 -10.840 16.590 1.00 93.31 353 GLY A C 1
ATOM 2887 O O . GLY A 1 353 ? -13.788 -9.666 16.279 1.00 93.31 353 GLY A O 1
ATOM 2888 N N . GLN A 1 354 ? -13.097 -11.208 17.768 1.00 94.06 354 GLN A N 1
ATOM 2889 C CA . GLN A 1 354 ? -12.666 -10.283 18.813 1.00 94.06 354 GLN A CA 1
ATOM 2890 C C . GLN A 1 354 ? -11.396 -10.843 19.452 1.00 94.06 354 GLN A C 1
ATOM 2892 O O . GLN A 1 354 ? -11.451 -11.734 20.293 1.00 94.06 354 GLN A O 1
ATOM 2897 N N . PHE A 1 355 ? -10.245 -10.360 18.998 1.00 94.56 355 PHE A N 1
ATOM 2898 C CA . PHE A 1 355 ? -8.931 -10.831 19.438 1.00 94.56 355 PHE A CA 1
ATOM 2899 C C . PHE A 1 355 ? -8.126 -9.687 20.037 1.00 94.56 355 PHE A C 1
ATOM 2901 O O . PHE A 1 355 ? -8.265 -8.548 19.593 1.00 94.56 355 PHE A O 1
ATOM 2908 N N . CYS A 1 356 ? -7.280 -9.971 21.020 1.00 93.25 356 CYS A N 1
ATOM 2909 C CA . CYS A 1 356 ? -6.337 -8.996 21.557 1.00 93.25 356 CYS A CA 1
ATOM 2910 C C . CYS A 1 356 ? -5.157 -8.810 20.593 1.00 93.25 356 CYS A C 1
ATOM 2912 O O . CYS A 1 356 ? -4.873 -9.674 19.760 1.00 93.25 356 CYS A O 1
ATOM 2914 N N . LEU A 1 357 ? -4.398 -7.722 20.756 1.00 89.31 357 LEU A N 1
ATOM 2915 C CA . LEU A 1 357 ? -3.133 -7.536 20.032 1.00 89.31 357 LEU A CA 1
ATOM 2916 C C . LEU A 1 357 ? -2.118 -8.656 20.332 1.00 89.31 357 LEU A C 1
ATOM 2918 O O . LEU A 1 357 ? -1.375 -9.068 19.438 1.00 89.31 357 LEU A O 1
ATOM 2922 N N . SER A 1 358 ? -2.137 -9.202 21.552 1.00 82.62 358 SER A N 1
ATOM 2923 C CA . SER A 1 358 ? -1.308 -10.343 21.967 1.00 82.62 358 SER A CA 1
ATOM 2924 C C . SER A 1 358 ? -1.638 -11.645 21.230 1.00 82.62 358 SER A C 1
ATOM 2926 O O . SER A 1 358 ? -0.773 -12.504 21.101 1.00 82.62 358 SER A O 1
ATOM 2928 N N . ASP A 1 359 ? -2.857 -11.789 20.703 1.00 82.00 359 ASP A N 1
ATOM 2929 C CA . ASP A 1 359 ? -3.322 -13.023 20.051 1.00 82.00 359 ASP A CA 1
ATOM 2930 C C . ASP A 1 359 ? -2.933 -13.105 18.569 1.00 82.00 359 ASP A C 1
ATOM 2932 O O . ASP A 1 359 ? -3.298 -14.067 17.874 1.00 82.00 359 ASP A O 1
ATOM 2936 N N . LEU A 1 360 ? -2.255 -12.068 18.065 1.00 84.25 360 LEU A N 1
ATOM 2937 C CA . LEU A 1 360 ? -1.949 -11.915 16.654 1.00 84.25 360 LEU A CA 1
ATOM 2938 C C . LEU A 1 360 ? -0.824 -12.835 16.190 1.00 84.25 360 LEU A C 1
ATOM 2940 O O . LEU A 1 360 ? 0.159 -13.095 16.879 1.00 84.25 360 LEU A O 1
ATOM 2944 N N . ILE A 1 361 ? -0.934 -13.261 14.941 1.00 82.00 361 ILE A N 1
ATOM 2945 C CA . ILE A 1 361 ? 0.019 -14.109 14.244 1.00 82.00 361 ILE A CA 1
ATOM 2946 C C . ILE A 1 361 ? 0.394 -13.392 12.951 1.00 82.00 361 ILE A C 1
ATOM 2948 O O . ILE A 1 361 ? -0.457 -13.120 12.098 1.00 82.00 361 ILE A O 1
ATOM 2952 N N . ILE A 1 362 ? 1.682 -13.083 12.812 1.00 83.50 362 ILE A N 1
ATOM 2953 C CA . ILE A 1 362 ? 2.245 -12.594 11.555 1.00 83.50 362 ILE A CA 1
ATOM 2954 C C . ILE A 1 362 ? 2.495 -13.819 10.682 1.00 83.50 362 ILE A C 1
ATOM 2956 O O . ILE A 1 362 ? 3.133 -14.770 11.125 1.00 83.50 362 ILE A O 1
ATOM 2960 N N . THR A 1 363 ? 1.962 -13.827 9.465 1.00 79.00 363 THR A N 1
ATOM 2961 C CA . THR A 1 363 ? 2.057 -14.991 8.581 1.00 79.00 363 THR A CA 1
ATOM 2962 C C . THR A 1 363 ? 2.373 -14.588 7.148 1.00 79.00 363 THR A C 1
ATOM 2964 O O . THR A 1 363 ? 1.898 -13.562 6.657 1.00 79.00 363 THR A O 1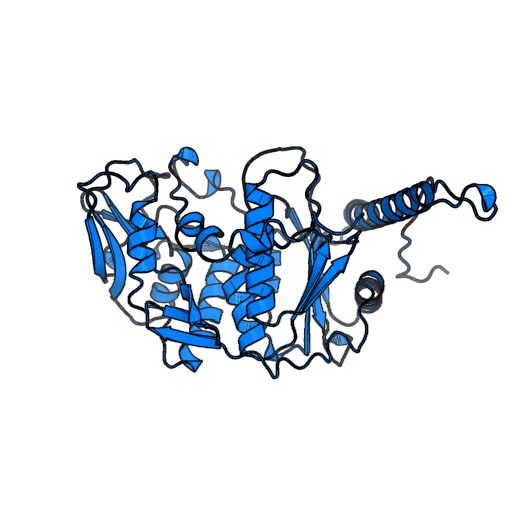
ATOM 2967 N N . THR A 1 364 ? 3.192 -15.409 6.497 1.00 73.00 364 THR A N 1
ATOM 2968 C CA . THR A 1 364 ? 3.482 -15.386 5.058 1.00 73.00 364 THR A CA 1
ATOM 2969 C C . THR A 1 364 ? 2.523 -16.273 4.263 1.00 73.00 364 THR A C 1
ATOM 2971 O O . THR A 1 364 ? 2.588 -16.270 3.041 1.00 73.00 364 THR A O 1
ATOM 2974 N N . LEU A 1 365 ? 1.662 -17.044 4.940 1.00 74.19 365 LEU A N 1
ATOM 2975 C CA . LEU A 1 365 ? 0.712 -17.945 4.295 1.00 74.19 365 LEU A CA 1
ATOM 2976 C C . LEU A 1 365 ? -0.446 -17.154 3.691 1.00 74.19 365 LEU A C 1
ATOM 2978 O O . LEU A 1 365 ? -1.074 -16.341 4.380 1.00 74.19 365 LEU A O 1
ATOM 2982 N N . ASP A 1 366 ? -0.789 -17.483 2.448 1.00 78.19 366 ASP A N 1
ATOM 2983 C CA . ASP A 1 366 ? -1.993 -16.975 1.806 1.00 78.19 366 ASP A CA 1
ATOM 2984 C C . ASP A 1 366 ? -3.230 -17.483 2.558 1.00 78.19 366 ASP A C 1
ATOM 2986 O O . ASP A 1 366 ? -3.530 -18.676 2.616 1.00 78.19 366 ASP A O 1
ATOM 2990 N N . LYS A 1 367 ? -3.945 -16.549 3.189 1.00 75.19 367 LYS A N 1
ATOM 2991 C CA . LYS A 1 367 ? -5.221 -16.804 3.864 1.00 75.19 367 LYS A CA 1
ATOM 2992 C C . LYS A 1 367 ? -6.314 -15.971 3.221 1.00 75.19 367 LYS A C 1
ATOM 2994 O O . LYS A 1 367 ? -6.312 -14.739 3.339 1.00 75.19 367 LYS A O 1
ATOM 2999 N N . GLU A 1 368 ? -7.271 -16.658 2.607 1.00 78.25 368 GLU A N 1
ATOM 3000 C CA . GLU A 1 368 ? -8.501 -16.056 2.101 1.00 78.25 368 GLU A CA 1
ATOM 3001 C C . GLU A 1 368 ? -9.320 -15.428 3.228 1.00 78.25 368 GLU A C 1
ATOM 3003 O O . GLU A 1 368 ? -9.245 -15.857 4.384 1.00 78.25 368 GLU A O 1
ATOM 3008 N N . ALA A 1 369 ? -10.126 -14.415 2.904 1.00 80.56 369 ALA A N 1
ATOM 3009 C CA . ALA A 1 369 ? -10.872 -13.655 3.909 1.00 80.56 369 ALA A CA 1
ATOM 3010 C C . ALA A 1 369 ? -11.760 -14.549 4.796 1.00 80.56 369 ALA A C 1
ATOM 3012 O O . ALA A 1 369 ? -11.744 -14.393 6.016 1.00 80.56 369 ALA A O 1
ATOM 3013 N N . SER A 1 370 ? -12.447 -15.533 4.210 1.00 80.62 370 SER A N 1
ATOM 3014 C CA . SER A 1 370 ? -13.291 -16.508 4.919 1.00 80.62 370 SER A CA 1
ATOM 3015 C C . SER A 1 370 ? -12.518 -17.396 5.901 1.00 80.62 370 SER A C 1
ATOM 3017 O O . SER A 1 370 ? -13.050 -17.771 6.939 1.00 80.62 370 SER A O 1
ATOM 3019 N N . SER A 1 371 ? -11.249 -17.698 5.612 1.00 82.06 371 SER A N 1
ATOM 3020 C CA . SER A 1 371 ? -10.363 -18.459 6.510 1.00 82.06 371 SER A CA 1
ATOM 3021 C C . SER A 1 371 ? -9.763 -17.599 7.629 1.00 82.06 371 SER A C 1
ATOM 3023 O O . SER A 1 371 ? -9.271 -18.104 8.640 1.00 82.06 371 SER A O 1
ATOM 3025 N N . ARG A 1 372 ? -9.756 -16.280 7.420 1.00 83.56 372 ARG A N 1
ATOM 3026 C CA . ARG A 1 372 ? -9.049 -15.308 8.252 1.00 83.56 372 ARG A CA 1
ATOM 3027 C C . ARG A 1 372 ? -9.975 -14.605 9.247 1.00 83.56 372 ARG A C 1
ATOM 3029 O O . ARG A 1 372 ? -9.521 -14.195 10.314 1.00 83.56 372 ARG A O 1
ATOM 3036 N N . TYR A 1 373 ? -11.250 -14.468 8.893 1.00 89.50 373 TYR A N 1
ATOM 3037 C CA . TYR A 1 373 ? -12.292 -13.795 9.662 1.00 89.50 373 TYR A CA 1
ATOM 3038 C C . TYR A 1 373 ? -13.415 -14.762 10.048 1.00 89.50 373 TYR A C 1
ATOM 3040 O O . TYR A 1 373 ? -13.850 -15.579 9.242 1.00 89.50 373 TYR A O 1
ATOM 3048 N N . ILE A 1 374 ? -13.931 -14.629 11.272 1.00 91.56 374 ILE A N 1
ATOM 3049 C CA . ILE A 1 374 ? -15.062 -15.431 11.753 1.00 91.56 374 ILE A CA 1
ATOM 3050 C C . ILE A 1 374 ? -16.363 -14.834 11.206 1.00 91.56 374 ILE A C 1
ATOM 3052 O O . ILE A 1 374 ? -16.633 -13.656 11.435 1.00 91.56 374 ILE A O 1
ATOM 3056 N N . LYS A 1 375 ? -17.189 -15.654 10.537 1.00 92.38 375 LYS A N 1
ATOM 3057 C CA . LYS A 1 375 ? -18.474 -15.235 9.933 1.00 92.38 375 LYS A CA 1
ATOM 3058 C C . LYS A 1 375 ? -18.310 -14.018 9.011 1.00 92.38 375 LYS A C 1
ATOM 3060 O O . LYS A 1 375 ? -18.998 -13.012 9.164 1.00 92.38 375 LYS A O 1
ATOM 3065 N N . TRP A 1 376 ? -17.350 -14.115 8.095 1.00 92.56 376 TRP A N 1
ATOM 3066 C CA . TRP A 1 376 ? -17.010 -13.047 7.161 1.00 92.56 376 TRP A CA 1
ATOM 3067 C C . TRP A 1 376 ? -18.190 -12.640 6.267 1.00 92.56 376 TRP A C 1
ATOM 3069 O O . TRP A 1 376 ? -18.785 -13.491 5.609 1.00 92.56 376 TRP A O 1
ATOM 3079 N N . ASP A 1 377 ? -18.464 -11.339 6.190 1.00 91.62 377 ASP A N 1
ATOM 3080 C CA . ASP A 1 377 ? -19.403 -10.734 5.243 1.00 91.62 377 ASP A CA 1
ATOM 3081 C C . ASP A 1 377 ? -18.752 -9.515 4.570 1.00 91.62 377 ASP A C 1
ATOM 3083 O O . ASP A 1 377 ? -18.537 -8.470 5.193 1.00 91.62 377 ASP A O 1
ATOM 3087 N N . TYR A 1 378 ? -18.442 -9.654 3.278 1.00 89.50 378 TYR A N 1
ATOM 3088 C CA . TYR A 1 378 ? -17.792 -8.609 2.486 1.00 89.50 378 TYR A CA 1
ATOM 3089 C C . TYR A 1 378 ? -18.665 -7.360 2.313 1.00 89.50 378 TYR A C 1
ATOM 3091 O O . TYR A 1 378 ? -18.134 -6.252 2.304 1.00 89.50 378 TYR A O 1
ATOM 3099 N N . ASN A 1 379 ? -19.994 -7.499 2.257 1.00 91.19 379 ASN A N 1
ATOM 3100 C CA . ASN A 1 379 ? -20.909 -6.366 2.050 1.00 91.19 379 ASN A CA 1
ATOM 3101 C C . ASN A 1 379 ? -20.901 -5.390 3.234 1.00 91.19 379 ASN A C 1
ATOM 3103 O O . ASN A 1 379 ? -21.305 -4.233 3.123 1.00 91.19 379 ASN A O 1
ATOM 3107 N N . ARG A 1 380 ? -20.410 -5.849 4.386 1.00 92.75 380 ARG A N 1
ATOM 3108 C CA . ARG A 1 380 ? -20.227 -5.040 5.592 1.00 92.75 380 ARG A CA 1
ATOM 3109 C C . ARG A 1 380 ? -18.833 -4.428 5.670 1.00 92.75 380 ARG A C 1
ATOM 3111 O O . ARG A 1 380 ? -18.517 -3.779 6.664 1.00 92.75 380 ARG A O 1
ATOM 3118 N N . PHE A 1 381 ? -17.957 -4.634 4.692 1.00 91.44 381 PHE A N 1
ATOM 3119 C CA . PHE A 1 381 ? -16.616 -4.071 4.741 1.00 91.44 381 PHE A CA 1
ATOM 3120 C C . PHE A 1 381 ? -16.652 -2.539 4.633 1.00 91.44 381 PHE A C 1
ATOM 3122 O O . PHE A 1 381 ? -17.425 -1.955 3.874 1.00 91.44 381 PHE A O 1
ATOM 3129 N N . ARG A 1 382 ? -15.804 -1.865 5.418 1.00 93.12 382 ARG A N 1
ATOM 3130 C CA . ARG A 1 382 ? -15.681 -0.404 5.388 1.00 93.12 382 ARG A CA 1
ATOM 3131 C C . ARG A 1 382 ? -14.612 -0.038 4.368 1.00 93.12 382 ARG A C 1
ATOM 3133 O O . ARG A 1 382 ? -13.417 -0.204 4.621 1.00 93.12 382 ARG A O 1
ATOM 3140 N N . HIS A 1 383 ? -15.025 0.504 3.229 1.00 90.75 383 HIS A N 1
ATOM 3141 C CA . HIS A 1 383 ? -14.129 0.914 2.143 1.00 90.75 383 HIS A CA 1
ATOM 3142 C C . HIS A 1 383 ? -13.408 2.249 2.423 1.00 90.75 383 HIS A C 1
ATOM 3144 O O . HIS A 1 383 ? -13.355 3.136 1.579 1.00 90.75 383 HIS A O 1
ATOM 3150 N N . ILE A 1 384 ? -12.818 2.391 3.615 1.00 91.31 384 ILE A N 1
ATOM 3151 C CA . ILE A 1 384 ? -12.191 3.633 4.103 1.00 91.31 384 ILE A CA 1
ATOM 3152 C C . ILE A 1 384 ? -11.123 4.155 3.136 1.00 91.31 384 ILE A C 1
ATOM 3154 O O . ILE A 1 384 ? -11.072 5.347 2.861 1.00 91.31 384 ILE A O 1
ATOM 3158 N N . GLU A 1 385 ? -10.273 3.276 2.603 1.00 85.81 385 GLU A N 1
ATOM 3159 C CA . GLU A 1 385 ? -9.167 3.690 1.727 1.00 85.81 385 GLU A CA 1
ATOM 3160 C C . GLU A 1 385 ? -9.636 4.321 0.417 1.00 85.81 385 GLU A C 1
ATOM 3162 O O . GLU A 1 385 ? -8.997 5.257 -0.054 1.00 85.81 385 GLU A O 1
ATOM 3167 N N . LEU A 1 386 ? -10.761 3.849 -0.134 1.00 84.75 386 LEU A N 1
ATOM 3168 C CA . LEU A 1 386 ? -11.345 4.423 -1.348 1.00 84.75 386 LEU A CA 1
ATOM 3169 C C . LEU A 1 386 ? -11.869 5.842 -1.104 1.00 84.75 386 LEU A C 1
ATOM 3171 O O . LEU A 1 386 ? -11.997 6.610 -2.044 1.00 84.75 386 LEU A O 1
ATOM 3175 N N . LEU A 1 387 ? -12.159 6.192 0.153 1.00 87.62 387 LEU A N 1
ATOM 3176 C CA . LEU A 1 387 ? -12.762 7.471 0.522 1.00 87.62 387 LEU A CA 1
ATOM 3177 C C . LEU A 1 387 ? -11.743 8.479 1.070 1.00 87.62 387 LEU A C 1
ATOM 3179 O O . LEU A 1 387 ? -11.904 9.681 0.895 1.00 87.62 387 LEU A O 1
ATOM 3183 N N . VAL A 1 388 ? -10.700 8.003 1.753 1.00 86.94 388 VAL A N 1
ATOM 3184 C CA . VAL A 1 388 ? -9.632 8.856 2.306 1.00 86.94 388 VAL A CA 1
ATOM 3185 C C . VAL A 1 388 ? -8.686 9.364 1.214 1.00 86.94 388 VAL A C 1
ATOM 3187 O O . VAL A 1 388 ? -8.049 10.398 1.391 1.00 86.94 388 VAL A O 1
ATOM 3190 N N . ARG A 1 389 ? -8.594 8.645 0.090 1.00 87.06 389 ARG A N 1
ATOM 3191 C CA . ARG A 1 389 ? -7.775 8.997 -1.077 1.00 87.06 389 ARG A CA 1
ATOM 3192 C C . ARG A 1 389 ? -8.591 8.855 -2.362 1.00 87.06 389 ARG A C 1
ATOM 3194 O O . ARG A 1 389 ? -8.234 8.076 -3.246 1.00 87.06 389 ARG A O 1
ATOM 3201 N N . LYS A 1 390 ? -9.718 9.567 -2.414 1.00 87.94 390 LYS A N 1
ATOM 3202 C CA . LYS A 1 390 ? -10.616 9.589 -3.571 1.00 87.94 390 LYS A CA 1
ATOM 3203 C C . LYS A 1 390 ? -9.916 10.182 -4.785 1.00 87.94 390 LYS A C 1
ATOM 3205 O O . LYS A 1 390 ? -9.414 11.296 -4.667 1.00 87.94 390 LYS A O 1
ATOM 3210 N N . PRO A 1 391 ? -9.859 9.486 -5.931 1.00 89.44 391 PRO A N 1
ATOM 3211 C CA . PRO A 1 391 ? -9.256 10.026 -7.147 1.00 89.44 391 PRO A CA 1
ATOM 3212 C C . PRO A 1 391 ? -9.766 11.420 -7.542 1.00 89.44 391 PRO A C 1
ATOM 3214 O O . PRO A 1 391 ? -8.974 12.251 -7.982 1.00 89.44 391 PRO A O 1
ATOM 3217 N N . GLU A 1 392 ? -11.055 11.686 -7.339 1.00 89.06 392 GLU A N 1
ATOM 3218 C CA . GLU A 1 392 ? -11.749 12.936 -7.671 1.00 89.06 392 GLU A CA 1
ATOM 3219 C C . GLU A 1 392 ? -11.202 14.141 -6.896 1.00 89.06 392 GLU A C 1
ATOM 3221 O O . GLU A 1 392 ? -11.243 15.264 -7.388 1.00 89.06 392 GLU A O 1
ATOM 3226 N N . ASP A 1 393 ? -10.631 13.915 -5.709 1.00 87.38 393 ASP A N 1
ATOM 3227 C CA . ASP A 1 393 ? -10.012 14.980 -4.915 1.00 87.38 393 ASP A CA 1
ATOM 3228 C C . ASP A 1 393 ? -8.682 15.462 -5.534 1.00 87.38 393 ASP A C 1
ATOM 3230 O O . ASP A 1 393 ? -8.151 16.503 -5.142 1.00 87.38 393 ASP A O 1
ATOM 3234 N N . TYR A 1 394 ? -8.119 14.706 -6.486 1.00 87.44 394 TYR A N 1
ATOM 3235 C CA . TYR A 1 394 ? -6.774 14.927 -7.026 1.00 87.44 394 TYR A CA 1
ATOM 3236 C C . TYR A 1 394 ? -6.715 15.054 -8.550 1.00 87.44 394 TYR A C 1
ATOM 3238 O O . TYR A 1 394 ? -5.786 15.678 -9.064 1.00 87.44 394 TYR A O 1
ATOM 3246 N N . ILE A 1 395 ? -7.661 14.459 -9.275 1.00 86.38 395 ILE A N 1
ATOM 3247 C CA . ILE A 1 395 ? -7.766 14.556 -10.732 1.00 86.38 395 ILE A CA 1
ATOM 3248 C C . ILE A 1 395 ? -8.810 15.619 -11.058 1.00 86.38 395 ILE A C 1
ATOM 3250 O O . ILE A 1 395 ? -9.982 15.455 -10.733 1.00 86.38 395 ILE A O 1
ATOM 3254 N N . LYS A 1 396 ? -8.399 16.697 -11.729 1.00 77.38 396 LYS A N 1
ATOM 3255 C CA . LYS A 1 396 ? -9.331 17.713 -12.236 1.00 77.38 396 LYS A CA 1
ATOM 3256 C C . LYS A 1 396 ? -9.945 17.242 -13.560 1.00 77.38 396 LYS A C 1
ATOM 3258 O O . LYS A 1 396 ? -9.267 16.588 -14.350 1.00 77.38 396 LYS A O 1
ATOM 3263 N N . GLU A 1 397 ? -11.205 17.595 -13.822 1.00 54.00 397 GLU A N 1
ATOM 3264 C CA . GLU A 1 397 ? -11.958 17.166 -15.020 1.00 54.00 397 GLU A CA 1
ATOM 3265 C C . GLU A 1 397 ? -11.274 17.520 -16.361 1.00 54.00 397 GLU A C 1
ATOM 3267 O O . GLU A 1 397 ? -11.456 16.807 -17.348 1.00 54.00 397 GLU A O 1
ATOM 3272 N N . ASP A 1 398 ? -10.404 18.533 -16.409 1.00 46.12 398 ASP A N 1
ATOM 3273 C CA . ASP A 1 398 ? -9.650 18.888 -17.625 1.00 46.12 398 ASP A CA 1
ATOM 3274 C C . ASP A 1 398 ? -8.582 17.842 -18.027 1.00 46.12 398 ASP A C 1
ATOM 3276 O O . ASP A 1 398 ? -8.258 17.702 -19.211 1.00 46.12 398 ASP A O 1
ATOM 3280 N N . ASP A 1 399 ? -8.107 17.020 -17.083 1.00 46.66 399 ASP A N 1
ATOM 3281 C CA . ASP A 1 399 ? -7.245 15.853 -17.353 1.00 46.66 399 ASP A CA 1
ATOM 3282 C C . ASP A 1 399 ? -8.068 14.607 -17.761 1.00 46.66 399 ASP A C 1
ATOM 3284 O O . ASP A 1 399 ? -7.536 13.550 -18.138 1.00 46.66 399 ASP A O 1
ATOM 3288 N N . ALA A 1 400 ? -9.402 14.695 -17.682 1.00 42.03 400 ALA A N 1
ATOM 3289 C CA . ALA A 1 400 ? -10.304 13.648 -18.142 1.00 42.03 400 ALA A CA 1
ATOM 3290 C C . ALA A 1 400 ? -10.560 13.712 -19.657 1.00 42.03 400 ALA A C 1
ATOM 3292 O O . ALA A 1 400 ? -10.691 12.653 -20.271 1.00 42.03 400 ALA A O 1
ATOM 3293 N N . ASN A 1 401 ? -10.532 14.915 -20.247 1.00 35.12 401 ASN A N 1
ATOM 3294 C CA . ASN A 1 401 ? -11.010 15.199 -21.608 1.00 35.12 401 ASN A CA 1
ATOM 3295 C C . ASN A 1 401 ? -9.938 15.654 -22.623 1.00 35.12 401 ASN A C 1
ATOM 3297 O O . ASN A 1 401 ? -10.265 15.963 -23.772 1.00 35.12 401 ASN A O 1
ATOM 3301 N N . THR A 1 402 ? -8.653 15.675 -22.267 1.00 36.12 402 THR A N 1
ATOM 3302 C CA . THR A 1 402 ? -7.584 16.246 -23.115 1.00 36.12 402 THR A CA 1
ATOM 3303 C C . THR A 1 402 ? -7.065 15.356 -24.259 1.00 36.12 402 THR A C 1
ATOM 3305 O O . THR A 1 402 ? -6.006 15.637 -24.816 1.00 36.12 402 THR A O 1
ATOM 3308 N N . THR A 1 403 ? -7.827 14.355 -24.718 1.00 40.12 403 THR A N 1
ATOM 3309 C CA . THR A 1 403 ? -7.488 13.577 -25.936 1.00 40.12 403 THR A CA 1
ATOM 3310 C C . THR A 1 403 ? -8.534 13.603 -27.054 1.00 40.12 403 THR A C 1
ATOM 3312 O O . THR A 1 403 ? -8.320 12.969 -28.083 1.00 40.12 403 THR A O 1
ATOM 3315 N N . HIS A 1 404 ? -9.609 14.394 -26.944 1.00 35.84 404 HIS A N 1
ATOM 3316 C CA . HIS A 1 404 ? -10.627 14.501 -28.009 1.00 35.84 404 HIS A CA 1
ATOM 3317 C C . HIS A 1 404 ? -10.596 15.787 -28.846 1.00 35.84 404 HIS A C 1
ATOM 3319 O O . HIS A 1 404 ? -11.570 16.115 -29.520 1.00 35.84 404 HIS A O 1
ATOM 3325 N N . ARG A 1 405 ? -9.465 16.502 -28.896 1.00 33.53 405 ARG A N 1
ATOM 3326 C CA . ARG A 1 405 ? -9.258 17.554 -29.906 1.00 33.53 405 ARG A CA 1
ATOM 3327 C C . ARG A 1 405 ? -7.831 17.557 -30.440 1.00 33.53 405 ARG A C 1
ATOM 3329 O O . ARG A 1 405 ? -6.990 18.283 -29.925 1.00 33.53 405 ARG A O 1
ATOM 3336 N N . LYS A 1 406 ? -7.595 16.770 -31.496 1.00 33.69 406 LYS A N 1
ATOM 3337 C CA . LYS A 1 406 ? -6.784 17.142 -32.675 1.00 33.69 406 LYS A CA 1
ATOM 3338 C C . LYS A 1 406 ? -6.869 16.050 -33.751 1.00 33.69 406 LYS A C 1
ATOM 3340 O O . LYS A 1 406 ? -5.976 15.230 -33.912 1.00 33.69 406 LYS A O 1
ATOM 3345 N N . SER A 1 407 ? -7.966 16.091 -34.494 1.00 34.59 407 SER A N 1
ATOM 3346 C CA . SER A 1 407 ? -8.027 15.677 -35.896 1.00 34.59 407 SER A CA 1
ATOM 3347 C C . SER A 1 407 ? -9.175 16.459 -36.535 1.00 34.59 407 SER A C 1
ATOM 3349 O O . SER A 1 407 ? -10.336 16.057 -36.457 1.00 34.59 407 SER A O 1
ATOM 3351 N N . ALA A 1 408 ? -8.831 17.631 -37.055 1.00 33.72 408 ALA A N 1
ATOM 3352 C CA . ALA A 1 408 ? -9.522 18.286 -38.152 1.00 33.72 408 ALA A CA 1
ATOM 3353 C C . ALA A 1 408 ? -8.444 18.604 -39.185 1.00 33.72 408 ALA A C 1
ATOM 3355 O O . ALA A 1 408 ? -7.362 19.061 -38.736 1.00 33.72 408 ALA A O 1
#

pLDDT: mean 81.32, std 17.64, range [29.88, 97.94]